Protein AF-0000000068493743 (afdb_homodimer)

Structure (mmCIF, N/CA/C/O backbone):
data_AF-0000000068493743-model_v1
#
loop_
_entity.id
_entity.type
_entity.pdbx_description
1 polymer 'inorganic diphosphatase'
#
loop_
_atom_site.group_PDB
_atom_site.id
_atom_site.type_symbol
_atom_site.label_atom_id
_atom_site.label_alt_id
_atom_site.label_comp_id
_atom_site.label_asym_id
_atom_site.label_entity_id
_atom_site.label_seq_id
_atom_site.pdbx_PDB_ins_code
_atom_site.Cartn_x
_atom_site.Cartn_y
_atom_site.Cartn_z
_atom_site.occupancy
_atom_site.B_iso_or_equiv
_atom_site.auth_seq_id
_atom_site.auth_comp_id
_atom_site.auth_asym_id
_atom_site.auth_atom_id
_atom_site.pdbx_PDB_model_num
ATOM 1 N N . MET A 1 1 ? -24.062 27.203 -1.029 1 29.11 1 MET A N 1
ATOM 2 C CA . MET A 1 1 ? -22.734 27.141 -0.415 1 29.11 1 MET A CA 1
ATOM 3 C C . MET A 1 1 ? -21.641 27.062 -1.478 1 29.11 1 MET A C 1
ATOM 5 O O . MET A 1 1 ? -21.672 26.172 -2.338 1 29.11 1 MET A O 1
ATOM 9 N N . PHE A 1 2 ? -21.141 28.094 -1.934 1 36.19 2 PHE A N 1
ATOM 10 C CA . PHE A 1 2 ? -20.109 28.188 -2.971 1 36.19 2 PHE A CA 1
ATOM 11 C C . PHE A 1 2 ? -19.016 27.156 -2.744 1 36.19 2 PHE A C 1
ATOM 13 O O . PHE A 1 2 ? -18.312 27.188 -1.73 1 36.19 2 PHE A O 1
ATOM 20 N N . LYS A 1 3 ? -19.219 26.031 -3.217 1 47 3 LYS A N 1
ATOM 21 C CA . LYS A 1 3 ? -18.156 25.016 -3.115 1 47 3 LYS A CA 1
ATOM 22 C C . LYS A 1 3 ? -16.859 25.531 -3.727 1 47 3 LYS A C 1
ATOM 24 O O . LYS A 1 3 ? -16.781 25.781 -4.93 1 47 3 LYS A O 1
ATOM 29 N N . ARG A 1 4 ? -16.125 26.578 -2.926 1 56.41 4 ARG A N 1
ATOM 30 C CA . ARG A 1 4 ? -14.844 27.031 -3.449 1 56.41 4 ARG A CA 1
ATOM 31 C C . ARG A 1 4 ? -14.023 25.859 -3.986 1 56.41 4 ARG A C 1
ATOM 33 O O . ARG A 1 4 ? -13.828 24.859 -3.291 1 56.41 4 ARG A O 1
ATOM 40 N N . LEU A 1 5 ? -13.977 25.859 -5.379 1 76.62 5 LEU A N 1
ATOM 41 C CA . LEU A 1 5 ? -13.227 24.812 -6.055 1 76.62 5 LEU A CA 1
ATOM 42 C C . LEU A 1 5 ? -11.734 25.141 -6.082 1 76.62 5 LEU A C 1
ATOM 44 O O . LEU A 1 5 ? -11.352 26.234 -6.484 1 76.62 5 LEU A O 1
ATOM 48 N N . PHE A 1 6 ? -10.953 24.547 -5.211 1 90.88 6 PHE A N 1
ATOM 49 C CA . PHE A 1 6 ? -9.508 24.672 -5.254 1 90.88 6 PHE A CA 1
ATOM 50 C C . PHE A 1 6 ? -8.898 23.672 -6.23 1 90.88 6 PHE A C 1
ATOM 52 O O . PHE A 1 6 ? -9.445 22.594 -6.43 1 90.88 6 PHE A O 1
ATOM 59 N N . SER A 1 7 ? -7.898 24.172 -6.93 1 93 7 SER A N 1
ATOM 60 C CA . SER A 1 7 ? -7.074 23.297 -7.754 1 93 7 SER A CA 1
ATOM 61 C C . SER A 1 7 ? -5.594 23.469 -7.449 1 93 7 SER A C 1
ATOM 63 O O . SER A 1 7 ? -5.23 24.141 -6.48 1 93 7 SER A O 1
ATOM 65 N N . SER A 1 8 ? -4.797 22.719 -8.062 1 93.06 8 SER A N 1
ATOM 66 C CA . SER A 1 8 ? -3.363 22.812 -7.816 1 93.06 8 SER A CA 1
ATOM 67 C C . SER A 1 8 ? -2.578 22.828 -9.125 1 93.06 8 SER A C 1
ATOM 69 O O . SER A 1 8 ? -3.107 22.484 -10.18 1 93.06 8 SER A O 1
ATOM 71 N N . VAL A 1 9 ? -1.368 23.359 -9.023 1 91.06 9 VAL A N 1
ATOM 72 C CA . VAL A 1 9 ? -0.445 23.328 -10.148 1 91.06 9 VAL A CA 1
ATOM 73 C C . VAL A 1 9 ? 0.911 22.797 -9.695 1 91.06 9 VAL A C 1
ATOM 75 O O . VAL A 1 9 ? 1.479 23.281 -8.719 1 91.06 9 VAL A O 1
ATOM 78 N N . GLN A 1 10 ? 1.349 21.766 -10.375 1 92.25 10 GLN A N 1
ATOM 79 C CA . GLN A 1 10 ? 2.629 21.141 -10.062 1 92.25 10 GLN A CA 1
ATOM 80 C C . GLN A 1 10 ? 3.742 21.688 -10.945 1 92.25 10 GLN A C 1
ATOM 82 O O . GLN A 1 10 ? 3.555 21.859 -12.156 1 92.25 10 GLN A O 1
ATOM 87 N N . THR A 1 11 ? 4.84 22.047 -10.32 1 92.12 11 THR A N 1
ATOM 88 C CA . THR A 1 11 ? 6.07 22.344 -11.039 1 92.12 11 THR A CA 1
ATOM 89 C C . THR A 1 11 ? 7.188 21.391 -10.641 1 92.12 11 THR A C 1
ATOM 91 O O . THR A 1 11 ? 7.285 21 -9.469 1 92.12 11 THR A O 1
ATOM 94 N N . GLY A 1 12 ? 7.992 21.062 -11.578 1 92.38 12 GLY A N 1
ATOM 95 C CA . GLY A 1 12 ? 9.031 20.094 -11.312 1 92.38 12 GLY A CA 1
ATOM 96 C C . GLY A 1 12 ? 8.508 18.672 -11.219 1 92.38 12 GLY A C 1
ATOM 97 O O . GLY A 1 12 ? 7.297 18.453 -11.133 1 92.38 12 GLY A O 1
ATOM 98 N N . SER A 1 13 ? 9.461 17.688 -11.242 1 93.31 13 SER A N 1
ATOM 99 C CA . SER A 1 13 ? 9.086 16.281 -11.195 1 93.31 13 SER A CA 1
ATOM 100 C C . SER A 1 13 ? 8.852 15.828 -9.758 1 93.31 13 SER A C 1
ATOM 102 O O . SER A 1 13 ? 9.633 16.141 -8.867 1 93.31 13 SER A O 1
ATOM 104 N N . LYS A 1 14 ? 7.691 15.117 -9.586 1 94.5 14 LYS A N 1
ATOM 105 C CA . LYS A 1 14 ? 7.527 14.438 -8.305 1 94.5 14 LYS A CA 1
ATOM 106 C C . LYS A 1 14 ? 8.734 13.562 -7.992 1 94.5 14 LYS A C 1
ATOM 108 O O . LYS A 1 14 ? 9.344 12.984 -8.898 1 94.5 14 LYS A O 1
ATOM 113 N N . TYR A 1 15 ? 9.141 13.531 -6.75 1 97.06 15 TYR A N 1
ATOM 114 C CA . TYR A 1 15 ? 10.234 12.727 -6.227 1 97.06 15 TYR A CA 1
ATOM 115 C C . TYR A 1 15 ? 11.578 13.281 -6.68 1 97.06 15 TYR A C 1
ATOM 117 O O . TYR A 1 15 ? 12.516 12.516 -6.926 1 97.06 15 TYR A O 1
ATOM 125 N N . SER A 1 16 ? 11.578 14.523 -6.949 1 95 16 SER A N 1
ATOM 126 C CA . SER A 1 16 ? 12.797 15.297 -7.16 1 95 16 SER A CA 1
ATOM 127 C C . SER A 1 16 ? 12.812 16.547 -6.293 1 95 16 SER A C 1
ATOM 129 O O . SER A 1 16 ? 11.773 16.969 -5.77 1 95 16 SER A O 1
ATOM 131 N N . SER A 1 17 ? 13.969 17.156 -6.176 1 93.94 17 SER A N 1
ATOM 132 C CA . SER A 1 17 ? 14.117 18.359 -5.359 1 93.94 17 SER A CA 1
ATOM 133 C C . SER A 1 17 ? 13.414 19.562 -6 1 93.94 17 SER A C 1
ATOM 135 O O . SER A 1 17 ? 13.195 20.578 -5.348 1 93.94 17 SER A O 1
ATOM 137 N N . ALA A 1 18 ? 13.031 19.438 -7.234 1 92.5 18 ALA A N 1
ATOM 138 C CA . ALA A 1 18 ? 12.414 20.547 -7.965 1 92.5 18 ALA A CA 1
ATOM 139 C C . ALA A 1 18 ? 10.898 20.562 -7.77 1 92.5 18 ALA A C 1
ATOM 141 O O . ALA A 1 18 ? 10.227 21.531 -8.117 1 92.5 18 ALA A O 1
ATOM 142 N N . TYR A 1 19 ? 10.398 19.5 -7.172 1 95 19 TYR A N 1
ATOM 143 C CA . TYR A 1 19 ? 8.953 19.344 -7.078 1 95 19 TYR A CA 1
ATOM 144 C C . TYR A 1 19 ? 8.344 20.422 -6.191 1 95 19 TYR A C 1
ATOM 146 O O . TYR A 1 19 ? 8.75 20.594 -5.039 1 95 19 TYR A O 1
ATOM 154 N N . LYS A 1 20 ? 7.305 21.125 -6.711 1 95.19 20 LYS A N 1
ATOM 155 C CA . LYS A 1 20 ? 6.449 22.047 -5.969 1 95.19 20 LYS A CA 1
ATOM 156 C C . LYS A 1 20 ? 5 21.938 -6.43 1 95.19 20 LYS A C 1
ATOM 158 O O . LYS A 1 20 ? 4.723 21.922 -7.633 1 95.19 20 LYS A O 1
ATOM 163 N N . ASN A 1 21 ? 4.156 21.75 -5.555 1 96.06 21 ASN A N 1
ATOM 164 C CA . ASN A 1 21 ? 2.717 21.797 -5.801 1 96.06 21 ASN A CA 1
ATOM 165 C C . ASN A 1 21 ? 2.084 23.047 -5.195 1 96.06 21 ASN A C 1
ATOM 167 O O . ASN A 1 21 ? 2.061 23.203 -3.975 1 96.06 21 ASN A O 1
ATOM 171 N N . TYR A 1 22 ? 1.571 23.938 -6.047 1 95 22 TYR A N 1
ATOM 172 C CA . TYR A 1 22 ? 1.016 25.203 -5.605 1 95 22 TYR A CA 1
ATOM 173 C C . TYR A 1 22 ? -0.508 25.172 -5.605 1 95 22 TYR A C 1
ATOM 175 O O . TYR A 1 22 ? -1.118 24.547 -6.484 1 95 22 TYR A O 1
ATOM 183 N N . LEU A 1 23 ? -1.063 25.891 -4.633 1 96.06 23 LEU A N 1
ATOM 184 C CA . LEU A 1 23 ? -2.508 26.094 -4.609 1 96.06 23 LEU A CA 1
ATOM 185 C C . LEU A 1 23 ? -2.939 27.078 -5.684 1 96.06 23 LEU A C 1
ATOM 187 O O . LEU A 1 23 ? -2.33 28.141 -5.84 1 96.06 23 LEU A O 1
ATOM 191 N N . LYS A 1 24 ? -3.898 26.656 -6.434 1 93 24 LYS A N 1
ATOM 192 C CA . LYS A 1 24 ? -4.555 27.578 -7.359 1 93 24 LYS A CA 1
ATOM 193 C C . LYS A 1 24 ? -5.965 27.922 -6.887 1 93 24 LYS A C 1
ATOM 195 O O . LYS A 1 24 ? -6.797 27.031 -6.707 1 93 24 LYS A O 1
ATOM 200 N N . LEU A 1 25 ? -6.188 29.234 -6.754 1 92.69 25 LEU A N 1
ATOM 201 C CA . LEU A 1 25 ? -7.48 29.719 -6.285 1 92.69 25 LEU A CA 1
ATOM 202 C C . LEU A 1 25 ? -8.477 29.797 -7.434 1 92.69 25 LEU A C 1
ATOM 204 O O . LEU A 1 25 ? -8.102 29.656 -8.602 1 92.69 25 LEU A O 1
ATOM 208 N N . ASP A 1 26 ? -9.719 30 -7.094 1 88.81 26 ASP A N 1
ATOM 209 C CA . ASP A 1 26 ? -10.789 30.047 -8.086 1 88.81 26 ASP A CA 1
ATOM 210 C C . ASP A 1 26 ? -10.562 31.172 -9.094 1 88.81 26 ASP A C 1
ATOM 212 O O . ASP A 1 26 ? -10.953 31.047 -10.258 1 88.81 26 ASP A O 1
ATOM 216 N N . ASN A 1 27 ? -9.961 32.25 -8.664 1 85.88 27 ASN A N 1
ATOM 217 C CA . ASN A 1 27 ? -9.727 33.375 -9.539 1 85.88 27 ASN A CA 1
ATOM 218 C C . ASN A 1 27 ? -8.461 33.219 -10.367 1 85.88 27 ASN A C 1
ATOM 220 O O . ASN A 1 27 ? -8.055 34.125 -11.094 1 85.88 27 ASN A O 1
ATOM 224 N N . GLY A 1 28 ? -7.797 32.031 -10.133 1 85.38 28 GLY A N 1
ATOM 225 C CA . GLY A 1 28 ? -6.637 31.703 -10.945 1 85.38 28 GLY A CA 1
ATOM 226 C C . GLY A 1 28 ? -5.32 32.094 -10.289 1 85.38 28 GLY A C 1
ATOM 227 O O . GLY A 1 28 ? -4.254 31.672 -10.75 1 85.38 28 GLY A O 1
ATOM 228 N N . LYS A 1 29 ? -5.426 32.844 -9.234 1 89.56 29 LYS A N 1
ATOM 229 C CA . LYS A 1 29 ? -4.211 33.281 -8.539 1 89.56 29 LYS A CA 1
ATOM 230 C C . LYS A 1 29 ? -3.611 32.125 -7.734 1 89.56 29 LYS A C 1
ATOM 232 O O . LYS A 1 29 ? -4.32 31.188 -7.352 1 89.56 29 LYS A O 1
ATOM 237 N N . ILE A 1 30 ? -2.291 32.25 -7.562 1 93.88 30 ILE A N 1
ATOM 238 C CA . ILE A 1 30 ? -1.604 31.312 -6.684 1 93.88 30 ILE A CA 1
ATOM 239 C C . ILE A 1 30 ? -1.813 31.719 -5.227 1 93.88 30 ILE A C 1
ATOM 241 O O . ILE A 1 30 ? -1.639 32.906 -4.871 1 93.88 30 ILE A O 1
ATOM 245 N N . GLY A 1 31 ? -2.297 30.781 -4.48 1 95.44 31 GLY A N 1
ATOM 246 C CA . GLY A 1 31 ? -2.484 31.016 -3.057 1 95.44 31 GLY A CA 1
ATOM 247 C C . GLY A 1 31 ? -1.621 30.125 -2.189 1 95.44 31 GLY A C 1
ATOM 248 O O . GLY A 1 31 ? -0.848 29.312 -2.703 1 95.44 31 GLY A O 1
ATOM 249 N N . SER A 1 32 ? -1.689 30.359 -0.877 1 97.19 32 SER A N 1
ATOM 250 C CA . SER A 1 32 ? -0.995 29.562 0.13 1 97.19 32 SER A CA 1
ATOM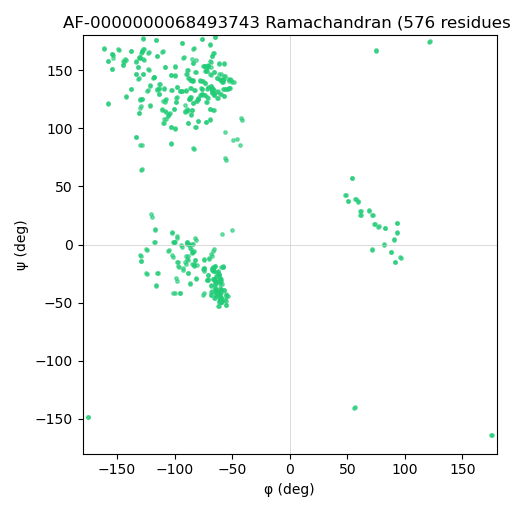 251 C C . SER A 1 32 ? -1.889 28.453 0.667 1 97.19 32 SER A C 1
ATOM 253 O O . SER A 1 32 ? -3.012 28.703 1.105 1 97.19 32 SER A O 1
ATOM 255 N N . TYR A 1 33 ? -1.321 27.219 0.718 1 98.31 33 TYR A N 1
ATOM 256 C CA . TYR A 1 33 ? -2.053 26.125 1.347 1 98.31 33 TYR A CA 1
ATOM 257 C C . TYR A 1 33 ? -2.266 26.391 2.832 1 98.31 33 TYR A C 1
ATOM 259 O O . TYR A 1 33 ? -3.227 25.891 3.428 1 98.31 33 TYR A O 1
ATOM 267 N N . MET A 1 34 ? -1.401 27.141 3.449 1 98.38 34 MET A N 1
ATOM 268 C CA . MET A 1 34 ? -1.428 27.391 4.887 1 98.38 34 MET A CA 1
ATOM 269 C C . MET A 1 34 ? -2.42 28.484 5.23 1 98.38 34 MET A C 1
ATOM 271 O O . MET A 1 34 ? -3.041 28.469 6.293 1 98.38 34 MET A O 1
ATOM 275 N N . HIS A 1 35 ? -2.633 29.484 4.234 1 98.31 35 HIS A N 1
ATOM 276 C CA . HIS A 1 35 ? -3.27 30.719 4.676 1 98.31 35 HIS A CA 1
ATOM 277 C C . HIS A 1 35 ? -4.527 31 3.863 1 98.31 35 HIS A C 1
ATOM 279 O O . HIS A 1 35 ? -5.441 31.688 4.348 1 98.31 35 HIS A O 1
ATOM 285 N N . ASP A 1 36 ? -4.617 30.5 2.648 1 97.62 36 ASP A N 1
ATOM 286 C CA . ASP A 1 36 ? -5.633 31.016 1.736 1 97.62 36 ASP A CA 1
ATOM 287 C C . ASP A 1 36 ? -6.824 30.078 1.643 1 97.62 36 ASP A C 1
ATOM 289 O O . ASP A 1 36 ? -7.832 30.391 1.012 1 97.62 36 ASP A O 1
ATOM 293 N N . ILE A 1 37 ? -6.715 28.875 2.191 1 97.5 37 ILE A N 1
ATOM 294 C CA . ILE A 1 37 ? -7.855 27.969 2.311 1 97.5 37 ILE A CA 1
ATOM 295 C C . ILE A 1 37 ? -8.586 28.234 3.623 1 97.5 37 ILE A C 1
ATOM 297 O O . ILE A 1 37 ? -8.016 28.078 4.703 1 97.5 37 ILE A O 1
ATOM 301 N N . PRO A 1 38 ? -9.828 28.688 3.498 1 96.88 38 PRO A N 1
ATOM 302 C CA . PRO A 1 38 ? -10.547 28.922 4.75 1 96.88 38 PRO A CA 1
ATOM 303 C C . PRO A 1 38 ? -10.734 27.641 5.566 1 96.88 38 PRO A C 1
ATOM 305 O O . PRO A 1 38 ? -11.078 26.594 5.012 1 96.88 38 PRO A O 1
ATOM 308 N N . ILE A 1 39 ? -10.414 27.734 6.832 1 97.25 39 ILE A N 1
ATOM 309 C CA . ILE A 1 39 ? -10.57 26.578 7.715 1 97.25 39 ILE A CA 1
ATOM 310 C C . ILE A 1 39 ? -12.031 26.141 7.742 1 97.25 39 ILE A C 1
ATOM 312 O O . ILE A 1 39 ? -12.328 24.953 7.777 1 97.25 39 ILE A O 1
ATOM 316 N N . GLU A 1 40 ? -13.008 27.062 7.73 1 93.75 40 GLU A N 1
ATOM 317 C CA . GLU A 1 40 ? -14.453 26.844 7.758 1 93.75 40 GLU A CA 1
ATOM 318 C C . GLU A 1 40 ? -14.844 25.859 8.852 1 93.75 40 GLU A C 1
ATOM 320 O O . GLU A 1 40 ? -15.57 24.891 8.594 1 93.75 40 GLU A O 1
ATOM 325 N N . TYR A 1 41 ? -14.188 26.078 9.984 1 88.38 41 TYR A N 1
ATOM 326 C CA . TYR A 1 41 ? -14.516 25.156 11.07 1 88.38 41 TYR A CA 1
ATOM 327 C C . TYR A 1 41 ? -15.859 25.516 11.695 1 88.38 41 TYR A C 1
ATOM 329 O O . TYR A 1 41 ? -16.172 26.688 11.875 1 88.38 41 TYR A O 1
ATOM 337 N N . ASP A 1 42 ? -16.609 24.531 11.758 1 87.62 42 ASP A N 1
ATOM 338 C CA . ASP A 1 42 ? -17.891 24.594 12.438 1 87.62 42 ASP A CA 1
ATOM 339 C C . ASP A 1 42 ? -17.844 23.891 13.789 1 87.62 42 ASP A C 1
ATOM 341 O O . ASP A 1 42 ? -17.781 22.656 13.859 1 87.62 42 ASP A O 1
ATOM 345 N N . GLN A 1 43 ? -17.953 24.672 14.766 1 80.94 43 GLN A N 1
ATOM 346 C CA . GLN A 1 43 ? -17.797 24.156 16.109 1 80.94 43 GLN A CA 1
ATOM 347 C C . GLN A 1 43 ? -18.906 23.156 16.438 1 80.94 43 GLN A C 1
ATOM 349 O O . GLN A 1 43 ? -18.688 22.203 17.203 1 80.94 43 GLN A O 1
ATOM 354 N N . THR A 1 44 ? -20.047 23.344 15.914 1 83.25 44 THR A N 1
ATOM 355 C CA . THR A 1 44 ? -21.188 22.5 16.219 1 83.25 44 THR A CA 1
ATOM 356 C C . THR A 1 44 ? -21.062 21.141 15.539 1 83.25 44 THR A C 1
ATOM 358 O O . THR A 1 44 ? -21.188 20.094 16.188 1 83.25 44 THR A O 1
ATOM 361 N N . SER A 1 45 ? -20.641 21.094 14.328 1 86.12 45 SER A N 1
ATOM 362 C CA . SER A 1 45 ? -20.594 19.859 13.555 1 86.12 45 SER A CA 1
ATOM 363 C C . SER A 1 45 ? -19.203 19.25 13.586 1 86.12 45 SER A C 1
ATOM 365 O O . SER A 1 45 ? -19.016 18.062 13.281 1 86.12 45 SER A O 1
ATOM 367 N N . GLY A 1 46 ? -18.234 20.094 13.938 1 93.62 46 GLY A N 1
ATOM 368 C CA . GLY A 1 46 ? -16.859 19.625 13.938 1 93.62 46 GLY A CA 1
ATOM 369 C C . GLY A 1 46 ? -16.281 19.453 12.539 1 93.62 46 GLY A C 1
ATOM 370 O O . GLY A 1 46 ? -15.359 18.672 12.328 1 93.62 46 GLY A O 1
ATOM 371 N N . LEU A 1 47 ? -16.969 20.094 11.555 1 97.38 47 LEU A N 1
ATOM 372 C CA . LEU A 1 47 ? -16.516 20.031 10.164 1 97.38 47 LEU A CA 1
ATOM 373 C C . LEU A 1 47 ? -15.523 21.125 9.852 1 97.38 47 LEU A C 1
ATOM 375 O O . LEU A 1 47 ? -15.641 22.25 10.359 1 97.38 47 LEU A O 1
ATOM 379 N N . LEU A 1 48 ? -14.539 20.859 9.047 1 98.25 48 LEU A N 1
ATOM 380 C CA . LEU A 1 48 ? -13.602 21.875 8.578 1 98.25 48 LEU A CA 1
ATOM 381 C C . LEU A 1 48 ? -12.875 21.391 7.324 1 98.25 48 LEU A C 1
ATOM 383 O O . LEU A 1 48 ? -13.008 20.234 6.926 1 98.25 48 LEU A O 1
ATOM 387 N N . ASN A 1 49 ? -12.164 22.281 6.66 1 97.88 49 ASN A N 1
ATOM 388 C CA . ASN A 1 49 ? -11.367 21.938 5.48 1 97.88 49 ASN A CA 1
ATOM 389 C C . ASN A 1 49 ? -9.977 21.453 5.867 1 97.88 49 ASN A C 1
ATOM 391 O O . ASN A 1 49 ? -9.367 21.969 6.812 1 97.88 49 ASN A O 1
ATOM 395 N N . VAL A 1 50 ? -9.523 20.484 5.145 1 98.38 50 VAL A N 1
ATOM 396 C CA . VAL A 1 50 ? -8.133 20.062 5.285 1 98.38 50 VAL A CA 1
ATOM 397 C C . VAL A 1 50 ? -7.48 19.969 3.908 1 98.38 50 VAL A C 1
ATOM 399 O O . VAL A 1 50 ? -8.172 19.969 2.887 1 98.38 50 VAL A O 1
ATOM 402 N N . VAL A 1 51 ? -6.148 19.984 3.928 1 98.56 51 VAL A N 1
ATOM 403 C CA . VAL A 1 51 ? -5.352 19.781 2.723 1 98.56 51 VAL A CA 1
ATOM 404 C C . VAL A 1 51 ? -4.574 18.469 2.83 1 98.56 51 VAL A C 1
ATOM 406 O O . VAL A 1 51 ? -3.955 18.188 3.857 1 98.56 51 VAL A O 1
ATOM 409 N N . VAL A 1 52 ? -4.594 17.672 1.75 1 98.69 52 VAL A N 1
ATOM 410 C CA . VAL A 1 52 ? -3.857 16.406 1.724 1 98.69 52 VAL A CA 1
ATOM 411 C C . VAL A 1 52 ? -2.422 16.656 1.264 1 98.69 52 VAL A C 1
ATOM 413 O O . VAL A 1 52 ? -2.197 17.266 0.219 1 98.69 52 VAL A O 1
ATOM 416 N N . GLU A 1 53 ? -1.489 16.203 2.107 1 98.81 53 GLU A N 1
ATOM 417 C CA . GLU A 1 53 ? -0.077 16.297 1.754 1 98.81 53 GLU A CA 1
ATOM 418 C C . GLU A 1 53 ? 0.458 14.969 1.229 1 98.81 53 GLU A C 1
ATOM 420 O O . GLU A 1 53 ? 1.243 14.945 0.279 1 98.81 53 GLU A O 1
ATOM 425 N N . ILE A 1 54 ? 0.057 13.953 1.857 1 98.88 54 ILE A N 1
ATOM 426 C CA . ILE A 1 54 ? 0.58 12.617 1.575 1 98.88 54 ILE A CA 1
ATOM 427 C C . ILE A 1 54 ? -0.577 11.633 1.408 1 98.88 54 ILE A C 1
ATOM 429 O O . ILE A 1 54 ? -1.303 11.352 2.365 1 98.88 54 ILE A O 1
ATOM 433 N N . PRO A 1 55 ? -0.759 11.117 0.2 1 98.38 55 PRO A N 1
ATOM 434 C CA . PRO A 1 55 ? -1.808 10.109 0.015 1 98.38 55 PRO A CA 1
ATOM 435 C C . PRO A 1 55 ? -1.523 8.812 0.771 1 98.38 55 PRO A C 1
ATOM 437 O O . PRO A 1 55 ? -0.362 8.422 0.917 1 98.38 55 PRO A O 1
ATOM 440 N N . ARG A 1 56 ? -2.568 8.156 1.196 1 98.19 56 ARG A N 1
ATOM 441 C CA . ARG A 1 56 ? -2.438 6.836 1.811 1 98.19 56 ARG A CA 1
ATOM 442 C C . ARG A 1 56 ? -1.612 5.902 0.93 1 98.19 56 ARG A C 1
ATOM 444 O O . ARG A 1 56 ? -1.731 5.93 -0.296 1 98.19 56 ARG A O 1
ATOM 451 N N . TRP A 1 57 ? -0.792 5.086 1.558 1 98.06 57 TRP A N 1
ATOM 452 C CA . TRP A 1 57 ? -0.015 4.008 0.955 1 98.06 57 TRP A CA 1
ATOM 453 C C . TRP A 1 57 ? 1.077 4.566 0.047 1 98.06 57 TRP A C 1
ATOM 455 O O . TRP A 1 57 ? 1.419 3.957 -0.969 1 98.06 57 TRP A O 1
ATOM 465 N N . THR A 1 58 ? 1.59 5.754 0.356 1 98 58 THR A N 1
ATOM 466 C CA . THR A 1 58 ? 2.771 6.312 -0.29 1 98 58 THR A CA 1
ATOM 467 C C . THR A 1 58 ? 3.848 6.641 0.741 1 98 58 THR A C 1
ATOM 469 O O . THR A 1 58 ? 3.574 6.676 1.942 1 98 58 THR A O 1
ATOM 472 N N . ASN A 1 59 ? 5.055 6.855 0.267 1 98.38 59 ASN A N 1
ATOM 473 C CA . ASN A 1 59 ? 6.176 6.945 1.194 1 98.38 59 ASN A CA 1
ATOM 474 C C . ASN A 1 59 ? 6.785 8.344 1.207 1 98.38 59 ASN A C 1
ATOM 476 O O . ASN A 1 59 ? 7.473 8.719 2.16 1 98.38 59 ASN A O 1
ATOM 480 N N . ALA A 1 60 ? 6.625 9.086 0.128 1 98.5 60 ALA A N 1
ATOM 481 C CA . ALA A 1 60 ? 7.301 10.375 0.031 1 98.5 60 ALA A CA 1
ATOM 482 C C . ALA A 1 60 ? 6.762 11.359 1.069 1 98.5 60 ALA A C 1
ATOM 484 O O . ALA A 1 60 ? 5.551 11.555 1.182 1 98.5 60 ALA A O 1
ATOM 485 N N . LYS A 1 61 ? 7.629 11.992 1.811 1 98.31 61 LYS A N 1
ATOM 486 C CA . LYS A 1 61 ? 7.238 12.945 2.848 1 98.31 61 LYS A CA 1
ATOM 487 C C . LYS A 1 61 ? 6.988 14.328 2.26 1 98.31 61 LYS A C 1
ATOM 489 O O . LYS A 1 61 ? 7.867 15.195 2.303 1 98.31 61 LYS A O 1
ATOM 494 N N . PHE A 1 62 ? 5.828 14.461 1.775 1 98.62 62 PHE A N 1
ATOM 495 C CA . PHE A 1 62 ? 5.379 15.758 1.272 1 98.62 62 PHE A CA 1
ATOM 496 C C . PHE A 1 62 ? 4.828 16.609 2.404 1 98.62 62 PHE A C 1
ATOM 498 O O . PHE A 1 62 ? 4.156 16.109 3.307 1 98.62 62 PHE A O 1
ATOM 505 N N . GLU A 1 63 ? 5.129 17.875 2.32 1 98.19 63 GLU A N 1
ATOM 506 C CA . GLU A 1 63 ? 4.664 18.797 3.359 1 98.19 63 GLU A CA 1
ATOM 507 C C . GLU A 1 63 ? 4.535 20.219 2.824 1 98.19 63 GLU A C 1
ATOM 509 O O . GLU A 1 63 ? 5.242 20.594 1.89 1 98.19 63 GLU A O 1
ATOM 514 N N . ILE A 1 64 ? 3.646 20.922 3.418 1 98.56 64 ILE A N 1
ATOM 515 C CA . ILE A 1 64 ? 3.561 22.344 3.152 1 98.56 64 ILE A CA 1
ATOM 516 C C . ILE A 1 64 ? 4.852 23.031 3.596 1 98.56 64 ILE A C 1
ATOM 518 O O . ILE A 1 64 ? 5.262 22.906 4.754 1 98.56 64 ILE A O 1
ATOM 522 N N . SER A 1 65 ? 5.453 23.766 2.693 1 97.62 65 SER A N 1
ATOM 523 C CA . SER A 1 65 ? 6.691 24.469 3.027 1 97.62 65 SER A CA 1
ATOM 524 C C . SER A 1 65 ? 6.414 25.766 3.777 1 97.62 65 SER A C 1
ATOM 526 O O . SER A 1 65 ? 5.742 26.656 3.258 1 97.62 65 SER A O 1
ATOM 528 N N . ARG A 1 66 ? 6.965 25.938 4.926 1 96.88 66 ARG A N 1
ATOM 529 C CA . ARG A 1 66 ? 6.824 27.156 5.715 1 96.88 66 ARG A CA 1
ATOM 530 C C . ARG A 1 66 ? 7.82 28.219 5.262 1 96.88 66 ARG A C 1
ATOM 532 O O . ARG A 1 66 ? 7.637 29.406 5.543 1 96.88 66 ARG A O 1
ATOM 539 N N . SER A 1 67 ? 8.828 27.75 4.551 1 95.62 67 SER A N 1
ATOM 540 C CA . SER A 1 67 ? 9.953 28.641 4.273 1 95.62 67 SER A CA 1
ATOM 541 C C . SER A 1 67 ? 9.828 29.266 2.889 1 95.62 67 SER A C 1
ATOM 543 O O . SER A 1 67 ? 10.516 30.25 2.58 1 95.62 67 SER A O 1
ATOM 545 N N . LEU A 1 68 ? 8.945 28.688 2.092 1 94.31 68 LEU A N 1
ATOM 546 C CA . LEU A 1 68 ? 8.781 29.219 0.742 1 94.31 68 LEU A CA 1
ATOM 547 C C . LEU A 1 68 ? 7.559 30.125 0.658 1 94.31 68 LEU A C 1
ATOM 549 O O . LEU A 1 68 ? 6.527 29.844 1.272 1 94.31 68 LEU A O 1
ATOM 553 N N . GLU A 1 69 ? 7.676 31.141 -0.165 1 93.38 69 GLU A N 1
ATOM 554 C CA . GLU A 1 69 ? 6.523 31.984 -0.447 1 93.38 69 GLU A CA 1
ATOM 555 C C . GLU A 1 69 ? 5.379 31.188 -1.062 1 93.38 69 GLU A C 1
ATOM 557 O O . GLU A 1 69 ? 5.613 30.297 -1.885 1 93.38 69 GLU A O 1
ATOM 562 N N . ALA A 1 70 ? 4.148 31.516 -0.659 1 94.5 70 ALA A N 1
ATOM 563 C CA . ALA A 1 70 ? 2.906 30.875 -1.104 1 94.5 70 ALA A CA 1
ATOM 564 C C . ALA A 1 70 ? 2.768 29.469 -0.527 1 94.5 70 ALA A C 1
ATOM 566 O O . ALA A 1 70 ? 1.771 28.797 -0.773 1 94.5 70 ALA A O 1
ATOM 567 N N . ASN A 1 71 ? 3.793 29.031 0.179 1 97.06 71 ASN A N 1
ATOM 568 C CA . ASN A 1 71 ? 3.762 27.797 0.956 1 97.06 71 ASN A CA 1
ATOM 569 C C . ASN A 1 71 ? 3.342 26.609 0.1 1 97.06 71 ASN A C 1
ATOM 571 O O . ASN A 1 71 ? 2.395 25.891 0.44 1 97.06 71 ASN A O 1
ATOM 575 N N . PRO A 1 72 ? 4.039 26.297 -0.997 1 97 72 PRO A N 1
ATOM 576 C CA . PRO A 1 72 ? 3.709 25.094 -1.775 1 97 72 PRO A CA 1
ATOM 577 C C . PRO A 1 72 ? 4.008 23.797 -1.022 1 97 72 PRO A C 1
ATOM 579 O O . PRO A 1 72 ? 4.703 23.828 -0.004 1 97 72 PRO A O 1
ATOM 582 N N . ILE A 1 73 ? 3.424 22.719 -1.466 1 98.31 73 ILE A N 1
ATOM 583 C CA . ILE A 1 73 ? 3.814 21.391 -0.981 1 98.31 73 ILE A CA 1
ATOM 584 C C . ILE A 1 73 ? 5.09 20.938 -1.687 1 98.31 73 ILE A C 1
ATOM 586 O O . ILE A 1 73 ? 5.188 21.016 -2.914 1 98.31 73 ILE A O 1
ATOM 590 N N . THR A 1 74 ? 6.055 20.609 -0.915 1 98.06 74 THR A N 1
ATOM 591 C CA . THR A 1 74 ? 7.324 20.078 -1.4 1 98.06 74 THR A CA 1
ATOM 592 C C . THR A 1 74 ? 7.66 18.75 -0.708 1 98.06 74 THR A C 1
ATOM 594 O O . THR A 1 74 ? 6.973 18.344 0.231 1 98.06 74 THR A O 1
ATOM 597 N N . GLN A 1 75 ? 8.617 18.109 -1.234 1 98.19 75 GLN A N 1
ATOM 598 C CA . GLN A 1 75 ? 9.094 16.938 -0.519 1 98.19 75 GLN A CA 1
ATOM 599 C C . GLN A 1 75 ? 10.203 17.297 0.464 1 98.19 75 GLN A C 1
ATOM 601 O O . GLN A 1 75 ? 11.148 18.016 0.107 1 98.19 75 GLN A O 1
ATOM 606 N N . ASP A 1 76 ? 10.07 16.812 1.662 1 97.06 76 ASP A N 1
ATOM 607 C CA . ASP A 1 76 ? 11.062 17.047 2.707 1 97.06 76 ASP A CA 1
ATOM 608 C C . ASP A 1 76 ? 12.43 16.5 2.303 1 97.06 76 ASP A C 1
ATOM 610 O O . ASP A 1 76 ? 12.523 15.531 1.558 1 97.06 76 ASP A O 1
ATOM 614 N N . GLN A 1 77 ? 13.445 17.219 2.771 1 95.5 77 GLN A N 1
ATOM 615 C CA . GLN A 1 77 ? 14.828 16.812 2.527 1 95.5 77 GLN A CA 1
ATOM 616 C C . GLN A 1 77 ? 15.641 16.844 3.816 1 95.5 77 GLN A C 1
ATOM 618 O O . GLN A 1 77 ? 15.383 17.656 4.707 1 95.5 77 GLN A O 1
ATOM 623 N N . LYS A 1 78 ? 16.5 15.914 3.941 1 91.06 78 LYS A N 1
ATOM 624 C CA . LYS A 1 78 ? 17.516 15.883 4.996 1 91.06 78 LYS A CA 1
ATOM 625 C C . LYS A 1 78 ? 18.906 15.641 4.422 1 91.06 78 LYS A C 1
ATOM 627 O O . LYS A 1 78 ? 19.141 14.633 3.746 1 91.06 78 LYS A O 1
ATOM 632 N N . ASN A 1 79 ? 19.797 16.609 4.633 1 91.69 79 ASN A N 1
ATOM 633 C CA . ASN A 1 79 ? 21.156 16.547 4.105 1 91.69 79 ASN A CA 1
ATOM 634 C C . ASN A 1 79 ? 21.156 16.375 2.592 1 91.69 79 ASN A C 1
ATOM 636 O O . ASN A 1 79 ? 21.875 15.508 2.066 1 91.69 79 ASN A O 1
ATOM 640 N N . GLY A 1 80 ? 20.266 17.047 1.97 1 91.75 80 GLY A N 1
ATOM 641 C CA . GLY A 1 80 ? 20.219 17.062 0.517 1 91.75 80 GLY A CA 1
ATOM 642 C C . GLY A 1 80 ? 19.516 15.852 -0.064 1 91.75 80 GLY A C 1
ATOM 643 O O . GLY A 1 80 ? 19.375 15.727 -1.283 1 91.75 80 GLY A O 1
ATOM 644 N N . GLN A 1 81 ? 19.062 15.023 0.741 1 94.81 81 GLN A N 1
ATOM 645 C CA . GLN A 1 81 ? 18.391 13.812 0.27 1 94.81 81 GLN A CA 1
ATOM 646 C C . GLN A 1 81 ? 16.891 13.875 0.538 1 94.81 81 GLN A C 1
ATOM 648 O O . GLN A 1 81 ? 16.469 14.273 1.622 1 94.81 81 GLN A O 1
ATOM 653 N N . LEU A 1 82 ? 16.141 13.5 -0.512 1 97.25 82 LEU A N 1
ATOM 654 C CA . LEU A 1 82 ? 14.688 13.445 -0.368 1 97.25 82 LEU A CA 1
ATOM 655 C C . LEU A 1 82 ? 14.281 12.406 0.673 1 97.25 82 LEU A C 1
ATOM 657 O O . LEU A 1 82 ? 14.875 11.32 0.741 1 97.25 82 LEU A O 1
ATOM 661 N N . ARG A 1 83 ? 13.258 12.734 1.41 1 97.44 83 ARG A N 1
ATOM 662 C CA . ARG A 1 83 ? 12.875 11.859 2.516 1 97.44 83 ARG A CA 1
ATOM 663 C C . ARG A 1 83 ? 11.656 11.016 2.154 1 97.44 83 ARG A C 1
ATOM 665 O O . ARG A 1 83 ? 10.695 11.523 1.581 1 97.44 83 ARG A O 1
ATOM 672 N N . PHE A 1 84 ? 11.797 9.734 2.459 1 97.88 84 PHE A N 1
ATOM 673 C CA . PHE A 1 84 ? 10.719 8.758 2.393 1 97.88 84 PHE A CA 1
ATOM 674 C C . PHE A 1 84 ? 10.492 8.109 3.754 1 97.88 84 PHE A C 1
ATOM 676 O O . PHE A 1 84 ? 11.445 7.84 4.488 1 97.88 84 PHE A O 1
ATOM 683 N N . VAL A 1 85 ? 9.219 7.977 4.066 1 97.56 85 VAL A N 1
ATOM 684 C CA . VAL A 1 85 ? 8.922 7.203 5.27 1 97.56 85 VAL A CA 1
ATOM 685 C C . VAL A 1 85 ? 9.172 5.719 5 1 97.56 85 VAL A C 1
ATOM 687 O O . VAL A 1 85 ? 9.023 5.254 3.871 1 97.56 85 VAL A O 1
ATOM 690 N N . HIS A 1 86 ? 9.555 5.016 6.039 1 96.88 86 HIS A N 1
ATOM 691 C CA . HIS A 1 86 ? 9.828 3.588 5.926 1 96.88 86 HIS A CA 1
ATOM 692 C C . HIS A 1 86 ? 8.547 2.768 6.047 1 96.88 86 HIS A C 1
ATOM 694 O O . HIS A 1 86 ? 7.543 3.25 6.578 1 96.88 86 HIS A O 1
ATOM 700 N N . ASN A 1 87 ? 8.586 1.535 5.469 1 97.25 87 ASN A N 1
ATOM 701 C CA . ASN A 1 87 ? 7.473 0.602 5.574 1 97.25 87 ASN A CA 1
ATOM 702 C C . ASN A 1 87 ? 7.586 -0.264 6.828 1 97.25 87 ASN A C 1
ATOM 704 O O . ASN A 1 87 ? 8.383 -1.202 6.871 1 97.25 87 ASN A O 1
ATOM 708 N N . LEU A 1 88 ? 6.793 0.048 7.809 1 96.81 88 LEU A N 1
ATOM 709 C CA . LEU A 1 88 ? 6.703 -0.806 8.992 1 96.81 88 LEU A CA 1
ATOM 710 C C . LEU A 1 88 ? 5.695 -1.929 8.773 1 96.81 88 LEU A C 1
ATOM 712 O O . LEU A 1 88 ? 4.488 -1.683 8.719 1 96.81 88 LEU A O 1
ATOM 716 N N . TYR A 1 89 ? 6.18 -3.135 8.695 1 96.06 89 TYR A N 1
ATOM 717 C CA . TYR A 1 89 ? 5.305 -4.258 8.383 1 96.06 89 TYR A CA 1
ATOM 718 C C . TYR A 1 89 ? 4.203 -4.398 9.422 1 96.06 89 TYR A C 1
ATOM 720 O O . TYR A 1 89 ? 4.469 -4.352 10.625 1 96.06 89 TYR A O 1
ATOM 728 N N . PRO A 1 90 ? 2.916 -4.496 8.977 1 95.69 90 PRO A N 1
ATOM 729 C CA . PRO A 1 90 ? 2.492 -4.805 7.605 1 95.69 90 PRO A CA 1
ATOM 730 C C . PRO A 1 90 ? 2.047 -3.566 6.832 1 95.69 90 PRO A C 1
ATOM 732 O O . PRO A 1 90 ? 1.51 -3.684 5.727 1 95.69 90 PRO A O 1
ATOM 735 N N . ASN A 1 91 ? 2.295 -2.375 7.383 1 96.5 91 ASN A N 1
ATOM 736 C CA . ASN A 1 91 ? 1.84 -1.142 6.746 1 96.5 91 ASN A CA 1
ATOM 737 C C . ASN A 1 91 ? 2.68 -0.802 5.52 1 96.5 91 ASN A C 1
ATOM 739 O O . ASN A 1 91 ? 3.867 -1.125 5.465 1 96.5 91 ASN A O 1
ATOM 743 N N . HIS A 1 92 ? 2.061 -0.161 4.551 1 97.19 92 HIS A N 1
ATOM 744 C CA . HIS A 1 92 ? 2.711 0.403 3.373 1 97.19 92 HIS A CA 1
ATOM 745 C C . HIS A 1 92 ? 2.752 1.926 3.443 1 97.19 92 HIS A C 1
ATOM 747 O O . HIS A 1 92 ? 1.733 2.59 3.238 1 97.19 92 HIS A O 1
ATOM 753 N N . GLY A 1 93 ? 3.98 2.459 3.67 1 97.38 93 GLY A N 1
ATOM 754 C CA . GLY A 1 93 ? 4.07 3.906 3.775 1 97.38 93 GLY A CA 1
ATOM 755 C C . GLY A 1 93 ? 3.16 4.484 4.844 1 97.38 93 GLY A C 1
ATOM 756 O O . GLY A 1 93 ? 3.119 3.982 5.969 1 97.38 93 GLY A O 1
ATOM 757 N N . PHE A 1 94 ? 2.57 5.598 4.531 1 98.25 94 PHE A N 1
ATOM 758 C CA . PHE A 1 94 ? 1.535 6.148 5.398 1 98.25 94 PHE A CA 1
ATOM 759 C C . PHE A 1 94 ? 0.256 5.324 5.305 1 98.25 94 PHE A C 1
ATOM 761 O O . PHE A 1 94 ? -0.327 5.195 4.227 1 98.25 94 PHE A O 1
ATOM 768 N N . PRO A 1 95 ? -0.234 4.801 6.441 1 97.38 95 PRO A N 1
ATOM 769 C CA . PRO A 1 95 ? -1.425 3.951 6.375 1 97.38 95 PRO A CA 1
ATOM 770 C C . PRO A 1 95 ? -2.723 4.754 6.324 1 97.38 95 PRO A C 1
ATOM 772 O O . PRO A 1 95 ? -3.811 4.184 6.426 1 97.38 95 PRO A O 1
ATOM 775 N N . PHE A 1 96 ? -2.703 6.023 6.238 1 98.06 96 PHE A N 1
ATOM 776 C CA . PHE A 1 96 ? -3.787 6.996 6.176 1 98.06 96 PHE A CA 1
ATOM 777 C C . PHE A 1 96 ? -3.436 8.141 5.234 1 98.06 96 PHE A C 1
ATOM 779 O O . PHE A 1 96 ? -2.277 8.289 4.84 1 98.06 96 PHE A O 1
ATOM 786 N N . ASN A 1 97 ? -4.496 8.836 4.777 1 98.69 97 ASN A N 1
ATOM 787 C CA . ASN A 1 97 ? -4.172 10.125 4.184 1 98.69 97 ASN A CA 1
ATOM 788 C C . ASN A 1 97 ? -3.652 11.109 5.234 1 98.69 97 ASN A C 1
ATOM 790 O O . ASN A 1 97 ? -4.184 11.172 6.344 1 98.69 97 ASN A O 1
ATOM 794 N N . TYR A 1 98 ? -2.607 11.719 4.863 1 98.81 98 TYR A N 1
ATOM 795 C CA . TYR A 1 98 ? -1.956 12.633 5.789 1 98.81 98 TYR A CA 1
ATOM 796 C C . TYR A 1 98 ? -1.957 14.055 5.238 1 98.81 98 TYR A C 1
ATOM 798 O O . TYR A 1 98 ? -1.896 14.258 4.023 1 98.81 98 TYR A O 1
ATOM 806 N N . GLY A 1 99 ? -2.109 15.055 6.156 1 98.81 99 GLY A N 1
ATOM 807 C CA . GLY A 1 99 ? -2.15 16.422 5.688 1 98.81 99 GLY A CA 1
ATOM 808 C C . GLY A 1 99 ? -2.201 17.438 6.812 1 98.81 99 GLY A C 1
ATOM 809 O O . GLY A 1 99 ? -1.572 17.25 7.855 1 98.81 99 GLY A O 1
ATOM 810 N N . ALA A 1 100 ? -2.891 18.562 6.492 1 98.88 100 ALA A N 1
ATOM 811 C CA . ALA A 1 100 ? -2.846 19.672 7.445 1 98.88 100 ALA A CA 1
ATOM 812 C C . ALA A 1 100 ? -4.172 20.422 7.473 1 98.88 100 ALA A C 1
ATOM 814 O O . ALA A 1 100 ? -4.938 20.375 6.508 1 98.88 100 ALA A O 1
ATOM 815 N N . ILE A 1 101 ? -4.422 21.031 8.578 1 98.88 101 ILE A N 1
ATOM 816 C CA . ILE A 1 101 ? -5.535 21.969 8.688 1 98.88 101 ILE A CA 1
ATOM 817 C C . ILE A 1 101 ? -5.055 23.391 8.352 1 98.88 101 ILE A C 1
ATOM 819 O O . ILE A 1 101 ? -4.25 23.969 9.078 1 98.88 101 ILE A O 1
ATOM 823 N N . PRO A 1 102 ? -5.59 23.922 7.23 1 98.62 102 PRO A N 1
ATOM 824 C CA . PRO A 1 102 ? -5.203 25.297 6.934 1 98.62 102 PRO A CA 1
ATOM 825 C C . PRO A 1 102 ? -5.637 26.281 8.023 1 98.62 102 PRO A C 1
ATOM 827 O O . PRO A 1 102 ? -6.527 25.969 8.82 1 98.62 102 PRO A O 1
ATOM 830 N N . GLN A 1 103 ? -4.93 27.406 8.094 1 98.62 103 GLN A N 1
ATOM 831 C CA . GLN A 1 103 ? -5.234 28.484 9.031 1 98.62 103 GLN A CA 1
ATOM 832 C C . GLN A 1 103 ? -5.168 27.984 10.469 1 98.62 103 GLN A C 1
ATOM 834 O O . GLN A 1 103 ? -6.035 28.312 11.289 1 98.62 103 GLN A O 1
ATOM 839 N N . THR A 1 104 ? -4.262 27.141 10.727 1 98.88 104 THR A N 1
ATOM 840 C CA . THR A 1 104 ? -3.811 26.734 12.055 1 98.88 104 THR A CA 1
ATOM 841 C C . THR A 1 104 ? -2.289 26.797 12.148 1 98.88 104 THR A C 1
ATOM 843 O O . THR A 1 104 ? -1.599 26.875 11.133 1 98.88 104 THR A O 1
ATOM 846 N N . TRP A 1 105 ? -1.803 26.844 13.367 1 98.81 105 TRP A N 1
ATOM 847 C CA . TRP A 1 105 ? -0.361 26.891 13.586 1 98.81 105 TRP A CA 1
ATOM 848 C C . TRP A 1 105 ? -0.001 26.406 14.984 1 98.81 105 TRP A C 1
ATOM 850 O O . TRP A 1 105 ? -0.554 26.891 15.977 1 98.81 105 TRP A O 1
ATOM 860 N N . GLU A 1 106 ? 0.837 25.344 15.031 1 98.5 106 GLU A N 1
ATOM 861 C CA . GLU A 1 106 ? 1.4 24.953 16.312 1 98.5 106 GLU A CA 1
ATOM 862 C C . GLU A 1 106 ? 2.572 25.844 16.703 1 98.5 106 GLU A C 1
ATOM 864 O O . GLU A 1 106 ? 3.684 25.688 16.203 1 98.5 106 GLU A O 1
ATOM 869 N N . ASP A 1 107 ? 2.35 26.703 17.641 1 98.25 107 ASP A N 1
ATOM 870 C CA . ASP A 1 107 ? 3.232 27.797 18.016 1 98.25 107 ASP A CA 1
ATOM 871 C C . ASP A 1 107 ? 4.512 27.281 18.672 1 98.25 107 ASP A C 1
ATOM 873 O O . ASP A 1 107 ? 4.461 26.641 19.719 1 98.25 107 ASP A O 1
ATOM 877 N N . TYR A 1 108 ? 5.633 27.531 18.031 1 97.31 108 TYR A N 1
ATOM 878 C CA . TYR A 1 108 ? 6.91 27.078 18.578 1 97.31 108 TYR A CA 1
ATOM 879 C C . TYR A 1 108 ? 7.445 28.047 19.609 1 97.31 108 TYR A C 1
ATOM 881 O O . TYR A 1 108 ? 8.453 27.766 20.266 1 97.31 108 TYR A O 1
ATOM 889 N N . THR A 1 109 ? 6.793 29.219 19.828 1 97.12 109 THR A N 1
ATOM 890 C CA . THR A 1 109 ? 7.336 30.266 20.688 1 97.12 109 THR A CA 1
ATOM 891 C C . THR A 1 109 ? 6.82 30.125 22.109 1 97.12 109 THR A C 1
ATOM 893 O O . THR A 1 109 ? 7.391 30.703 23.047 1 97.12 109 THR A O 1
ATOM 896 N N . GLN A 1 110 ? 5.766 29.469 22.328 1 95.62 110 GLN A N 1
ATOM 897 C CA . GLN A 1 110 ? 5.195 29.297 23.656 1 95.62 110 GLN A CA 1
ATOM 898 C C . GLN A 1 110 ? 4.57 27.906 23.797 1 95.62 110 GLN A C 1
ATOM 900 O O . GLN A 1 110 ? 4.125 27.312 22.812 1 95.62 110 GLN A O 1
ATOM 905 N N . PRO A 1 111 ? 4.43 27.453 25.016 1 96.94 111 PRO A N 1
ATOM 906 C CA . PRO A 1 111 ? 3.838 26.125 25.234 1 96.94 111 PRO A CA 1
ATOM 907 C C . PRO A 1 111 ? 2.342 26.094 24.938 1 96.94 111 PRO A C 1
ATOM 909 O O . PRO A 1 111 ? 1.671 27.125 25 1 96.94 111 PRO A O 1
ATOM 912 N N . SER A 1 112 ? 1.891 24.906 24.594 1 96.62 112 SER A N 1
ATOM 913 C CA . SER A 1 112 ? 0.458 24.688 24.422 1 96.62 112 SER A CA 1
ATOM 914 C C . SER A 1 112 ? -0.27 24.766 25.766 1 96.62 112 SER A C 1
ATOM 916 O O . SER A 1 112 ? 0.256 24.312 26.781 1 96.62 112 SER A O 1
ATOM 918 N N . LYS A 1 113 ? -1.47 25.25 25.766 1 95.62 113 LYS A N 1
ATOM 919 C CA . LYS A 1 113 ? -2.289 25.297 26.984 1 95.62 113 LYS A CA 1
ATOM 920 C C . LYS A 1 113 ? -2.664 23.891 27.438 1 95.62 113 LYS A C 1
ATOM 922 O O . LYS A 1 113 ? -2.986 23.672 28.609 1 95.62 113 LYS A O 1
ATOM 927 N N . PHE A 1 114 ? -2.596 22.922 26.531 1 96.5 114 PHE A N 1
ATOM 928 C CA . PHE A 1 114 ? -3.08 21.578 26.812 1 96.5 114 PHE A CA 1
ATOM 929 C C . PHE A 1 114 ? -1.929 20.656 27.203 1 96.5 114 PHE A C 1
ATOM 931 O O . PHE A 1 114 ? -2.143 19.625 27.844 1 96.5 114 PHE A O 1
ATOM 938 N N . VAL A 1 115 ? -0.776 20.938 26.703 1 96.88 115 VAL A N 1
ATOM 939 C CA . VAL A 1 115 ? 0.447 20.234 27.062 1 96.88 115 VAL A CA 1
ATOM 940 C C . VAL A 1 115 ? 1.54 21.234 27.422 1 96.88 115 VAL A C 1
ATOM 942 O O . VAL A 1 115 ? 2.432 21.5 26.609 1 96.88 115 VAL A O 1
ATOM 945 N N . SER A 1 116 ? 1.628 21.703 28.609 1 95.38 116 SER A N 1
ATOM 946 C CA . SER A 1 116 ? 2.354 22.906 29.016 1 95.38 116 SER A CA 1
ATOM 947 C C . SER A 1 116 ? 3.859 22.672 29.031 1 95.38 116 SER A C 1
ATOM 949 O O . SER A 1 116 ? 4.645 23.625 29.078 1 95.38 116 SER A O 1
ATOM 951 N N . ALA A 1 117 ? 4.223 21.453 28.953 1 96.25 117 ALA A N 1
ATOM 952 C CA . ALA A 1 117 ? 5.641 21.109 29 1 96.25 117 ALA A CA 1
ATOM 953 C C . ALA A 1 117 ? 6.297 21.281 27.625 1 96.25 117 ALA A C 1
ATOM 955 O O . ALA A 1 117 ? 7.523 21.281 27.516 1 96.25 117 ALA A O 1
ATOM 956 N N . TYR A 1 118 ? 5.5 21.438 26.594 1 97.38 118 TYR A N 1
ATOM 957 C CA . TYR A 1 118 ? 6.066 21.406 25.25 1 97.38 118 TYR A CA 1
ATOM 958 C C . TYR A 1 118 ? 5.543 22.562 24.406 1 97.38 118 TYR A C 1
ATOM 960 O O . TYR A 1 118 ? 4.379 22.938 24.516 1 97.38 118 TYR A O 1
ATOM 968 N N . LYS A 1 119 ? 6.426 23.047 23.5 1 97.88 119 LYS A N 1
ATOM 969 C CA . LYS A 1 119 ? 6.043 24 22.453 1 97.88 119 LYS A CA 1
ATOM 970 C C . LYS A 1 119 ? 5.645 23.281 21.172 1 97.88 119 LYS A C 1
ATOM 972 O O . LYS A 1 119 ? 5.965 22.094 20.984 1 97.88 119 LYS A O 1
ATOM 977 N N . GLY A 1 120 ? 4.949 23.984 20.359 1 97.88 120 GLY A N 1
ATOM 978 C CA . GLY A 1 120 ? 4.52 23.422 19.094 1 97.88 120 GLY A CA 1
ATOM 979 C C . GLY A 1 120 ? 5.66 23.188 18.125 1 97.88 120 GLY A C 1
ATOM 980 O O . GLY A 1 120 ? 6.77 23.688 18.344 1 97.88 120 GLY A O 1
ATOM 981 N N . ASP A 1 121 ? 5.367 22.516 17 1 97.31 121 ASP A N 1
ATOM 982 C CA . ASP A 1 121 ? 6.414 22.094 16.078 1 97.31 121 ASP A CA 1
ATOM 983 C C . ASP A 1 121 ? 6.551 23.078 14.914 1 97.31 121 ASP A C 1
ATOM 985 O O . ASP A 1 121 ? 7.191 22.781 13.906 1 97.31 121 ASP A O 1
ATOM 989 N N . ASN A 1 122 ? 5.852 24.203 14.969 1 98 122 ASN A N 1
ATOM 990 C CA . ASN A 1 122 ? 6 25.297 14.016 1 98 122 ASN A CA 1
ATOM 991 C C . ASN A 1 122 ? 5.316 24.984 12.688 1 98 122 ASN A C 1
ATOM 993 O O . ASN A 1 122 ? 5.609 25.625 11.672 1 98 122 ASN A O 1
ATOM 997 N N . ASP A 1 123 ? 4.438 23.984 12.594 1 98.12 123 ASP A N 1
ATOM 998 C CA . ASP A 1 123 ? 3.68 23.625 11.398 1 98.12 123 ASP A CA 1
ATOM 999 C C . ASP A 1 123 ? 2.182 23.844 11.617 1 98.12 123 ASP A C 1
ATOM 1001 O O . ASP A 1 123 ? 1.732 24.016 12.75 1 98.12 123 ASP A O 1
ATOM 1005 N N . PRO A 1 124 ? 1.391 23.906 10.438 1 98.69 124 PRO A N 1
ATOM 1006 C CA . PRO A 1 124 ? -0.048 23.719 10.641 1 98.69 124 PRO A CA 1
ATOM 1007 C C . PRO A 1 124 ? -0.379 22.391 11.32 1 98.69 124 PRO A C 1
ATOM 1009 O O . PRO A 1 124 ? 0.435 21.469 11.305 1 98.69 124 PRO A O 1
ATOM 1012 N N . LEU A 1 125 ? -1.508 22.359 11.969 1 98.81 125 LEU A N 1
ATOM 1013 C CA . LEU A 1 125 ? -1.933 21.109 12.586 1 98.81 125 LEU A CA 1
ATOM 1014 C C . LEU A 1 125 ? -1.971 19.984 11.555 1 98.81 125 LEU A C 1
ATOM 1016 O O . LEU A 1 125 ? -2.516 20.156 10.461 1 98.81 125 LEU A O 1
ATOM 1020 N N . ASP A 1 126 ? -1.405 18.859 11.945 1 98.81 126 ASP A N 1
ATOM 1021 C CA . ASP A 1 126 ? -1.446 17.672 11.078 1 98.81 126 ASP A CA 1
ATOM 1022 C C . ASP A 1 126 ? -2.781 16.953 11.211 1 98.81 126 ASP A C 1
ATOM 1024 O O . ASP A 1 126 ? -3.379 16.922 12.289 1 98.81 126 ASP A O 1
ATOM 1028 N N . ILE A 1 127 ? -3.129 16.375 10.086 1 98.88 127 ILE A N 1
ATOM 1029 C CA . ILE A 1 127 ? -4.312 15.516 10.164 1 98.88 127 ILE A CA 1
ATOM 1030 C C . ILE A 1 127 ? -3.963 14.102 9.695 1 98.88 127 ILE A C 1
ATOM 1032 O O . ILE A 1 127 ? -3.047 13.914 8.898 1 98.88 127 ILE A O 1
ATOM 1036 N N . ILE A 1 128 ? -4.66 13.211 10.242 1 98.62 128 ILE A N 1
ATOM 1037 C CA . ILE A 1 128 ? -4.852 11.852 9.742 1 98.62 128 ILE A CA 1
ATOM 1038 C C . ILE A 1 128 ? -6.289 11.672 9.258 1 98.62 128 ILE A C 1
ATOM 1040 O O . ILE A 1 128 ? -7.234 11.883 10.023 1 98.62 128 ILE A O 1
ATOM 1044 N N . GLU A 1 129 ? -6.469 11.43 8.055 1 98.69 129 GLU A N 1
ATOM 1045 C CA . GLU A 1 129 ? -7.785 11.141 7.496 1 98.69 129 GLU A CA 1
ATOM 1046 C C . GLU A 1 129 ? -7.984 9.641 7.289 1 98.69 129 GLU A C 1
ATOM 1048 O O . GLU A 1 129 ? -7.266 9.016 6.508 1 98.69 129 GLU A O 1
ATOM 1053 N N . VAL A 1 130 ? -8.953 9 7.984 1 98 130 VAL A N 1
ATOM 1054 C CA . VAL A 1 130 ? -9 7.555 8.172 1 98 130 VAL A CA 1
ATOM 1055 C C . VAL A 1 130 ? -10 6.941 7.191 1 98 130 VAL A C 1
ATOM 1057 O O . VAL A 1 130 ? -10.242 5.734 7.215 1 98 130 VAL A O 1
ATOM 1060 N N . GLY A 1 131 ? -10.609 7.719 6.328 1 96.5 131 GLY A N 1
ATOM 1061 C CA . GLY A 1 131 ? -11.562 7.199 5.359 1 96.5 131 GLY A CA 1
ATOM 1062 C C . GLY A 1 131 ? -10.922 6.262 4.348 1 96.5 131 GLY A C 1
ATOM 1063 O O . GLY A 1 131 ? -9.711 6.035 4.379 1 96.5 131 GLY A O 1
ATOM 1064 N N . SER A 1 132 ? -11.742 5.742 3.461 1 92.88 132 SER A N 1
ATOM 1065 C CA . SER A 1 132 ? -11.328 4.652 2.58 1 92.88 132 SER A CA 1
ATOM 1066 C C . SER A 1 132 ? -10.703 5.184 1.296 1 92.88 132 SER A C 1
ATOM 1068 O O . SER A 1 132 ? -9.914 4.492 0.648 1 92.88 132 SER A O 1
ATOM 1070 N N . LYS A 1 133 ? -11.047 6.387 0.929 1 94.38 133 LYS A N 1
ATOM 1071 C CA . LYS A 1 133 ? -10.547 6.922 -0.336 1 94.38 133 LYS A CA 1
ATOM 1072 C C . LYS A 1 133 ? -9.07 7.281 -0.238 1 94.38 133 LYS A C 1
ATOM 1074 O O . LYS A 1 133 ? -8.609 7.754 0.804 1 94.38 133 LYS A O 1
ATOM 1079 N N . VAL A 1 134 ? -8.336 6.953 -1.305 1 97.06 134 VAL A N 1
ATOM 1080 C CA . VAL A 1 134 ? -6.992 7.504 -1.452 1 97.06 134 VAL A CA 1
ATOM 1081 C C . VAL A 1 134 ? -7.066 8.883 -2.102 1 97.06 134 VAL A C 1
ATOM 1083 O O . VAL A 1 134 ? -7.504 9.016 -3.248 1 97.06 134 VAL A O 1
ATOM 1086 N N . LEU A 1 135 ? -6.672 9.852 -1.4 1 97.06 135 LEU A N 1
ATOM 1087 C CA . LEU A 1 135 ? -6.781 11.227 -1.859 1 97.06 135 LEU A CA 1
ATOM 1088 C C . LEU A 1 135 ? -5.492 11.68 -2.541 1 97.06 135 LEU A C 1
ATOM 1090 O O . LEU A 1 135 ? -4.523 10.922 -2.609 1 97.06 135 LEU A O 1
ATOM 1094 N N . GLU A 1 136 ? -5.508 12.883 -3.137 1 96.56 136 GLU A N 1
ATOM 1095 C CA . GLU A 1 136 ? -4.379 13.359 -3.936 1 96.56 136 GLU A CA 1
ATOM 1096 C C . GLU A 1 136 ? -3.629 14.477 -3.217 1 96.56 136 GLU A C 1
ATOM 1098 O O . GLU A 1 136 ? -4.219 15.219 -2.43 1 96.56 136 GLU A O 1
ATOM 1103 N N . VAL A 1 137 ? -2.377 14.586 -3.529 1 97.88 137 VAL A N 1
ATOM 1104 C CA . VAL A 1 137 ? -1.578 15.68 -2.994 1 97.88 137 VAL A CA 1
ATOM 1105 C C . VAL A 1 137 ? -2.219 17.016 -3.367 1 97.88 137 VAL A C 1
ATOM 1107 O O . VAL A 1 137 ? -2.551 17.25 -4.531 1 97.88 137 VAL A O 1
ATOM 1110 N N . GLY A 1 138 ? -2.426 17.844 -2.402 1 97.88 138 GLY A N 1
ATOM 1111 C CA . GLY A 1 138 ? -2.971 19.172 -2.627 1 97.88 138 GLY A CA 1
ATOM 1112 C C . GLY A 1 138 ? -4.488 19.203 -2.609 1 97.88 138 GLY A C 1
ATOM 1113 O O . GLY A 1 138 ? -5.09 20.281 -2.65 1 97.88 138 GLY A O 1
ATOM 1114 N N . GLN A 1 139 ? -5.082 18.047 -2.527 1 97.25 139 GLN A N 1
ATOM 1115 C CA . GLN A 1 139 ? -6.539 18 -2.527 1 97.25 139 GLN A CA 1
ATOM 1116 C C . GLN A 1 139 ? -7.113 18.609 -1.253 1 97.25 139 GLN A C 1
ATOM 1118 O O . GLN A 1 139 ? -6.609 18.359 -0.156 1 97.25 139 GLN A O 1
ATOM 1123 N N . VAL A 1 140 ? -8.102 19.5 -1.452 1 97.5 140 VAL A N 1
ATOM 1124 C CA . VAL A 1 140 ? -8.828 20.094 -0.329 1 97.5 140 VAL A CA 1
ATOM 1125 C C . VAL A 1 140 ? -10.148 19.359 -0.121 1 97.5 140 VAL A C 1
ATOM 1127 O O . VAL A 1 140 ? -10.953 19.234 -1.05 1 97.5 140 VAL A O 1
ATOM 1130 N N . VAL A 1 141 ? -10.305 18.844 1.095 1 97.06 141 VAL A N 1
ATOM 1131 C CA . VAL A 1 141 ? -11.531 18.094 1.355 1 97.06 141 VAL A CA 1
ATOM 1132 C C . VAL A 1 141 ? -12.156 18.562 2.666 1 97.06 141 VAL A C 1
ATOM 1134 O O . VAL A 1 141 ? -11.469 19.125 3.523 1 97.06 141 VAL A O 1
ATOM 1137 N N . ARG A 1 142 ? -13.484 18.391 2.717 1 97.31 142 ARG A N 1
ATOM 1138 C CA . ARG A 1 142 ? -14.227 18.641 3.947 1 97.31 142 ARG A CA 1
ATOM 1139 C C . ARG A 1 142 ? -14.234 17.406 4.84 1 97.31 142 ARG A C 1
ATOM 1141 O O . ARG A 1 142 ? -14.555 16.312 4.383 1 97.31 142 ARG A O 1
ATOM 1148 N N . VAL A 1 143 ? -13.82 17.594 6.098 1 98.44 143 VAL A N 1
ATOM 1149 C CA . VAL A 1 143 ? -13.703 16.422 6.977 1 98.44 143 VAL A CA 1
ATOM 1150 C C . VAL A 1 143 ? -14.484 16.672 8.266 1 98.44 143 VAL A C 1
ATOM 1152 O O . VAL A 1 143 ? -14.852 17.812 8.562 1 98.44 143 VAL A O 1
ATOM 1155 N N . LYS A 1 144 ? -14.812 15.641 8.922 1 97.88 144 LYS A N 1
ATOM 1156 C CA . LYS A 1 144 ? -15.305 15.641 10.297 1 97.88 144 LYS A CA 1
ATOM 1157 C C . LYS A 1 144 ? -14.188 15.32 11.281 1 97.88 144 LYS A C 1
ATOM 1159 O O . LYS A 1 144 ? -13.492 14.32 11.133 1 97.88 144 LYS A O 1
ATOM 1164 N N . VAL A 1 145 ? -13.992 16.156 12.273 1 98.62 145 VAL A N 1
ATOM 1165 C CA . VAL A 1 145 ? -13 15.93 13.32 1 98.62 145 VAL A CA 1
ATOM 1166 C C . VAL A 1 145 ? -13.516 14.867 14.297 1 98.62 145 VAL A C 1
ATOM 1168 O O . VAL A 1 145 ? -14.648 14.961 14.781 1 98.62 145 VAL A O 1
ATOM 1171 N N . LEU A 1 146 ? -12.641 13.891 14.633 1 98.44 146 LEU A N 1
ATOM 1172 C CA . LEU A 1 146 ? -13.07 12.789 15.484 1 98.44 146 LEU A CA 1
ATOM 1173 C C . LEU A 1 146 ? -12.312 12.797 16.797 1 98.44 146 LEU A C 1
ATOM 1175 O O . LEU A 1 146 ? -12.859 12.406 17.844 1 98.44 146 LEU A O 1
ATOM 1179 N N . GLY A 1 147 ? -11.109 13.156 16.766 1 98.44 147 GLY A N 1
ATOM 1180 C CA . GLY A 1 147 ? -10.234 13.156 17.922 1 98.44 147 GLY A CA 1
ATOM 1181 C C . GLY A 1 147 ? -8.805 13.539 17.594 1 98.44 147 GLY A C 1
ATOM 1182 O O . GLY A 1 147 ? -8.547 14.164 16.562 1 98.44 147 GLY A O 1
ATOM 1183 N N . SER A 1 148 ? -7.875 13.227 18.547 1 98.75 148 SER A N 1
ATOM 1184 C CA . SER A 1 148 ? -6.484 13.602 18.312 1 98.75 148 SER A CA 1
ATOM 1185 C C . SER A 1 148 ? -5.531 12.75 19.141 1 98.75 148 SER A C 1
ATOM 1187 O O . SER A 1 148 ? -5.953 12.078 20.078 1 98.75 148 SER A O 1
ATOM 1189 N N . LEU A 1 149 ? -4.371 12.703 18.703 1 98.81 149 LEU A N 1
ATOM 1190 C CA . LEU A 1 149 ? -3.223 12.102 19.375 1 98.81 149 LEU A CA 1
ATOM 1191 C C . LEU A 1 149 ? -2.096 13.117 19.531 1 98.81 149 LEU A C 1
ATOM 1193 O O . LEU A 1 149 ? -1.777 13.844 18.578 1 98.81 149 LEU A O 1
ATOM 1197 N N . ALA A 1 150 ? -1.502 13.242 20.734 1 98.75 150 ALA A N 1
ATOM 1198 C CA . ALA A 1 150 ? -0.438 14.211 20.984 1 98.75 150 ALA A CA 1
ATOM 1199 C C . ALA A 1 150 ? 0.934 13.539 20.922 1 98.75 150 ALA A C 1
ATOM 1201 O O . ALA A 1 150 ? 1.38 12.945 21.906 1 98.75 150 ALA A O 1
ATOM 1202 N N . LEU A 1 151 ? 1.576 13.688 19.828 1 98.56 151 LEU A N 1
ATOM 1203 C CA . LEU A 1 151 ? 2.926 13.164 19.641 1 98.56 151 LEU A CA 1
ATOM 1204 C C . LEU A 1 151 ? 3.965 14.164 20.156 1 98.56 151 LEU A C 1
ATOM 1206 O O . LEU A 1 151 ? 3.834 15.367 19.938 1 98.56 151 LEU A O 1
ATOM 1210 N N . ILE A 1 152 ? 4.922 13.68 20.875 1 97.69 152 ILE A N 1
ATOM 1211 C CA . ILE A 1 152 ? 6.105 14.461 21.234 1 97.69 152 ILE A CA 1
ATOM 1212 C C . ILE A 1 152 ? 7.285 14.023 20.359 1 97.69 152 ILE A C 1
ATOM 1214 O O . ILE A 1 152 ? 7.852 12.945 20.578 1 97.69 152 ILE A O 1
ATOM 1218 N N . ASP A 1 153 ? 7.559 14.797 19.375 1 92.12 153 ASP A N 1
ATOM 1219 C CA . ASP A 1 153 ? 8.617 14.492 18.422 1 92.12 153 ASP A CA 1
ATOM 1220 C C . ASP A 1 153 ? 9.836 15.383 18.656 1 92.12 153 ASP A C 1
ATOM 1222 O O . ASP A 1 153 ? 9.805 16.578 18.375 1 92.12 153 ASP A O 1
ATOM 1226 N N . GLU A 1 154 ? 10.961 14.766 19.141 1 89.56 154 GLU A N 1
ATOM 1227 C CA . GLU A 1 154 ? 12.211 15.469 19.406 1 89.56 154 GLU A CA 1
ATOM 1228 C C . GLU A 1 154 ? 11.977 16.703 20.266 1 89.56 154 GLU A C 1
ATOM 1230 O O . GLU A 1 154 ? 12.469 17.781 19.953 1 89.56 154 GLU A O 1
ATOM 1235 N N . GLY A 1 155 ? 11.062 16.609 21.234 1 92.94 155 GLY A N 1
ATOM 1236 C CA . GLY A 1 155 ? 10.82 17.641 22.234 1 92.94 155 GLY A CA 1
ATOM 1237 C C . GLY A 1 155 ? 9.766 18.641 21.812 1 92.94 155 GLY A C 1
ATOM 1238 O O . GLY A 1 155 ? 9.523 19.625 22.5 1 92.94 155 GLY A O 1
ATOM 1239 N N . GLU A 1 156 ? 9.18 18.406 20.703 1 96.81 156 GLU A N 1
ATOM 1240 C CA . GLU A 1 156 ? 8.133 19.297 20.219 1 96.81 156 GLU A CA 1
ATOM 1241 C C . GLU A 1 156 ? 6.777 18.609 20.203 1 96.81 156 GLU A C 1
ATOM 1243 O O . GLU A 1 156 ? 6.684 17.422 19.875 1 96.81 156 GLU A O 1
ATOM 1248 N N . LEU A 1 157 ? 5.781 19.406 20.656 1 98.31 157 LEU A N 1
ATOM 1249 C CA . LEU A 1 157 ? 4.406 18.922 20.547 1 98.31 157 LEU A CA 1
ATOM 1250 C C . LEU A 1 157 ? 3.945 18.906 19.094 1 98.31 157 LEU A C 1
ATOM 1252 O O . LEU A 1 157 ? 4.121 19.906 18.375 1 98.31 157 LEU A O 1
ATOM 1256 N N . ASP A 1 158 ? 3.49 17.781 18.703 1 98.25 158 ASP A N 1
ATOM 1257 C CA . ASP A 1 158 ? 3.02 17.547 17.328 1 98.25 158 ASP A CA 1
ATOM 1258 C C . ASP A 1 158 ? 1.674 16.828 17.328 1 98.25 158 ASP A C 1
ATOM 1260 O O . ASP A 1 158 ? 1.623 15.594 17.328 1 98.25 158 ASP A O 1
ATOM 1264 N N . TRP A 1 159 ? 0.607 17.625 17.297 1 98.75 159 TRP A N 1
ATOM 1265 C CA . TRP A 1 159 ? -0.733 17.047 17.328 1 98.75 159 TRP A CA 1
ATOM 1266 C C . TRP A 1 159 ? -1.056 16.359 16.016 1 98.75 159 TRP A C 1
ATOM 1268 O O . TRP A 1 159 ? -0.753 16.875 14.938 1 98.75 159 TRP A O 1
ATOM 1278 N N . LYS A 1 160 ? -1.627 15.172 16.141 1 98.94 160 LYS A N 1
ATOM 1279 C CA . LYS A 1 160 ? -2.217 14.438 15.016 1 98.94 160 LYS A CA 1
ATOM 1280 C C . LYS A 1 160 ? -3.738 14.398 15.133 1 98.94 160 LYS A C 1
ATOM 1282 O O . LYS A 1 160 ? -4.281 13.648 15.945 1 98.94 160 LYS A O 1
ATOM 1287 N N . ILE A 1 161 ? -4.398 15.227 14.305 1 98.88 161 ILE A N 1
ATOM 1288 C CA . ILE A 1 161 ? -5.855 15.312 14.359 1 98.88 161 ILE A CA 1
ATOM 1289 C C . ILE A 1 161 ? -6.469 14.195 13.516 1 98.88 161 ILE A C 1
ATOM 1291 O O . ILE A 1 161 ? -6.184 14.086 12.32 1 98.88 161 ILE A O 1
ATOM 1295 N N . ILE A 1 162 ? -7.266 13.391 14.141 1 98.88 162 ILE A N 1
ATOM 1296 C CA . ILE A 1 162 ? -7.922 12.273 13.469 1 98.88 162 ILE A CA 1
ATOM 1297 C C . ILE A 1 162 ? -9.234 12.742 12.844 1 98.88 162 ILE A C 1
ATOM 1299 O O . ILE A 1 162 ? -10.094 13.289 13.531 1 98.88 162 ILE A O 1
ATOM 1303 N N . THR A 1 163 ? -9.359 12.492 11.539 1 98.75 163 THR A N 1
ATOM 1304 C CA . THR A 1 163 ? -10.508 13 10.797 1 98.75 163 THR A CA 1
ATOM 1305 C C . THR A 1 163 ? -11.047 11.938 9.844 1 98.75 163 THR A C 1
ATOM 1307 O O . THR A 1 163 ? -10.406 10.898 9.641 1 98.75 163 THR A O 1
ATOM 1310 N N . ILE A 1 164 ? -12.211 12.188 9.352 1 98.62 164 ILE A N 1
ATOM 1311 C CA . ILE A 1 164 ? -12.758 11.367 8.281 1 98.62 164 ILE A CA 1
ATOM 1312 C C . ILE A 1 164 ? -13.43 12.258 7.238 1 98.62 164 ILE A C 1
ATOM 1314 O O . ILE A 1 164 ? -14.125 13.219 7.59 1 98.62 164 ILE A O 1
ATOM 1318 N N . ASN A 1 165 ? -13.133 11.977 5.98 1 97.94 165 ASN A N 1
ATOM 1319 C CA . ASN A 1 165 ? -13.797 12.664 4.875 1 97.94 165 ASN A CA 1
ATOM 1320 C C . ASN A 1 165 ? -15.32 12.578 5 1 97.94 165 ASN A C 1
ATOM 1322 O O . ASN A 1 165 ? -15.867 11.5 5.242 1 97.94 165 ASN A O 1
ATOM 1326 N N . THR A 1 166 ? -15.992 13.703 4.797 1 97.19 166 THR A N 1
ATOM 1327 C CA . THR A 1 166 ? -17.438 13.727 4.945 1 97.19 166 THR A CA 1
ATOM 1328 C C . THR A 1 166 ? -18.109 12.852 3.889 1 97.19 166 THR A C 1
ATOM 1330 O O . THR A 1 166 ? -19.25 12.422 4.059 1 97.19 166 THR A O 1
ATOM 1333 N N . GLU A 1 167 ? -17.406 12.539 2.844 1 95.5 167 GLU A N 1
ATOM 1334 C CA . GLU A 1 167 ? -17.953 11.766 1.74 1 95.5 167 GLU A CA 1
ATOM 1335 C C . GLU A 1 167 ? -17.672 10.273 1.909 1 95.5 167 GLU A C 1
ATOM 1337 O O . GLU A 1 167 ? -18.078 9.461 1.08 1 95.5 167 GLU A O 1
ATOM 1342 N N . ASP A 1 168 ? -16.984 9.922 2.936 1 96.19 168 ASP A N 1
ATOM 1343 C CA . ASP A 1 168 ? -16.641 8.516 3.145 1 96.19 168 ASP A CA 1
ATOM 1344 C C . ASP A 1 168 ? -17.875 7.699 3.527 1 96.19 168 ASP A C 1
ATOM 1346 O O . ASP A 1 168 ? -18.781 8.211 4.184 1 96.19 168 ASP A O 1
ATOM 1350 N N . TYR A 1 169 ? -17.766 6.422 3.182 1 92.5 169 TYR A N 1
ATOM 1351 C CA . TYR A 1 169 ? -18.844 5.477 3.447 1 92.5 169 TYR A CA 1
ATOM 1352 C C . TYR A 1 169 ? -19.125 5.391 4.941 1 92.5 169 TYR A C 1
ATOM 1354 O O . TYR A 1 169 ? -20.281 5.211 5.344 1 92.5 169 TYR A O 1
ATOM 1362 N N . HIS A 1 170 ? -18.172 5.594 5.812 1 95.81 170 HIS A N 1
ATOM 1363 C CA . HIS A 1 170 ? -18.328 5.418 7.25 1 95.81 170 HIS A CA 1
ATOM 1364 C C . HIS A 1 170 ? -18.531 6.762 7.945 1 95.81 170 HIS A C 1
ATOM 1366 O O . HIS A 1 170 ? -18.672 6.812 9.172 1 95.81 170 HIS A O 1
ATOM 1372 N N . ALA A 1 171 ? -18.578 7.824 7.203 1 96.81 171 ALA A N 1
ATOM 1373 C CA . ALA A 1 171 ? -18.594 9.156 7.801 1 96.81 171 ALA A CA 1
ATOM 1374 C C . ALA A 1 171 ? -19.766 9.305 8.773 1 96.81 171 ALA A C 1
ATOM 1376 O O . ALA A 1 171 ? -19.609 9.891 9.852 1 96.81 171 ALA A O 1
ATOM 1377 N N . SER A 1 172 ? -20.922 8.766 8.445 1 96.88 172 SER A N 1
ATOM 1378 C CA . SER A 1 172 ? -22.109 8.93 9.281 1 96.88 172 SER A CA 1
ATOM 1379 C C . SER A 1 172 ? -22.016 8.062 10.539 1 96.88 172 SER A C 1
ATOM 1381 O O . SER A 1 172 ? -22.688 8.352 11.539 1 96.88 172 SER A O 1
ATOM 1383 N N . ASP A 1 173 ? -21.203 7.051 10.531 1 97.06 173 ASP A N 1
ATOM 1384 C CA . ASP A 1 173 ? -21.125 6.07 11.609 1 97.06 173 ASP A CA 1
ATOM 1385 C C . ASP A 1 173 ? -20.109 6.484 12.664 1 97.06 173 ASP A C 1
ATOM 1387 O O . ASP A 1 173 ? -20.078 5.934 13.766 1 97.06 173 ASP A O 1
ATOM 1391 N N . VAL A 1 174 ? -19.25 7.422 12.305 1 97.25 174 VAL A N 1
ATOM 1392 C CA . VAL A 1 174 ? -18.172 7.809 13.211 1 97.25 174 VAL A CA 1
ATOM 1393 C C . VAL A 1 174 ? -18.281 9.297 13.531 1 97.25 174 VAL A C 1
ATOM 1395 O O . VAL A 1 174 ? -18.141 10.141 12.641 1 97.25 174 VAL A O 1
ATOM 1398 N N . ASN A 1 175 ? -18.469 9.633 14.859 1 96.5 175 ASN A N 1
ATOM 1399 C CA . ASN A 1 175 ? -18.672 11.023 15.242 1 96.5 175 ASN A CA 1
ATOM 1400 C C . ASN A 1 175 ? -17.75 11.422 16.391 1 96.5 175 ASN A C 1
ATOM 1402 O O . ASN A 1 175 ? -17.688 12.602 16.766 1 96.5 175 ASN A O 1
ATOM 1406 N N . ASP A 1 176 ? -17.094 10.5 16.953 1 97.12 176 ASP A N 1
ATOM 1407 C CA . ASP A 1 176 ? -16.125 10.68 18.016 1 97.12 176 ASP A CA 1
ATOM 1408 C C . ASP A 1 176 ? -15.031 9.617 17.938 1 97.12 176 ASP A C 1
ATOM 1410 O O . ASP A 1 176 ? -15.172 8.625 17.219 1 97.12 176 ASP A O 1
ATOM 1414 N N . ILE A 1 177 ? -14.008 9.844 18.688 1 97.81 177 ILE A N 1
ATOM 1415 C CA . ILE A 1 177 ? -12.852 8.953 18.641 1 97.81 177 ILE A CA 1
ATOM 1416 C C . ILE A 1 177 ? -13.273 7.543 19.047 1 97.81 177 ILE A C 1
ATOM 1418 O O . ILE A 1 177 ? -12.781 6.555 18.5 1 97.81 177 ILE A O 1
ATOM 1422 N N . TYR A 1 178 ? -14.156 7.371 19.891 1 96.12 178 TYR A N 1
ATOM 1423 C CA . TYR A 1 178 ? -14.555 6.074 20.438 1 96.12 178 TYR A CA 1
ATOM 1424 C C . TYR A 1 178 ? -15.305 5.258 19.391 1 96.12 178 TYR A C 1
ATOM 1426 O O . TYR A 1 178 ? -15.273 4.023 19.422 1 96.12 178 TYR A O 1
ATOM 1434 N N . ASP A 1 179 ? -16.016 5.945 18.453 1 97.81 179 ASP A N 1
ATOM 1435 C CA . ASP A 1 179 ? -16.734 5.25 17.391 1 97.81 179 ASP A CA 1
ATOM 1436 C C . ASP A 1 179 ? -15.766 4.469 16.5 1 97.81 179 ASP A C 1
ATOM 1438 O O . ASP A 1 179 ? -16.141 3.447 15.922 1 97.81 179 ASP A O 1
ATOM 1442 N N . ILE A 1 180 ? -14.57 4.91 16.469 1 97.12 180 ILE A N 1
ATOM 1443 C CA . ILE A 1 180 ? -13.57 4.289 15.594 1 97.12 180 ILE A CA 1
ATOM 1444 C C . ILE A 1 180 ? -13.25 2.883 16.109 1 97.12 180 ILE A C 1
ATOM 1446 O O . ILE A 1 180 ? -13.062 1.958 15.312 1 97.12 180 ILE A O 1
ATOM 1450 N N . TYR A 1 181 ? -13.258 2.725 17.406 1 94.69 181 TYR A N 1
ATOM 1451 C CA . TYR A 1 181 ? -12.969 1.414 17.969 1 94.69 181 TYR A CA 1
ATOM 1452 C C . TYR A 1 181 ? -13.984 0.379 17.5 1 94.69 181 TYR A C 1
ATOM 1454 O O . TYR A 1 181 ? -13.641 -0.791 17.312 1 94.69 181 TYR A O 1
ATOM 1462 N N . HIS A 1 182 ? -15.141 0.846 17.234 1 93.88 182 HIS A N 1
ATOM 1463 C CA . HIS A 1 182 ? -16.219 -0.074 16.875 1 93.88 182 HIS A CA 1
ATOM 1464 C C . HIS A 1 182 ? -16.344 -0.211 15.359 1 93.88 182 HIS A C 1
ATOM 1466 O O . HIS A 1 182 ? -16.5 -1.319 14.844 1 93.88 182 HIS A O 1
ATOM 1472 N N . VAL A 1 183 ? -16.234 0.907 14.672 1 96.25 183 VAL A N 1
ATOM 1473 C CA . VAL A 1 183 ? -16.531 0.949 13.242 1 96.25 183 VAL A CA 1
ATOM 1474 C C . VAL A 1 183 ? -15.297 0.566 12.438 1 96.25 183 VAL A C 1
ATOM 1476 O O . VAL A 1 183 ? -15.398 -0.084 11.398 1 96.25 183 VAL A O 1
ATOM 1479 N N . LEU A 1 184 ? -14.125 0.881 12.883 1 96.5 184 LEU A N 1
ATOM 1480 C CA . LEU A 1 184 ? -12.836 0.615 12.258 1 96.5 184 LEU A CA 1
ATOM 1481 C C . LEU A 1 184 ? -11.875 -0.045 13.242 1 96.5 184 LEU A C 1
ATOM 1483 O O . LEU A 1 184 ? -10.828 0.52 13.57 1 96.5 184 LEU A O 1
ATOM 1487 N N . PRO A 1 185 ? -12.219 -1.219 13.656 1 96.25 185 PRO A N 1
ATOM 1488 C CA . PRO A 1 185 ? -11.438 -1.867 14.711 1 96.25 185 PRO A CA 1
ATOM 1489 C C . PRO A 1 185 ? -9.961 -2.021 14.336 1 96.25 185 PRO A C 1
ATOM 1491 O O . PRO A 1 185 ? -9.648 -2.428 13.211 1 96.25 185 PRO A O 1
ATOM 1494 N N . GLY A 1 186 ? -9.062 -1.65 15.312 1 95.62 186 GLY A N 1
ATOM 1495 C CA . GLY A 1 186 ? -7.625 -1.798 15.141 1 95.62 186 GLY A CA 1
ATOM 1496 C C . GLY A 1 186 ? -6.965 -0.564 14.555 1 95.62 186 GLY A C 1
ATOM 1497 O O . GLY A 1 186 ? -5.742 -0.421 14.609 1 95.62 186 GLY A O 1
ATOM 1498 N N . MET A 1 187 ? -7.734 0.355 13.992 1 96.69 187 MET A N 1
ATOM 1499 C CA . MET A 1 187 ? -7.184 1.507 13.281 1 96.69 187 MET A CA 1
ATOM 1500 C C . MET A 1 187 ? -6.43 2.426 14.234 1 96.69 187 MET A C 1
ATOM 1502 O O . MET A 1 187 ? -5.309 2.848 13.938 1 96.69 187 MET A O 1
ATOM 1506 N N . LEU A 1 188 ? -7 2.729 15.383 1 97.56 188 LEU A N 1
ATOM 1507 C CA . LEU A 1 188 ? -6.363 3.65 16.328 1 97.56 188 LEU A CA 1
ATOM 1508 C C . LEU A 1 188 ? -5.102 3.035 16.922 1 97.56 188 LEU A C 1
ATOM 1510 O O . LEU A 1 188 ? -4.078 3.709 17.031 1 97.56 188 LEU A O 1
ATOM 1514 N N . GLU A 1 189 ? -5.172 1.761 17.297 1 95.62 189 GLU A N 1
ATOM 1515 C CA . GLU A 1 189 ? -4 1.067 17.828 1 95.62 189 GLU A CA 1
ATOM 1516 C C . GLU A 1 189 ? -2.867 1.04 16.797 1 95.62 189 GLU A C 1
ATOM 1518 O O . GLU A 1 189 ? -1.711 1.299 17.141 1 95.62 189 GLU A O 1
ATOM 1523 N N . ASN A 1 190 ? -3.221 0.687 15.586 1 96.19 190 ASN A N 1
ATOM 1524 C CA . ASN A 1 190 ? -2.234 0.671 14.516 1 96.19 190 ASN A CA 1
ATOM 1525 C C . ASN A 1 190 ? -1.625 2.053 14.297 1 96.19 190 ASN A C 1
ATOM 1527 O O . ASN A 1 190 ? -0.416 2.178 14.094 1 96.19 190 ASN A O 1
ATOM 1531 N N . THR A 1 191 ? -2.438 3.094 14.328 1 97.38 191 THR A N 1
ATOM 1532 C CA . THR A 1 191 ? -1.989 4.469 14.141 1 97.38 191 THR A CA 1
ATOM 1533 C C . THR A 1 191 ? -1.001 4.867 15.234 1 97.38 191 THR A C 1
ATOM 1535 O O . THR A 1 191 ? 0.068 5.41 14.945 1 97.38 191 THR A O 1
ATOM 1538 N N . ARG A 1 192 ? -1.335 4.613 16.438 1 97.31 192 ARG A N 1
ATOM 1539 C CA . ARG A 1 192 ? -0.46 4.938 17.562 1 97.31 192 ARG A CA 1
ATOM 1540 C C . ARG A 1 192 ? 0.871 4.203 17.438 1 97.31 192 ARG A C 1
ATOM 1542 O O . ARG A 1 192 ? 1.934 4.805 17.625 1 97.31 192 ARG A O 1
ATOM 1549 N N . GLU A 1 193 ? 0.808 2.945 17.125 1 96.06 193 GLU A N 1
ATOM 1550 C CA . GLU A 1 193 ? 2.027 2.154 16.984 1 96.06 193 GLU A CA 1
ATOM 1551 C C . GLU A 1 193 ? 2.883 2.656 15.828 1 96.06 193 GLU A C 1
ATOM 1553 O O . GLU A 1 193 ? 4.109 2.684 15.922 1 96.06 193 GLU A O 1
ATOM 1558 N N . TRP A 1 194 ? 2.242 2.98 14.766 1 97.38 194 TRP A N 1
ATOM 1559 C CA . TRP A 1 194 ? 2.967 3.494 13.609 1 97.38 194 TRP A CA 1
ATOM 1560 C C . TRP A 1 194 ? 3.729 4.77 13.961 1 97.38 194 TRP A C 1
ATOM 1562 O O . TRP A 1 194 ? 4.934 4.867 13.719 1 97.38 194 TRP A O 1
ATOM 1572 N N . PHE A 1 195 ? 3.051 5.742 14.602 1 97.69 195 PHE A N 1
ATOM 1573 C CA . PHE A 1 195 ? 3.699 6.996 14.969 1 97.69 195 PHE A CA 1
ATOM 1574 C C . PHE A 1 195 ? 4.789 6.758 16.016 1 97.69 195 PHE A C 1
ATOM 1576 O O . PHE A 1 195 ? 5.789 7.48 16.047 1 97.69 195 PHE A O 1
ATOM 1583 N N . LYS A 1 196 ? 4.605 5.785 16.797 1 96.38 196 LYS A N 1
ATOM 1584 C CA . LYS A 1 196 ? 5.586 5.453 17.828 1 96.38 196 LYS A CA 1
ATOM 1585 C C . LYS A 1 196 ? 6.906 5.016 17.203 1 96.38 196 LYS A C 1
ATOM 1587 O O . LYS A 1 196 ? 7.98 5.359 17.703 1 96.38 196 LYS A O 1
ATOM 1592 N N . ASN A 1 197 ? 6.844 4.316 16.031 1 96 197 ASN A N 1
ATOM 1593 C CA . ASN A 1 197 ? 8.031 3.578 15.609 1 96 197 ASN A CA 1
ATOM 1594 C C . ASN A 1 197 ? 8.477 3.992 14.203 1 96 197 ASN A C 1
ATOM 1596 O O . ASN A 1 197 ? 9.516 3.539 13.719 1 96 197 ASN A O 1
ATOM 1600 N N . TYR A 1 198 ? 7.762 4.84 13.492 1 95.31 198 TYR A N 1
ATOM 1601 C CA . TYR A 1 198 ? 7.953 5.031 12.062 1 95.31 198 TYR A CA 1
ATOM 1602 C C . TYR A 1 198 ? 9.305 5.676 11.773 1 95.31 198 TYR A C 1
ATOM 1604 O O . TYR A 1 198 ? 9.773 5.664 10.633 1 95.31 198 TYR A O 1
ATOM 1612 N N . LYS A 1 199 ? 10.039 6.156 12.773 1 94.5 199 LYS A N 1
ATOM 1613 C CA . LYS A 1 199 ? 11.367 6.742 12.586 1 94.5 199 LYS A CA 1
ATOM 1614 C C . LYS A 1 199 ? 12.461 5.793 13.055 1 94.5 199 LYS A C 1
ATOM 1616 O O . LYS A 1 199 ? 13.648 6.07 12.883 1 94.5 199 LYS A O 1
ATOM 1621 N N . LYS A 1 200 ? 12.117 4.711 13.617 1 94.44 200 LYS A N 1
ATOM 1622 C CA . LYS A 1 200 ? 13.078 3.771 14.188 1 94.44 200 LYS A CA 1
ATOM 1623 C C . LYS A 1 200 ? 14.039 3.26 13.117 1 94.44 200 LYS A C 1
ATOM 1625 O O . LYS A 1 200 ? 15.227 3.059 13.391 1 94.44 200 LYS A O 1
ATOM 1630 N N . PRO A 1 201 ? 13.578 2.998 11.93 1 94.44 201 PRO A N 1
ATOM 1631 C CA . PRO A 1 201 ? 14.508 2.523 10.898 1 94.44 201 PRO A CA 1
ATOM 1632 C C . PRO A 1 201 ? 15.648 3.5 10.633 1 94.44 201 PRO A C 1
ATOM 1634 O O . PRO A 1 201 ? 16.688 3.107 10.109 1 94.44 201 PRO A O 1
ATOM 1637 N N . GLU A 1 202 ? 15.469 4.723 11.008 1 91.94 202 GLU A N 1
ATOM 1638 C CA . GLU A 1 202 ? 16.516 5.73 10.844 1 91.94 202 GLU A CA 1
ATOM 1639 C C . GLU A 1 202 ? 17.453 5.75 12.047 1 91.94 202 GLU A C 1
ATOM 1641 O O . GLU A 1 202 ? 18.328 6.609 12.141 1 91.94 202 GLU A O 1
ATOM 1646 N N . GLY A 1 203 ? 17.234 4.941 12.984 1 91.5 203 GLY A N 1
ATOM 1647 C CA . GLY A 1 203 ? 18.094 4.875 14.164 1 91.5 203 GLY A CA 1
ATOM 1648 C C . GLY A 1 203 ? 17.594 5.75 15.305 1 91.5 203 GLY A C 1
ATOM 1649 O O . GLY A 1 203 ? 18.312 5.957 16.281 1 91.5 203 GLY A O 1
ATOM 1650 N N . LYS A 1 204 ? 16.406 6.238 15.133 1 91.38 204 LYS A N 1
ATOM 1651 C CA . LYS A 1 204 ? 15.836 7.074 16.188 1 91.38 204 LYS A CA 1
ATOM 1652 C C . LYS A 1 204 ? 15.102 6.23 17.219 1 91.38 204 LYS A C 1
ATOM 1654 O O . LYS A 1 204 ? 14.641 5.125 16.922 1 91.38 204 LYS A O 1
ATOM 1659 N N . PRO A 1 205 ? 15.078 6.691 18.469 1 92.62 205 PRO A N 1
ATOM 1660 C CA . PRO A 1 205 ? 14.258 5.988 19.469 1 92.62 205 PRO A CA 1
ATOM 1661 C C . PRO A 1 205 ? 12.766 6.086 19.156 1 92.62 205 PRO A C 1
ATOM 1663 O O . PRO A 1 205 ? 12.352 6.883 18.312 1 92.62 205 PRO A O 1
ATOM 1666 N N . SER A 1 206 ? 12.016 5.219 19.828 1 94.06 206 SER A N 1
ATOM 1667 C CA . SER A 1 206 ? 10.562 5.316 19.719 1 94.06 206 SER A CA 1
ATOM 1668 C C . SER A 1 206 ? 10.07 6.691 20.156 1 94.06 206 SER A C 1
ATOM 1670 O O . SER A 1 206 ? 10.57 7.246 21.141 1 94.06 206 SER A O 1
ATOM 1672 N N . ASN A 1 207 ? 9.07 7.16 19.438 1 95.19 207 ASN A N 1
ATOM 1673 C CA . ASN A 1 207 ? 8.438 8.406 19.859 1 95.19 207 ASN A CA 1
ATOM 1674 C C . ASN A 1 207 ? 7.613 8.227 21.125 1 95.19 207 ASN A C 1
ATOM 1676 O O . ASN A 1 207 ? 7.18 7.117 21.438 1 95.19 207 ASN A O 1
ATOM 1680 N N . VAL A 1 208 ? 7.48 9.336 21.859 1 96.5 208 VAL A N 1
ATOM 1681 C CA . VAL A 1 208 ? 6.629 9.336 23.031 1 96.5 208 VAL A CA 1
ATOM 1682 C C . VAL A 1 208 ? 5.391 10.195 22.781 1 96.5 208 VAL A C 1
ATOM 1684 O O . VAL A 1 208 ? 5.332 10.93 21.797 1 96.5 208 VAL A O 1
ATOM 1687 N N . PHE A 1 209 ? 4.414 10.047 23.672 1 98.25 209 PHE A N 1
ATOM 1688 C CA . PHE A 1 209 ? 3.15 10.766 23.547 1 98.25 209 PHE A CA 1
ATOM 1689 C C . PHE A 1 209 ? 2.814 11.508 24.828 1 98.25 209 PHE A C 1
ATOM 1691 O O . PHE A 1 209 ? 3.189 11.07 25.922 1 98.25 209 PHE A O 1
ATOM 1698 N N . ALA A 1 210 ? 2.184 12.633 24.672 1 97.88 210 ALA A N 1
ATOM 1699 C CA . ALA A 1 210 ? 1.495 13.195 25.828 1 97.88 210 ALA A CA 1
ATOM 1700 C C . ALA A 1 210 ? 0.295 12.336 26.219 1 97.88 210 ALA A C 1
ATOM 1702 O O . ALA A 1 210 ? -0.132 11.469 25.453 1 97.88 210 ALA A O 1
ATOM 1703 N N . PHE A 1 211 ? -0.14 12.438 27.5 1 97.62 211 PHE A N 1
ATOM 1704 C CA . PHE A 1 211 ? -1.324 11.773 28.031 1 97.62 211 PHE A CA 1
ATOM 1705 C C . PHE A 1 211 ? -1.19 10.258 27.938 1 97.62 211 PHE A C 1
ATOM 1707 O O . PHE A 1 211 ? -2.16 9.562 27.625 1 97.62 211 PHE A O 1
ATOM 1714 N N . ASN A 1 212 ? -0.03 9.789 27.984 1 95.94 212 ASN A N 1
ATOM 1715 C CA . ASN A 1 212 ? 0.274 8.359 27.953 1 95.94 212 ASN A CA 1
ATOM 1716 C C . ASN A 1 212 ? -0.211 7.711 26.656 1 95.94 212 ASN A C 1
ATOM 1718 O O . ASN A 1 212 ? -0.671 6.566 26.656 1 95.94 212 ASN A O 1
ATOM 1722 N N . GLY A 1 213 ? -0.308 8.477 25.656 1 97 213 GLY A N 1
ATOM 1723 C CA . GLY A 1 213 ? -0.692 7.945 24.359 1 97 213 GLY A CA 1
ATOM 1724 C C . GLY A 1 213 ? -2.193 7.781 24.203 1 97 213 GLY A C 1
ATOM 1725 O O . GLY A 1 213 ? -2.658 7.156 23.25 1 97 213 GLY A O 1
ATOM 1726 N N . GLU A 1 214 ? -2.883 8.391 25.094 1 97.62 214 GLU A N 1
ATOM 1727 C CA . GLU A 1 214 ? -4.336 8.328 24.984 1 97.62 214 GLU A CA 1
ATOM 1728 C C . GLU A 1 214 ? -4.852 9.297 23.922 1 97.62 214 GLU A C 1
ATOM 1730 O O . GLU A 1 214 ? -4.371 10.422 23.828 1 97.62 214 GLU A O 1
ATOM 1735 N N . PHE A 1 215 ? -5.848 8.828 23.203 1 98.5 215 PHE A N 1
ATOM 1736 C CA . PHE A 1 215 ? -6.516 9.711 22.25 1 98.5 215 PHE A CA 1
ATOM 1737 C C . PHE A 1 215 ? -7.453 10.672 22.969 1 98.5 215 PHE A C 1
ATOM 1739 O O . PHE A 1 215 ? -8.117 10.297 23.938 1 98.5 215 PHE A O 1
ATOM 1746 N N . LYS A 1 216 ? -7.457 11.906 22.484 1 98.31 216 LYS A N 1
ATOM 1747 C CA . LYS A 1 216 ? -8.422 12.891 22.969 1 98.31 216 LYS A CA 1
ATOM 1748 C C . LYS A 1 216 ? -9.711 12.844 22.156 1 98.31 216 LYS A C 1
ATOM 1750 O O . LYS A 1 216 ? -9.68 12.562 20.953 1 98.31 216 LYS A O 1
ATOM 1755 N N . ASN A 1 217 ? -10.789 13.109 22.828 1 97.62 217 ASN A N 1
ATOM 1756 C CA . ASN A 1 217 ? -12.086 13.047 22.172 1 97.62 217 ASN A CA 1
ATOM 1757 C C . ASN A 1 217 ? -12.32 14.273 21.281 1 97.62 217 ASN A C 1
ATOM 1759 O O . ASN A 1 217 ? -11.477 15.164 21.219 1 97.62 217 ASN A O 1
ATOM 1763 N N . HIS A 1 218 ? -13.453 14.227 20.625 1 97.25 218 HIS A N 1
ATOM 1764 C CA . HIS A 1 218 ? -13.844 15.281 19.688 1 97.25 218 HIS A CA 1
ATOM 1765 C C . HIS A 1 218 ? -13.836 16.641 20.359 1 97.25 218 HIS A C 1
ATOM 1767 O O . HIS A 1 218 ? -13.219 17.594 19.859 1 97.25 218 HIS A O 1
ATOM 1773 N N . GLU A 1 219 ? -14.492 16.734 21.453 1 96.56 219 GLU A N 1
ATOM 1774 C CA . GLU A 1 219 ? -14.656 18.016 22.141 1 96.56 219 GLU A CA 1
ATOM 1775 C C . GLU A 1 219 ? -13.305 18.609 22.516 1 96.56 219 GLU A C 1
ATOM 1777 O O . GLU A 1 219 ? -13.055 19.797 22.25 1 96.56 219 GLU A O 1
ATOM 1782 N N . ASP A 1 220 ? -12.484 17.859 23.109 1 97.31 220 ASP A N 1
ATOM 1783 C CA . ASP A 1 220 ? -11.156 18.328 23.516 1 97.31 220 ASP A CA 1
ATOM 1784 C C . ASP A 1 220 ? -10.312 18.672 22.297 1 97.31 220 ASP A C 1
ATOM 1786 O O . ASP A 1 220 ? -9.531 19.641 22.328 1 97.31 220 ASP A O 1
ATOM 1790 N N . THR A 1 221 ? -10.445 17.906 21.281 1 97.94 221 THR A N 1
ATOM 1791 C CA . THR A 1 221 ? -9.703 18.156 20.047 1 97.94 221 THR A CA 1
ATOM 1792 C C . THR A 1 221 ? -10.109 19.484 19.422 1 97.94 221 THR A C 1
ATOM 1794 O O . THR A 1 221 ? -9.266 20.219 18.922 1 97.94 221 THR A O 1
ATOM 1797 N N . MET A 1 222 ? -11.383 19.781 19.469 1 97.75 222 MET A N 1
ATOM 1798 C CA . MET A 1 222 ? -11.859 21.047 18.906 1 97.75 222 MET A CA 1
ATOM 1799 C C . MET A 1 222 ? -11.242 22.234 19.641 1 97.75 222 MET A C 1
ATOM 1801 O O . MET A 1 222 ? -10.984 23.281 19.047 1 97.75 222 MET A O 1
ATOM 1805 N N . LYS A 1 223 ? -10.961 22.094 20.906 1 97.5 223 LYS A N 1
ATOM 1806 C CA . LYS A 1 223 ? -10.297 23.141 21.656 1 97.5 223 LYS A CA 1
ATOM 1807 C C . LYS A 1 223 ? -8.859 23.328 21.188 1 97.5 223 LYS A C 1
ATOM 1809 O O . LYS A 1 223 ? -8.359 24.453 21.141 1 97.5 223 LYS A O 1
ATOM 1814 N N . VAL A 1 224 ? -8.203 22.219 20.922 1 97.94 224 VAL A N 1
ATOM 1815 C CA . VAL A 1 224 ? -6.844 22.266 20.391 1 97.94 224 VAL A CA 1
ATOM 1816 C C . VAL A 1 224 ? -6.836 23.016 19.062 1 97.94 224 VAL A C 1
ATOM 1818 O O . VAL A 1 224 ? -5.984 23.875 18.828 1 97.94 224 VAL A O 1
ATOM 1821 N N . ILE A 1 225 ? -7.785 22.672 18.203 1 98.5 225 ILE A N 1
ATOM 1822 C CA . ILE A 1 225 ? -7.883 23.328 16.891 1 98.5 225 ILE A CA 1
ATOM 1823 C C . ILE A 1 225 ? -8.133 24.812 17.078 1 98.5 225 ILE A C 1
ATOM 1825 O O . ILE A 1 225 ? -7.539 25.641 16.391 1 98.5 225 ILE A O 1
ATOM 1829 N N . GLU A 1 226 ? -8.992 25.172 17.984 1 97.56 226 GLU A N 1
ATOM 1830 C CA . GLU A 1 226 ? -9.266 26.562 18.281 1 97.56 226 GLU A CA 1
ATOM 1831 C C . GLU A 1 226 ? -8 27.297 18.734 1 97.56 226 GLU A C 1
ATOM 1833 O O . GLU A 1 226 ? -7.723 28.406 18.281 1 97.56 226 GLU A O 1
ATOM 1838 N N . GLU A 1 227 ? -7.277 26.703 19.641 1 98.12 227 GLU A N 1
ATOM 1839 C CA . GLU A 1 227 ? -6.023 27.297 20.094 1 98.12 227 GLU A CA 1
ATOM 1840 C C . GLU A 1 227 ? -5.086 27.547 18.922 1 98.12 227 GLU A C 1
ATOM 1842 O O . GLU A 1 227 ? -4.52 28.641 18.797 1 98.12 227 GLU A O 1
ATOM 1847 N N . CYS A 1 228 ? -4.91 26.562 18.062 1 98.5 228 CYS A N 1
ATOM 1848 C CA . CYS A 1 228 ? -3.949 26.672 16.969 1 98.5 228 CYS A CA 1
ATOM 1849 C C . CYS A 1 228 ? -4.438 27.641 15.906 1 98.5 228 CYS A C 1
ATOM 1851 O O . CYS A 1 228 ? -3.629 28.25 15.195 1 98.5 228 CYS A O 1
ATOM 1853 N N . HIS A 1 229 ? -5.781 27.719 15.766 1 98.38 229 HIS A N 1
ATOM 1854 C CA . HIS A 1 229 ? -6.32 28.766 14.898 1 98.38 229 HIS A CA 1
ATOM 1855 C C . HIS A 1 229 ? -6 30.156 15.445 1 98.38 229 HIS A C 1
ATOM 1857 O O . HIS A 1 229 ? -5.645 31.047 14.688 1 98.38 229 HIS A O 1
ATOM 1863 N N . LYS A 1 230 ? -6.164 30.344 16.719 1 98.12 230 LYS A N 1
ATOM 1864 C CA . LYS A 1 230 ? -5.816 31.609 17.359 1 98.12 230 LYS A CA 1
ATOM 1865 C C . LYS A 1 230 ? -4.336 31.938 17.172 1 98.12 230 LYS A C 1
ATOM 1867 O O . LYS A 1 230 ? -3.975 33.062 16.891 1 98.12 230 LYS A O 1
ATOM 1872 N N . ASN A 1 231 ? -3.512 30.906 17.438 1 98.56 231 ASN A N 1
ATOM 1873 C CA . ASN A 1 231 ? -2.086 31.078 17.203 1 98.56 231 ASN A CA 1
ATOM 1874 C C . ASN A 1 231 ? -1.815 31.547 15.773 1 98.56 231 ASN A C 1
ATOM 1876 O O . ASN A 1 231 ? -0.994 32.438 15.547 1 98.56 231 ASN A O 1
ATOM 1880 N N . TRP A 1 232 ? -2.479 30.938 14.859 1 98.5 232 TRP A N 1
ATOM 1881 C CA . TRP A 1 232 ? -2.33 31.297 13.453 1 98.5 232 TRP A CA 1
ATOM 1882 C C . TRP A 1 232 ? -2.746 32.75 13.211 1 98.5 232 TRP A C 1
ATOM 1884 O O . TRP A 1 232 ? -2.092 33.469 12.453 1 98.5 232 TRP A O 1
ATOM 1894 N N . LYS A 1 233 ? -3.834 33.188 13.781 1 98.12 233 LYS A N 1
ATOM 1895 C CA . LYS A 1 233 ? -4.273 34.594 13.641 1 98.12 233 LYS A CA 1
ATOM 1896 C C . LYS A 1 233 ? -3.18 35.562 14.078 1 98.12 233 LYS A C 1
ATOM 1898 O O . LYS A 1 233 ? -2.922 36.562 13.398 1 98.12 233 LYS A O 1
ATOM 1903 N N . ALA A 1 234 ? -2.584 35.219 15.172 1 98.06 234 ALA A N 1
ATOM 1904 C CA . ALA A 1 234 ? -1.478 36.062 15.633 1 98.06 234 ALA A CA 1
ATOM 1905 C C . ALA A 1 234 ? -0.332 36.062 14.625 1 98.06 234 ALA A C 1
ATOM 1907 O O . ALA A 1 234 ? 0.26 37.094 14.352 1 98.06 234 ALA A O 1
ATOM 1908 N N . LEU A 1 235 ? -0.05 34.906 14.086 1 98.19 235 LEU A N 1
ATOM 1909 C CA . LEU A 1 235 ? 1.012 34.75 13.094 1 98.19 235 LEU A CA 1
ATOM 1910 C C . LEU A 1 235 ? 0.715 35.594 11.844 1 98.19 235 LEU A C 1
ATOM 1912 O O . LEU A 1 235 ? 1.556 36.375 11.398 1 98.19 235 LEU A O 1
ATOM 1916 N N . ILE A 1 236 ? -0.526 35.375 11.297 1 97.88 236 ILE A N 1
ATOM 1917 C CA . ILE A 1 236 ? -0.888 36 10.023 1 97.88 236 ILE A CA 1
ATOM 1918 C C . ILE A 1 236 ? -0.989 37.5 10.18 1 97.88 236 ILE A C 1
ATOM 1920 O O . ILE A 1 236 ? -0.852 38.25 9.203 1 97.88 236 ILE A O 1
ATOM 1924 N N . GLU A 1 237 ? -1.181 37.969 11.398 1 97.38 237 GLU A N 1
ATOM 1925 C CA . GLU A 1 237 ? -1.263 39.406 11.703 1 97.38 237 GLU A CA 1
ATOM 1926 C C . GLU A 1 237 ? 0.126 40 11.891 1 97.38 237 GLU A C 1
ATOM 1928 O O . GLU A 1 237 ? 0.262 41.219 12.078 1 97.38 237 GLU A O 1
ATOM 1933 N N . GLY A 1 238 ? 1.138 39.188 11.898 1 96 238 GLY A N 1
ATOM 1934 C CA . GLY A 1 238 ? 2.502 39.688 11.953 1 96 238 GLY A CA 1
ATOM 1935 C C . GLY A 1 238 ? 3.045 39.781 13.367 1 96 238 GLY A C 1
ATOM 1936 O O . GLY A 1 238 ? 4.051 40.438 13.602 1 96 238 GLY A O 1
ATOM 1937 N N . LYS A 1 239 ? 2.438 39.094 14.281 1 96.19 239 LYS A N 1
ATOM 1938 C CA . LYS A 1 239 ? 2.85 39.219 15.68 1 96.19 239 LYS A CA 1
ATOM 1939 C C . LYS A 1 239 ? 4.016 38.281 15.984 1 96.19 239 LYS A C 1
ATOM 1941 O O . LYS A 1 239 ? 4.637 38.375 17.047 1 96.19 239 LYS A O 1
ATOM 1946 N N . VAL A 1 240 ? 4.266 37.344 15.188 1 95.38 240 VAL A N 1
ATOM 1947 C CA . VAL A 1 240 ? 5.391 36.438 15.32 1 95.38 240 VAL A CA 1
ATOM 1948 C C . VAL A 1 240 ? 6.434 36.719 14.25 1 95.38 240 VAL A C 1
ATOM 1950 O O . VAL A 1 240 ? 6.137 36.688 13.055 1 95.38 240 VAL A O 1
ATOM 1953 N N . THR A 1 241 ? 7.617 37 14.688 1 89.94 241 THR A N 1
ATOM 1954 C CA . THR A 1 241 ? 8.672 37.406 13.766 1 89.94 241 THR A CA 1
ATOM 1955 C C . THR A 1 241 ? 9.922 36.562 13.969 1 89.94 241 THR A C 1
ATOM 1957 O O . THR A 1 241 ? 10 35.781 14.914 1 89.94 241 THR A O 1
ATOM 1960 N N . GLY A 1 242 ? 10.836 36.656 13 1 91 242 GLY A N 1
ATOM 1961 C CA . GLY A 1 242 ? 12.086 35.906 13.102 1 91 242 GLY A CA 1
ATOM 1962 C C . GLY A 1 242 ? 12.305 34.938 11.953 1 91 242 GLY A C 1
ATOM 1963 O O . GLY A 1 242 ? 11.406 34.719 11.141 1 91 242 GLY A O 1
ATOM 1964 N N . ALA A 1 243 ? 13.477 34.344 11.961 1 91.12 243 ALA A N 1
ATOM 1965 C CA . ALA A 1 243 ? 13.914 33.5 10.852 1 91.12 243 ALA A CA 1
ATOM 1966 C C . ALA A 1 243 ? 13.148 32.188 10.812 1 91.12 243 ALA A C 1
ATOM 1968 O O . ALA A 1 243 ? 12.953 31.594 9.75 1 91.12 243 ALA A O 1
ATOM 1969 N N . LYS A 1 244 ? 12.664 31.75 11.945 1 94.75 244 LYS A N 1
ATOM 1970 C CA . LYS A 1 244 ? 11.992 30.453 12.039 1 94.75 244 LYS A CA 1
ATOM 1971 C C . LYS A 1 244 ? 10.5 30.594 11.742 1 94.75 244 LYS A C 1
ATOM 1973 O O . LYS A 1 244 ? 9.805 29.594 11.555 1 94.75 244 LYS A O 1
ATOM 1978 N N . ALA A 1 245 ? 9.969 31.812 11.719 1 96.75 245 ALA A N 1
ATOM 1979 C CA . ALA A 1 245 ? 8.539 32.031 11.523 1 96.75 245 ALA A CA 1
ATOM 1980 C C . ALA A 1 245 ? 8.109 31.641 10.117 1 96.75 245 ALA A C 1
ATOM 1982 O O . ALA A 1 245 ? 8.805 31.938 9.141 1 96.75 245 ALA A O 1
ATOM 1983 N N . PRO A 1 246 ? 7 30.922 10.008 1 97.81 246 PRO A N 1
ATOM 1984 C CA . PRO A 1 246 ? 6.492 30.594 8.672 1 97.81 246 PRO A CA 1
ATOM 1985 C C . PRO A 1 246 ? 6.238 31.828 7.816 1 97.81 246 PRO A C 1
ATOM 1987 O O . PRO A 1 246 ? 5.832 32.875 8.336 1 97.81 246 PRO A O 1
ATOM 1990 N N . LYS A 1 247 ? 6.504 31.656 6.492 1 96.62 247 LYS A N 1
ATOM 1991 C CA . LYS A 1 247 ? 6.102 32.719 5.562 1 96.62 247 LYS A CA 1
ATOM 1992 C C . LYS A 1 247 ? 4.59 32.938 5.59 1 96.62 247 LYS A C 1
ATOM 1994 O O . LYS A 1 247 ? 3.824 31.969 5.672 1 96.62 247 LYS A O 1
ATOM 1999 N N . VAL A 1 248 ? 4.152 34.188 5.48 1 97.44 248 VAL A N 1
ATOM 2000 C CA . VAL A 1 248 ? 2.734 34.5 5.668 1 97.44 248 VAL A CA 1
ATOM 2001 C C . VAL A 1 248 ? 2.148 35.062 4.375 1 97.44 248 VAL A C 1
ATOM 2003 O O . VAL A 1 248 ? 1.054 35.625 4.379 1 97.44 248 VAL A O 1
ATOM 2006 N N . THR A 1 249 ? 2.912 34.906 3.285 1 95.06 249 THR A N 1
ATOM 2007 C CA . THR A 1 249 ? 2.385 35.344 2.002 1 95.06 249 THR A CA 1
ATOM 2008 C C . THR A 1 249 ? 1.017 34.75 1.731 1 95.06 249 THR A C 1
ATOM 2010 O O . THR A 1 249 ? 0.809 33.531 1.978 1 95.06 249 THR A O 1
ATOM 2013 N N . ASN A 1 250 ? 0.069 35.531 1.271 1 96.75 250 ASN A N 1
ATOM 2014 C CA . ASN A 1 250 ? -1.273 35.062 0.952 1 96.75 250 ASN A CA 1
ATOM 2015 C C . ASN A 1 250 ? -1.943 35.938 -0.099 1 96.75 250 ASN A C 1
ATOM 2017 O O . ASN A 1 250 ? -1.501 37.062 -0.346 1 96.75 250 ASN A O 1
ATOM 2021 N N . ALA A 1 251 ? -2.973 35.406 -0.648 1 95.69 251 ALA A N 1
ATOM 2022 C CA . ALA A 1 251 ? -3.584 36.094 -1.777 1 95.69 251 ALA A CA 1
ATOM 2023 C C . ALA A 1 251 ? -5.016 36.5 -1.456 1 95.69 251 ALA A C 1
ATOM 2025 O O . ALA A 1 251 ? -5.691 37.125 -2.281 1 95.69 251 ALA A O 1
ATOM 2026 N N . THR A 1 252 ? -5.473 36.219 -0.227 1 95.44 252 THR A N 1
ATOM 2027 C CA . THR A 1 252 ? -6.895 36.438 -0.001 1 95.44 252 THR A CA 1
ATOM 2028 C C . THR A 1 252 ? -7.117 37.281 1.256 1 95.44 252 THR A C 1
ATOM 2030 O O . THR A 1 252 ? -8.219 37.812 1.479 1 95.44 252 THR A O 1
ATOM 2033 N N . LEU A 1 253 ? -6.133 37.469 2.107 1 96.69 253 LEU A N 1
ATOM 2034 C CA . LEU A 1 253 ? -6.312 38.156 3.387 1 96.69 253 LEU A CA 1
ATOM 2035 C C . LEU A 1 253 ? -5.766 39.562 3.328 1 96.69 253 LEU A C 1
ATOM 2037 O O . LEU A 1 253 ? -4.68 39.844 3.842 1 96.69 253 LEU A O 1
ATOM 2041 N N . GLU A 1 254 ? -6.535 40.5 2.908 1 95.5 254 GLU A N 1
ATOM 2042 C CA . GLU A 1 254 ? -6.133 41.844 2.512 1 95.5 254 GLU A CA 1
ATOM 2043 C C . GLU A 1 254 ? -5.613 42.625 3.705 1 95.5 254 GLU A C 1
ATOM 2045 O O . GLU A 1 254 ? -4.75 43.5 3.553 1 95.5 254 GLU A O 1
ATOM 2050 N N . GLU A 1 255 ? -6.047 42.375 4.867 1 95.38 255 GLU A N 1
ATOM 2051 C CA . GLU A 1 255 ? -5.703 43.188 6.027 1 95.38 255 GLU A CA 1
ATOM 2052 C C . GLU A 1 255 ? -4.434 42.688 6.703 1 95.38 255 GLU A C 1
ATOM 2054 O O . GLU A 1 255 ? -4.016 43.219 7.734 1 95.38 255 GLU A O 1
ATOM 2059 N N . THR A 1 256 ? -3.855 41.688 6.156 1 96.88 256 THR A N 1
ATOM 2060 C CA . THR A 1 256 ? -2.666 41.094 6.766 1 96.88 256 THR A CA 1
ATOM 2061 C C . THR A 1 256 ? -1.401 41.594 6.078 1 96.88 256 THR A C 1
ATOM 2063 O O . THR A 1 256 ? -1.431 41.969 4.898 1 96.88 256 THR A O 1
ATOM 2066 N N . PRO A 1 257 ? -0.243 41.656 6.727 1 95.38 257 PRO A N 1
ATOM 2067 C CA . PRO A 1 257 ? 1.011 42.125 6.141 1 95.38 257 PRO A CA 1
ATOM 2068 C C . PRO A 1 257 ? 1.51 41.25 5.004 1 95.38 257 PRO A C 1
ATOM 2070 O O . PRO A 1 257 ? 2.299 41.688 4.168 1 95.38 257 PRO A O 1
ATOM 2073 N N . GLY A 1 258 ? 1.107 39.969 4.945 1 95.25 258 GLY A N 1
ATOM 2074 C CA . GLY A 1 258 ? 1.587 39.062 3.941 1 95.25 258 GLY A CA 1
ATOM 2075 C C . GLY A 1 258 ? 0.75 39.062 2.676 1 95.25 258 GLY A C 1
ATOM 2076 O O . GLY A 1 258 ? 1.028 38.312 1.74 1 95.25 258 GLY A O 1
ATOM 2077 N N . PHE A 1 259 ? -0.326 39.938 2.641 1 96.31 259 PHE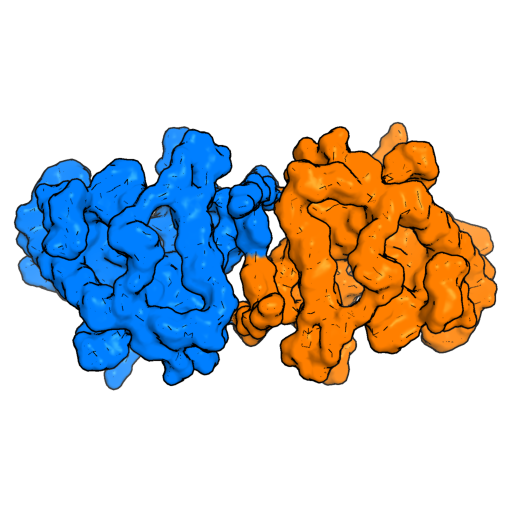 A N 1
ATOM 2078 C CA . PHE A 1 259 ? -1.188 39.969 1.465 1 96.31 259 PHE A CA 1
ATOM 2079 C C . PHE A 1 259 ? -0.421 40.469 0.247 1 96.31 259 PHE A C 1
ATOM 2081 O O . PHE A 1 259 ? 0.059 41.625 0.234 1 96.31 259 PHE A O 1
ATOM 2088 N N . THR A 1 260 ? -0.247 39.625 -0.767 1 90.94 260 THR A N 1
ATOM 2089 C CA . THR A 1 260 ? 0.51 39.969 -1.961 1 90.94 260 THR A CA 1
ATOM 2090 C C . THR A 1 260 ? 0.026 39.156 -3.166 1 90.94 260 THR A C 1
ATOM 2092 O O . THR A 1 260 ? -0.734 38.219 -3.018 1 90.94 260 THR A O 1
ATOM 2095 N N . SER A 1 261 ? 0.364 39.688 -4.316 1 81.81 261 SER A N 1
ATOM 2096 C CA . SER A 1 261 ? 0.15 38.938 -5.539 1 81.81 261 SER A CA 1
ATOM 2097 C C . SER A 1 261 ? 1.366 38.062 -5.875 1 81.81 261 SER A C 1
ATOM 2099 O O . SER A 1 261 ? 2.482 38.594 -5.973 1 81.81 261 SER A O 1
ATOM 2101 N N . PHE A 1 262 ? 1.095 36.812 -5.82 1 80.25 262 PHE A N 1
ATOM 2102 C CA . PHE A 1 262 ? 2.189 35.938 -6.176 1 80.25 262 PHE A CA 1
ATOM 2103 C C . PHE A 1 262 ? 2.539 36.062 -7.652 1 80.25 262 PHE A C 1
ATOM 2105 O O . PHE A 1 262 ? 1.649 36.156 -8.5 1 80.25 262 PHE A O 1
ATOM 2112 N N . ASP A 1 263 ? 3.842 36.25 -7.914 1 73.81 263 ASP A N 1
ATOM 2113 C CA . ASP A 1 263 ? 4.344 36.375 -9.281 1 73.81 263 ASP A CA 1
ATOM 2114 C C . ASP A 1 263 ? 4.309 35 -9.984 1 73.81 263 ASP A C 1
ATOM 2116 O O . ASP A 1 263 ? 5.184 34.156 -9.766 1 73.81 263 ASP A O 1
ATOM 2120 N N . GLU A 1 264 ? 3.385 34.812 -10.867 1 72.38 264 GLU A N 1
ATOM 2121 C CA . GLU A 1 264 ? 3.162 33.531 -11.547 1 72.38 264 GLU A CA 1
ATOM 2122 C C . GLU A 1 264 ? 4.34 33.188 -12.453 1 72.38 264 GLU A C 1
ATOM 2124 O O . GLU A 1 264 ? 4.508 32.031 -12.836 1 72.38 264 GLU A O 1
ATOM 2129 N N . GLN A 1 265 ? 5.105 34.188 -12.875 1 63.69 265 GLN A N 1
ATOM 2130 C CA . GLN A 1 265 ? 6.277 33.906 -13.703 1 63.69 265 GLN A CA 1
ATOM 2131 C C . GLN A 1 265 ? 7.25 33 -12.984 1 63.69 265 GLN A C 1
ATOM 2133 O O . GLN A 1 265 ? 8.055 32.312 -13.625 1 63.69 265 GLN A O 1
ATOM 2138 N N . LYS A 1 266 ? 7.066 33 -11.766 1 62.94 266 LYS A N 1
ATOM 2139 C CA . LYS A 1 266 ? 7.922 32.125 -10.953 1 62.94 266 LYS A CA 1
ATOM 2140 C C . LYS A 1 266 ? 7.516 30.672 -11.086 1 62.94 266 LYS A C 1
ATOM 2142 O O . LYS A 1 266 ? 8.273 29.766 -10.711 1 62.94 266 LYS A O 1
ATOM 2147 N N . LEU A 1 267 ? 6.277 30.5 -11.516 1 66.5 267 LEU A N 1
ATOM 2148 C CA . LEU A 1 267 ? 5.777 29.156 -11.742 1 66.5 267 LEU A CA 1
ATOM 2149 C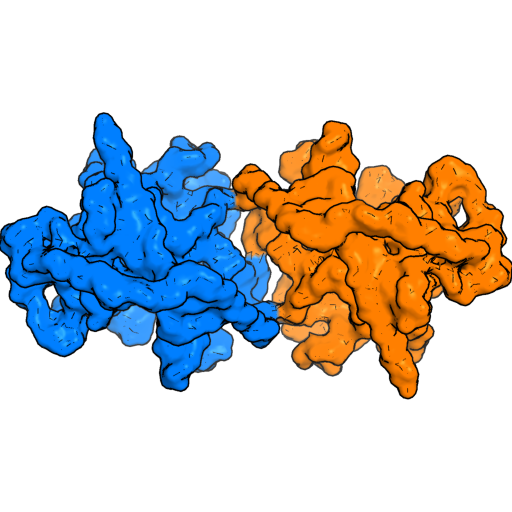 C . LEU A 1 267 ? 6.371 28.562 -13.016 1 66.5 267 LEU A C 1
ATOM 2151 O O . LEU A 1 267 ? 6.188 27.375 -13.297 1 66.5 267 LEU A O 1
ATOM 2155 N N . LEU A 1 268 ? 6.859 29.375 -14.008 1 56.44 268 LEU A N 1
ATOM 2156 C CA . LEU A 1 268 ? 7.188 29.031 -15.383 1 56.44 268 LEU A CA 1
ATOM 2157 C C . LEU A 1 268 ? 8.078 27.797 -15.445 1 56.44 268 LEU A C 1
ATOM 2159 O O . LEU A 1 268 ? 8.602 27.469 -16.516 1 56.44 268 LEU A O 1
ATOM 2163 N N . VAL A 1 269 ? 8.234 27.078 -14.375 1 54.38 269 VAL A N 1
ATOM 2164 C CA . VAL A 1 269 ? 9.031 25.875 -14.633 1 54.38 269 VAL A CA 1
ATOM 2165 C C . VAL A 1 269 ? 8.133 24.766 -15.164 1 54.38 269 VAL A C 1
ATOM 2167 O O . VAL A 1 269 ? 6.941 24.719 -14.844 1 54.38 269 VAL A O 1
ATOM 2170 N N . LYS A 1 270 ? 8.805 23.734 -15.875 1 60.28 270 LYS A N 1
ATOM 2171 C CA . LYS A 1 270 ? 8.312 22.609 -16.672 1 60.28 270 LYS A CA 1
ATOM 2172 C C . LYS A 1 270 ? 7.238 21.828 -15.914 1 60.28 270 LYS A C 1
ATOM 2174 O O . LYS A 1 270 ? 7.516 21.219 -14.883 1 60.28 270 LYS A O 1
ATOM 2179 N N . THR A 1 271 ? 5.949 22.219 -16.078 1 63.5 271 THR A N 1
ATOM 2180 C CA . THR A 1 271 ? 4.781 21.594 -15.477 1 63.5 271 THR A CA 1
ATOM 2181 C C . THR A 1 271 ? 4.574 20.188 -16.016 1 63.5 271 THR A C 1
ATOM 2183 O O . THR A 1 271 ? 3.848 19.391 -15.422 1 63.5 271 THR A O 1
ATOM 2186 N N . ASP A 1 272 ? 5.383 19.75 -16.969 1 65.56 272 ASP A N 1
ATOM 2187 C CA . ASP A 1 272 ? 5.02 18.469 -17.578 1 65.56 272 ASP A CA 1
ATOM 2188 C C . ASP A 1 272 ? 6.125 17.438 -17.391 1 65.56 272 ASP A C 1
ATOM 2190 O O . ASP A 1 272 ? 6.223 16.469 -18.156 1 65.56 272 ASP A O 1
ATOM 2194 N N . ALA A 1 273 ? 6.789 17.781 -16.312 1 78.62 273 ALA A N 1
ATOM 2195 C CA . ALA A 1 273 ? 7.883 16.828 -16.141 1 78.62 273 ALA A CA 1
ATOM 2196 C C . ALA A 1 273 ? 7.371 15.5 -15.578 1 78.62 273 ALA A C 1
ATOM 2198 O O . ALA A 1 273 ? 6.504 15.484 -14.695 1 78.62 273 ALA A O 1
ATOM 2199 N N . LYS A 1 274 ? 7.82 14.344 -16.156 1 85.56 274 LYS A N 1
ATOM 2200 C CA . LYS A 1 274 ? 7.477 13.008 -15.672 1 85.56 274 LYS A CA 1
ATOM 2201 C C . LYS A 1 274 ? 8.062 12.766 -14.281 1 85.56 274 LYS A C 1
ATOM 2203 O O . LYS A 1 274 ? 9.188 13.172 -14 1 85.56 274 LYS A O 1
ATOM 2208 N N . ASP A 1 275 ? 7.199 12.25 -13.422 1 92.19 275 ASP A N 1
ATOM 2209 C CA . ASP A 1 275 ? 7.668 11.906 -12.078 1 92.19 275 ASP A CA 1
ATOM 2210 C C . ASP A 1 275 ? 8.961 11.094 -12.141 1 92.19 275 ASP A C 1
ATOM 2212 O O . ASP A 1 275 ? 9.133 10.258 -13.039 1 92.19 275 ASP A O 1
ATOM 2216 N N . GLU A 1 276 ? 9.859 11.391 -11.258 1 94.31 276 GLU A N 1
ATOM 2217 C CA . GLU A 1 276 ? 11.055 10.562 -11.141 1 94.31 276 GLU A CA 1
ATOM 2218 C C . GLU A 1 276 ? 10.727 9.219 -10.484 1 94.31 276 GLU A C 1
ATOM 2220 O O . GLU A 1 276 ? 9.719 9.094 -9.789 1 94.31 276 GLU A O 1
ATOM 2225 N N . GLU A 1 277 ? 11.547 8.25 -10.812 1 93.25 277 GLU A N 1
ATOM 2226 C CA . GLU A 1 277 ? 11.359 6.934 -10.203 1 93.25 277 GLU A CA 1
ATOM 2227 C C . GLU A 1 277 ? 11.688 6.965 -8.711 1 93.25 277 GLU A C 1
ATOM 2229 O O . GLU A 1 277 ? 12.656 7.602 -8.297 1 93.25 277 GLU A O 1
ATOM 2234 N N . ILE A 1 278 ? 10.844 6.332 -7.977 1 95.25 278 ILE A N 1
ATOM 2235 C CA . ILE A 1 278 ? 11.141 6.141 -6.559 1 95.25 278 ILE A CA 1
ATOM 2236 C C . ILE A 1 278 ? 12.195 5.043 -6.398 1 95.25 278 ILE A C 1
ATOM 2238 O O . ILE A 1 278 ? 12.055 3.953 -6.961 1 95.25 278 ILE A O 1
ATOM 2242 N N . PRO A 1 279 ? 13.25 5.289 -5.656 1 92.69 279 PRO A N 1
ATOM 2243 C CA . PRO A 1 279 ? 14.273 4.254 -5.453 1 92.69 279 PRO A CA 1
ATOM 2244 C C . PRO A 1 279 ? 13.695 2.977 -4.84 1 92.69 279 PRO A C 1
ATOM 2246 O O . PRO A 1 279 ? 12.82 3.041 -3.973 1 92.69 279 PRO A O 1
ATOM 2249 N N . GLN A 1 280 ? 14.211 1.804 -5.316 1 91.44 280 GLN A N 1
ATOM 2250 C CA . GLN A 1 280 ? 13.711 0.509 -4.867 1 91.44 280 GLN A CA 1
ATOM 2251 C C . GLN A 1 280 ? 13.914 0.33 -3.365 1 91.44 280 GLN A C 1
ATOM 2253 O O . GLN A 1 280 ? 13.141 -0.37 -2.709 1 91.44 280 GLN A O 1
ATOM 2258 N N . GLU A 1 281 ? 14.93 1.021 -2.822 1 93.25 281 GLU A N 1
ATOM 2259 C CA . GLU A 1 281 ? 15.227 0.897 -1.399 1 93.25 281 GLU A CA 1
ATOM 2260 C C . GLU A 1 281 ? 14.062 1.384 -0.543 1 93.25 281 GLU A C 1
ATOM 2262 O O . GLU A 1 281 ? 13.938 0.999 0.621 1 93.25 281 GLU A O 1
ATOM 2267 N N . VAL A 1 282 ? 13.242 2.242 -1.167 1 96.19 282 VAL A N 1
ATOM 2268 C CA . VAL A 1 282 ? 12.094 2.789 -0.456 1 96.19 282 VAL A CA 1
ATOM 2269 C C . VAL A 1 282 ? 11.094 1.674 -0.149 1 96.19 282 VAL A C 1
ATOM 2271 O O . VAL A 1 282 ? 10.328 1.765 0.813 1 96.19 282 VAL A O 1
ATOM 2274 N N . ASN A 1 283 ? 11.172 0.551 -0.851 1 95.69 283 ASN A N 1
ATOM 2275 C CA . ASN A 1 283 ? 10.211 -0.535 -0.703 1 95.69 283 ASN A CA 1
ATOM 2276 C C . ASN A 1 283 ? 10.602 -1.479 0.431 1 95.69 283 ASN A C 1
ATOM 2278 O O . ASN A 1 283 ? 9.828 -2.371 0.793 1 95.69 283 ASN A O 1
ATOM 2282 N N . ARG A 1 284 ? 11.758 -1.284 1.081 1 95 284 ARG A N 1
ATOM 2283 C CA . ARG A 1 284 ? 12.234 -2.162 2.145 1 95 284 ARG A CA 1
ATOM 2284 C C . ARG A 1 284 ? 11.219 -2.236 3.285 1 95 284 ARG A C 1
ATOM 2286 O O . ARG A 1 284 ? 10.633 -1.225 3.666 1 95 284 ARG A O 1
ATOM 2293 N N . LEU A 1 285 ? 11.062 -3.477 3.822 1 95.62 285 LEU A N 1
ATOM 2294 C CA . LEU A 1 285 ? 10.18 -3.717 4.957 1 95.62 285 LEU A CA 1
ATOM 2295 C C . LEU A 1 285 ? 10.961 -3.746 6.262 1 95.62 285 LEU A C 1
ATOM 2297 O O . LEU A 1 285 ? 12.055 -4.309 6.324 1 95.62 285 LEU A O 1
ATOM 2301 N N . TYR A 1 286 ? 10.43 -3.1 7.242 1 95.81 286 TYR A N 1
ATOM 2302 C CA . TYR A 1 286 ? 11.008 -3.127 8.578 1 95.81 286 TYR A CA 1
ATOM 2303 C C . TYR A 1 286 ? 10.07 -3.799 9.57 1 95.81 286 TYR A C 1
ATOM 2305 O O . TYR A 1 286 ? 8.859 -3.562 9.547 1 95.81 286 TYR A O 1
ATOM 2313 N N . PHE A 1 287 ? 10.617 -4.676 10.336 1 93.69 287 PHE A N 1
ATOM 2314 C CA . PHE A 1 287 ? 9.844 -5.488 11.273 1 93.69 287 PHE A CA 1
ATOM 2315 C C . PHE A 1 287 ? 10.195 -5.141 12.711 1 93.69 287 PHE A C 1
ATOM 2317 O O . PHE A 1 287 ? 11.367 -4.957 13.039 1 93.69 287 PHE A O 1
ATOM 2324 N N . PHE A 1 288 ? 9.117 -4.895 13.5 1 83.69 288 PHE A N 1
ATOM 2325 C CA . PHE A 1 288 ? 9.375 -4.617 14.914 1 83.69 288 PHE A CA 1
ATOM 2326 C C . PHE A 1 288 ? 8.516 -5.512 15.797 1 83.69 288 PHE A C 1
ATOM 2328 O O . PHE A 1 288 ? 7.398 -5.871 15.43 1 83.69 288 PHE A O 1
ATOM 2335 N N . ASN A 1 289 ? 9.094 -6.258 16.719 1 67.12 289 ASN A N 1
ATOM 2336 C CA . ASN A 1 289 ? 8.391 -7.09 17.688 1 67.12 289 ASN A CA 1
ATOM 2337 C C . ASN A 1 289 ? 7.652 -6.246 18.719 1 67.12 289 ASN A C 1
ATOM 2339 O O . ASN A 1 289 ? 8.195 -5.266 19.234 1 67.12 289 ASN A O 1
ATOM 2343 N N . ASN A 1 290 ? 6.266 -6.223 18.609 1 51.47 290 ASN A N 1
ATOM 2344 C CA . ASN A 1 290 ? 5.625 -5.594 19.766 1 51.47 290 ASN A CA 1
ATOM 2345 C C . ASN A 1 290 ? 5.934 -6.348 21.047 1 51.47 290 ASN A C 1
ATOM 2347 O O . ASN A 1 290 ? 6.152 -7.559 21.031 1 51.47 290 ASN A O 1
ATOM 2351 N N . MET B 1 1 ? 26.484 -19.094 -16.922 1 29.41 1 MET B N 1
ATOM 2352 C CA . MET B 1 1 ? 25.078 -19.438 -16.891 1 29.41 1 MET B CA 1
ATOM 2353 C C . MET B 1 1 ? 24.25 -18.422 -17.672 1 29.41 1 MET B C 1
ATOM 2355 O O . MET B 1 1 ? 24.344 -17.219 -17.406 1 29.41 1 MET B O 1
ATOM 2359 N N . PHE B 1 2 ? 23.984 -18.656 -18.844 1 36.75 2 PHE B N 1
ATOM 2360 C CA . PHE B 1 2 ? 23.234 -17.766 -19.719 1 36.75 2 PHE B CA 1
ATOM 2361 C C . PHE B 1 2 ? 22 -17.234 -19 1 36.75 2 PHE B C 1
ATOM 2363 O O . PHE B 1 2 ? 21.141 -18 -18.562 1 36.75 2 PHE B O 1
ATOM 2370 N N . LYS B 1 3 ? 22.172 -16.172 -18.391 1 48.78 3 LYS B N 1
ATOM 2371 C CA . LYS B 1 3 ? 21.016 -15.531 -17.766 1 48.78 3 LYS B CA 1
ATOM 2372 C C . LYS B 1 3 ? 19.922 -15.273 -18.797 1 48.78 3 LYS B C 1
ATOM 2374 O O . LYS B 1 3 ? 20.109 -14.508 -19.75 1 48.78 3 LYS B O 1
ATOM 2379 N N . ARG B 1 4 ? 19.141 -16.5 -19.234 1 56.62 4 ARG B N 1
ATOM 2380 C CA . ARG B 1 4 ? 18.047 -16.266 -20.156 1 56.62 4 ARG B CA 1
ATOM 2381 C C . ARG B 1 4 ? 17.25 -15.023 -19.75 1 56.62 4 ARG B C 1
ATOM 2383 O O . ARG B 1 4 ? 16.828 -14.898 -18.594 1 56.62 4 ARG B O 1
ATOM 2390 N N . LEU B 1 5 ? 17.469 -13.969 -20.641 1 76.5 5 LEU B N 1
ATOM 2391 C CA . LEU B 1 5 ? 16.766 -12.711 -20.391 1 76.5 5 LEU B CA 1
ATOM 2392 C C . LEU B 1 5 ? 15.344 -12.766 -20.938 1 76.5 5 LEU B C 1
ATOM 2394 O O . LEU B 1 5 ? 15.133 -13.125 -22.109 1 76.5 5 LEU B O 1
ATOM 2398 N N . PHE B 1 6 ? 14.352 -12.984 -20.094 1 90.75 6 PHE B N 1
ATOM 2399 C CA . PHE B 1 6 ? 12.953 -12.898 -20.5 1 90.75 6 PHE B CA 1
ATOM 2400 C C . PHE B 1 6 ? 12.461 -11.461 -20.438 1 90.75 6 PHE B C 1
ATOM 2402 O O . PHE B 1 6 ? 12.922 -10.672 -19.609 1 90.75 6 PHE B O 1
ATOM 2409 N N . SER B 1 7 ? 11.656 -11.133 -21.438 1 93.06 7 SER B N 1
ATOM 2410 C CA . SER B 1 7 ? 10.93 -9.867 -21.422 1 93.06 7 SER B CA 1
ATOM 2411 C C . SER B 1 7 ? 9.438 -10.078 -21.656 1 93.06 7 SER B C 1
ATOM 2413 O O . SER B 1 7 ? 8.961 -11.211 -21.656 1 93.06 7 SER B O 1
ATOM 2415 N N . SER B 1 8 ? 8.711 -9.047 -21.609 1 93.31 8 SER B N 1
ATOM 2416 C CA . SER B 1 8 ? 7.266 -9.148 -21.797 1 93.31 8 SER B CA 1
ATOM 2417 C C . SER B 1 8 ? 6.758 -8.094 -22.766 1 93.31 8 SER B C 1
ATOM 2419 O O . SER B 1 8 ? 7.449 -7.105 -23.047 1 93.31 8 SER B O 1
ATOM 2421 N N . VAL B 1 9 ? 5.605 -8.391 -23.359 1 91.44 9 VAL B N 1
ATOM 2422 C CA . VAL B 1 9 ? 4.922 -7.41 -24.188 1 91.44 9 VAL B CA 1
ATOM 2423 C C . VAL B 1 9 ? 3.461 -7.297 -23.766 1 91.44 9 VAL B C 1
ATOM 2425 O O . VAL B 1 9 ? 2.756 -8.305 -23.672 1 91.44 9 VAL B O 1
ATOM 2428 N N . GLN B 1 10 ? 3.068 -6.09 -23.469 1 92.44 10 GLN B N 1
ATOM 2429 C CA . GLN B 1 10 ? 1.7 -5.812 -23.031 1 92.44 10 GLN B CA 1
ATOM 2430 C C . GLN B 1 10 ? 0.84 -5.367 -24.219 1 92.44 10 GLN B C 1
ATOM 2432 O O . GLN B 1 10 ? 1.273 -4.551 -25.031 1 92.44 10 GLN B O 1
ATOM 2437 N N . THR B 1 11 ? -0.326 -5.977 -24.328 1 92.31 11 THR B N 1
ATOM 2438 C CA . THR B 1 11 ? -1.354 -5.5 -25.234 1 92.31 11 THR B CA 1
ATOM 2439 C C . THR B 1 11 ? -2.615 -5.102 -24.484 1 92.31 11 THR B C 1
ATOM 2441 O O . THR B 1 11 ? -2.98 -5.742 -23.484 1 92.31 11 THR B O 1
ATOM 2444 N N . GLY B 1 12 ? -3.236 -4.078 -24.953 1 92.44 12 GLY B N 1
ATOM 2445 C CA . GLY B 1 12 ? -4.398 -3.57 -24.25 1 92.44 12 GLY B CA 1
ATOM 2446 C C . GLY B 1 12 ? -4.043 -2.807 -22.984 1 92.44 12 GLY B C 1
ATOM 2447 O O . GLY B 1 12 ? -2.902 -2.863 -22.531 1 92.44 12 GLY B O 1
ATOM 2448 N N . SER B 1 13 ? -5.059 -2.074 -22.438 1 93.31 13 SER B N 1
ATOM 2449 C CA . SER B 1 13 ? -4.836 -1.267 -21.25 1 93.31 13 SER B CA 1
ATOM 2450 C C . SER B 1 13 ? -4.93 -2.113 -19.984 1 93.31 13 SER B C 1
ATOM 2452 O O . SER B 1 13 ? -5.844 -2.93 -19.844 1 93.31 13 SER B O 1
ATOM 2454 N N . LYS B 1 14 ? -3.904 -1.903 -19.094 1 94.56 14 LYS B N 1
ATOM 2455 C CA . LYS B 1 14 ? -4.07 -2.484 -17.766 1 94.56 14 LYS B CA 1
ATOM 2456 C C . LYS B 1 14 ? -5.395 -2.055 -17.141 1 94.56 14 LYS B C 1
ATOM 2458 O O . LYS B 1 14 ? -5.867 -0.939 -17.375 1 94.56 14 LYS B O 1
ATOM 2463 N N . TYR B 1 15 ? -6.02 -2.955 -16.438 1 97.12 15 TYR B N 1
ATOM 2464 C CA . TYR B 1 15 ? -7.27 -2.744 -15.719 1 97.12 15 TYR B CA 1
ATOM 2465 C C . TYR B 1 15 ? -8.445 -2.611 -16.672 1 97.12 15 TYR B C 1
ATOM 2467 O O . TYR B 1 15 ? -9.375 -1.843 -16.422 1 97.12 15 TYR B O 1
ATOM 2475 N N . SER B 1 16 ? -8.273 -3.193 -17.797 1 95.12 16 SER B N 1
ATOM 2476 C CA . SER B 1 16 ? -9.352 -3.398 -18.766 1 95.12 16 SER B CA 1
ATOM 2477 C C . SER B 1 16 ? -9.422 -4.855 -19.219 1 95.12 16 SER B C 1
ATOM 2479 O O . SER B 1 16 ? -8.469 -5.617 -19.016 1 95.12 16 SER B O 1
ATOM 2481 N N . SER B 1 17 ? -10.516 -5.223 -19.844 1 94 17 SER B N 1
ATOM 2482 C CA . SER B 1 17 ? -10.703 -6.594 -20.312 1 94 17 SER B CA 1
ATOM 2483 C C . SER B 1 17 ? -9.789 -6.918 -21.484 1 94 17 SER B C 1
ATOM 2485 O O . SER B 1 17 ? -9.617 -8.086 -21.844 1 94 17 SER B O 1
ATOM 2487 N N . ALA B 1 18 ? -9.156 -5.93 -22.062 1 92.62 18 ALA B N 1
ATOM 2488 C CA . ALA B 1 18 ? -8.312 -6.129 -23.234 1 92.62 18 ALA B CA 1
ATOM 2489 C C . ALA B 1 18 ? -6.871 -6.434 -22.828 1 92.62 18 ALA B C 1
ATOM 2491 O O . ALA B 1 18 ? -6.059 -6.844 -23.656 1 92.62 18 ALA B O 1
ATOM 2492 N N . TYR B 1 19 ? -6.609 -6.273 -21.562 1 95.06 19 TYR B N 1
ATOM 2493 C CA . TYR B 1 19 ? -5.23 -6.383 -21.094 1 95.06 19 TYR B CA 1
ATOM 2494 C C . TYR B 1 19 ? -4.711 -7.809 -21.266 1 95.06 19 TYR B C 1
ATOM 2496 O O . TYR B 1 19 ? -5.312 -8.758 -20.766 1 95.06 19 TYR B O 1
ATOM 2504 N N . LYS B 1 20 ? -3.525 -7.945 -21.906 1 95.25 20 LYS B N 1
ATOM 2505 C CA . LYS B 1 20 ? -2.748 -9.18 -22 1 95.25 20 LYS B CA 1
ATOM 2506 C C . LYS B 1 20 ? -1.252 -8.891 -21.906 1 95.25 20 LYS B C 1
ATOM 2508 O O . LYS B 1 20 ? -0.75 -7.984 -22.578 1 95.25 20 LYS B O 1
ATOM 2513 N N . ASN B 1 21 ? -0.617 -9.523 -21.078 1 96.25 21 ASN B N 1
ATOM 2514 C CA . ASN B 1 21 ? 0.839 -9.5 -20.984 1 96.25 21 ASN B CA 1
ATOM 2515 C C . ASN B 1 21 ? 1.453 -10.812 -21.453 1 96.25 21 ASN B C 1
ATOM 2517 O O . ASN B 1 21 ? 1.261 -11.859 -20.828 1 96.25 21 ASN B O 1
ATOM 2521 N N . TYR B 1 22 ? 2.203 -10.758 -22.547 1 95.12 22 TYR B N 1
ATOM 2522 C CA . TYR B 1 22 ? 2.779 -11.953 -23.156 1 95.12 22 TYR B CA 1
ATOM 2523 C C . TYR B 1 22 ? 4.262 -12.07 -22.828 1 95.12 22 TYR B C 1
ATOM 2525 O O . TYR B 1 22 ? 4.973 -11.062 -22.766 1 95.12 22 TYR B O 1
ATOM 2533 N N . LEU B 1 23 ? 4.684 -13.336 -22.688 1 96.19 23 LEU B N 1
ATOM 2534 C CA . LEU B 1 23 ? 6.109 -13.617 -22.547 1 96.19 23 LEU B CA 1
ATOM 2535 C C . LEU B 1 23 ? 6.828 -13.461 -23.875 1 96.19 23 LEU B C 1
ATOM 2537 O O . LEU B 1 23 ? 6.363 -13.953 -24.906 1 96.19 23 LEU B O 1
ATOM 2541 N N . LYS B 1 24 ? 7.875 -12.703 -23.828 1 93.19 24 LYS B N 1
ATOM 2542 C CA . LYS B 1 24 ? 8.781 -12.633 -24.969 1 93.19 24 LYS B CA 1
ATOM 2543 C C . LYS B 1 24 ? 10.094 -13.352 -24.672 1 93.19 24 LYS B C 1
ATOM 2545 O O . LYS B 1 24 ? 10.789 -13.008 -23.719 1 93.19 24 LYS B O 1
ATOM 2550 N N . LEU B 1 25 ? 10.406 -14.297 -25.562 1 92.94 25 LEU B N 1
ATOM 2551 C CA . LEU B 1 25 ? 11.617 -15.086 -25.406 1 92.94 25 LEU B CA 1
ATOM 2552 C C . LEU B 1 25 ? 12.828 -14.359 -25.984 1 92.94 25 LEU B C 1
ATOM 2554 O O . LEU B 1 25 ? 12.672 -13.336 -26.656 1 92.94 25 LEU B O 1
ATOM 2558 N N . ASP B 1 26 ? 13.984 -14.859 -25.688 1 88.94 26 ASP B N 1
ATOM 2559 C CA . ASP B 1 26 ? 15.227 -14.227 -26.125 1 88.94 26 ASP B CA 1
ATOM 2560 C C . ASP B 1 26 ? 15.297 -14.148 -27.641 1 88.94 26 ASP B C 1
ATOM 2562 O O . ASP B 1 26 ? 15.891 -13.211 -28.188 1 88.94 26 ASP B O 1
ATOM 2566 N N . ASN B 1 27 ? 14.711 -15.086 -28.328 1 85.88 27 ASN B N 1
ATOM 2567 C CA . ASN B 1 27 ? 14.758 -15.117 -29.781 1 85.88 27 ASN B CA 1
ATOM 2568 C C . ASN B 1 27 ? 13.664 -14.258 -30.406 1 85.88 27 ASN B C 1
ATOM 2570 O O . ASN B 1 27 ? 13.492 -14.234 -31.625 1 85.88 27 ASN B O 1
ATOM 2574 N N . GLY B 1 28 ? 12.867 -13.633 -29.484 1 85.5 28 GLY B N 1
ATOM 2575 C CA . GLY B 1 28 ? 11.859 -12.695 -29.953 1 85.5 28 GLY B CA 1
ATOM 2576 C C . GLY B 1 28 ? 10.484 -13.312 -30.094 1 85.5 28 GLY B C 1
ATOM 2577 O O . GLY B 1 28 ? 9.492 -12.609 -30.281 1 85.5 28 GLY B O 1
ATOM 2578 N N . LYS B 1 29 ? 10.461 -14.617 -30.016 1 89.75 29 LYS B N 1
ATOM 2579 C CA . LYS B 1 29 ? 9.18 -15.305 -30.141 1 89.75 29 LYS B CA 1
ATOM 2580 C C . LYS B 1 29 ? 8.328 -15.133 -28.891 1 89.75 29 LYS B C 1
ATOM 2582 O O . LYS B 1 29 ? 8.859 -14.906 -27.797 1 89.75 29 LYS B O 1
ATOM 2587 N N . ILE B 1 30 ? 7.02 -15.227 -29.141 1 94.06 30 ILE B N 1
ATOM 2588 C CA . ILE B 1 30 ? 6.094 -15.242 -28.016 1 94.06 30 ILE B CA 1
ATOM 2589 C C . ILE B 1 30 ? 6.047 -16.641 -27.406 1 94.06 30 ILE B C 1
ATOM 2591 O O . ILE B 1 30 ? 5.906 -17.625 -28.125 1 94.06 30 ILE B O 1
ATOM 2595 N N . GLY B 1 31 ? 6.297 -16.672 -26.125 1 95.62 31 GLY B N 1
ATOM 2596 C CA . GLY B 1 31 ? 6.223 -17.922 -25.406 1 95.62 31 GLY B CA 1
ATOM 2597 C C . GLY B 1 31 ? 5.129 -17.938 -24.344 1 95.62 31 GLY B C 1
ATOM 2598 O O . GLY B 1 31 ? 4.402 -16.953 -24.188 1 95.62 31 GLY B O 1
ATOM 2599 N N . SER B 1 32 ? 4.969 -19.109 -23.719 1 97.38 32 SER B N 1
ATOM 2600 C CA . SER B 1 32 ? 4.023 -19.312 -22.625 1 97.38 32 SER B CA 1
ATOM 2601 C C . SER B 1 32 ? 4.691 -19.109 -21.266 1 97.38 32 SER B C 1
ATOM 2603 O O . SER B 1 32 ? 5.73 -19.703 -20.984 1 97.38 32 SER B O 1
ATOM 2605 N N . TYR B 1 33 ? 4.012 -18.312 -20.391 1 98.31 33 TYR B N 1
ATOM 2606 C CA . TYR B 1 33 ? 4.504 -18.172 -19.031 1 98.31 33 TYR B CA 1
ATOM 2607 C C . TYR B 1 33 ? 4.449 -19.516 -18.297 1 98.31 33 TYR B C 1
ATOM 2609 O O . TYR B 1 33 ? 5.227 -19.75 -17.359 1 98.31 33 TYR B O 1
ATOM 2617 N N . MET B 1 34 ? 3.551 -20.375 -18.656 1 98.38 34 MET B N 1
ATOM 2618 C CA . MET B 1 34 ? 3.318 -21.641 -17.969 1 98.38 34 MET B CA 1
ATOM 2619 C C . MET B 1 34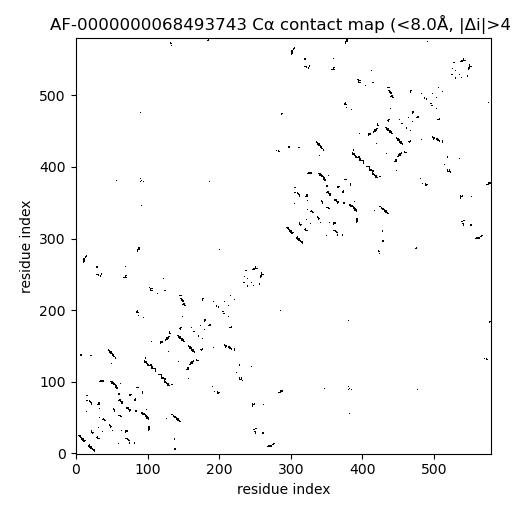 ? 4.32 -22.703 -18.422 1 98.38 34 MET B C 1
ATOM 2621 O O . MET B 1 34 ? 4.719 -23.562 -17.641 1 98.38 34 MET B O 1
ATOM 2625 N N . HIS B 1 35 ? 4.816 -22.578 -19.75 1 98.31 35 HIS B N 1
ATOM 2626 C CA . HIS B 1 35 ? 5.465 -23.75 -20.297 1 98.31 35 HIS B CA 1
ATOM 2627 C C . HIS B 1 35 ? 6.879 -23.438 -20.781 1 98.31 35 HIS B C 1
ATOM 2629 O O . HIS B 1 35 ? 7.738 -24.312 -20.828 1 98.31 35 HIS B O 1
ATOM 2635 N N . ASP B 1 36 ? 7.156 -22.188 -21.109 1 97.62 36 ASP B N 1
ATOM 2636 C CA . ASP B 1 36 ? 8.375 -21.906 -21.875 1 97.62 36 ASP B CA 1
ATOM 2637 C C . ASP B 1 36 ? 9.469 -21.344 -20.969 1 97.62 36 ASP B C 1
ATOM 2639 O O . ASP B 1 36 ? 10.602 -21.172 -21.406 1 97.62 36 ASP B O 1
ATOM 2643 N N . ILE B 1 37 ? 9.148 -21.016 -19.734 1 97.5 37 ILE B N 1
ATOM 2644 C CA . ILE B 1 37 ? 10.164 -20.641 -18.75 1 97.5 37 ILE B CA 1
ATOM 2645 C C . ILE B 1 37 ? 10.648 -21.891 -18.016 1 97.5 37 ILE B C 1
ATOM 2647 O O . ILE B 1 37 ? 9.867 -22.547 -17.328 1 97.5 37 ILE B O 1
ATOM 2651 N N . PRO B 1 38 ? 11.922 -22.188 -18.188 1 96.81 38 PRO B N 1
ATOM 2652 C CA . PRO B 1 38 ? 12.398 -23.359 -17.469 1 96.81 38 PRO B CA 1
ATOM 2653 C C . PRO B 1 38 ? 12.312 -23.203 -15.953 1 96.81 38 PRO B C 1
ATOM 2655 O O . PRO B 1 38 ? 12.656 -22.141 -15.422 1 96.81 38 PRO B O 1
ATOM 2658 N N . ILE B 1 39 ? 11.758 -24.203 -15.312 1 97.25 39 ILE B N 1
ATOM 2659 C CA . ILE B 1 39 ? 11.633 -24.156 -13.867 1 97.25 39 ILE B CA 1
ATOM 2660 C C . ILE B 1 39 ? 13.016 -24.047 -13.227 1 97.25 39 ILE B C 1
ATOM 2662 O O . ILE B 1 39 ? 13.188 -23.344 -12.227 1 97.25 39 ILE B O 1
ATOM 2666 N N . GLU B 1 40 ? 14.055 -24.703 -13.75 1 93.62 40 GLU B N 1
ATOM 2667 C CA . GLU B 1 40 ? 15.438 -24.719 -13.289 1 93.62 40 GLU B CA 1
ATOM 2668 C C . GLU B 1 40 ? 15.516 -24.984 -11.789 1 93.62 40 GLU B C 1
ATOM 2670 O O . GLU B 1 40 ? 16.188 -24.25 -11.055 1 93.62 40 GLU B O 1
ATOM 2675 N N . TYR B 1 41 ? 14.688 -25.938 -11.406 1 88.25 41 TYR B N 1
ATOM 2676 C CA . TYR B 1 41 ? 14.703 -26.219 -9.977 1 88.25 41 TYR B CA 1
ATOM 2677 C C . TYR B 1 41 ? 15.922 -27.062 -9.602 1 88.25 41 TYR B C 1
ATOM 2679 O O . TYR B 1 41 ? 16.312 -27.969 -10.336 1 88.25 41 TYR B O 1
ATOM 2687 N N . ASP B 1 42 ? 16.547 -26.547 -8.664 1 87.44 42 ASP B N 1
ATOM 2688 C CA . ASP B 1 42 ? 17.672 -27.234 -8.047 1 87.44 42 ASP B CA 1
ATOM 2689 C C . ASP B 1 42 ? 17.281 -27.828 -6.699 1 87.44 42 ASP B C 1
ATOM 2691 O O . ASP B 1 42 ? 17.094 -27.109 -5.719 1 87.44 42 ASP B O 1
ATOM 2695 N N . GLN B 1 43 ? 17.281 -29.094 -6.691 1 80.88 43 GLN B N 1
ATOM 2696 C CA . GLN B 1 43 ? 16.812 -29.781 -5.5 1 80.88 43 GLN B CA 1
ATOM 2697 C C . GLN B 1 43 ? 17.719 -29.516 -4.309 1 80.88 43 GLN B C 1
ATOM 2699 O O . GLN B 1 43 ? 17.266 -29.469 -3.164 1 80.88 43 GLN B O 1
ATOM 2704 N N . THR B 1 44 ? 18.953 -29.328 -4.547 1 83.12 44 THR B N 1
ATOM 2705 C CA . THR B 1 44 ? 19.938 -29.141 -3.48 1 83.12 44 THR B CA 1
ATOM 2706 C C . THR B 1 44 ? 19.812 -27.734 -2.873 1 83.12 44 THR B C 1
ATOM 2708 O O . THR B 1 44 ? 19.703 -27.594 -1.654 1 83.12 44 THR B O 1
ATOM 2711 N N . SER B 1 45 ? 19.656 -26.75 -3.664 1 85.75 45 SER B N 1
ATOM 2712 C CA . SER B 1 45 ? 19.641 -25.359 -3.184 1 85.75 45 SER B CA 1
ATOM 2713 C C . SER B 1 45 ? 18.219 -24.875 -2.975 1 85.75 45 SER B C 1
ATOM 2715 O O . SER B 1 45 ? 18 -23.875 -2.273 1 85.75 45 SER B O 1
ATOM 2717 N N . GLY B 1 46 ? 17.297 -25.578 -3.604 1 93.56 46 GLY B N 1
ATOM 2718 C CA . GLY B 1 46 ? 15.906 -25.156 -3.514 1 93.56 46 GLY B CA 1
ATOM 2719 C C . GLY B 1 46 ? 15.609 -23.922 -4.344 1 93.56 46 GLY B C 1
ATOM 2720 O O . GLY B 1 46 ? 14.68 -23.172 -4.043 1 93.56 46 GLY B O 1
ATOM 2721 N N . LEU B 1 47 ? 16.516 -23.625 -5.309 1 97.31 47 LEU B N 1
ATOM 2722 C CA . LEU B 1 47 ? 16.359 -22.469 -6.18 1 97.31 47 LEU B CA 1
ATOM 2723 C C . LEU B 1 47 ? 15.539 -22.844 -7.418 1 97.31 47 LEU B C 1
ATOM 2725 O O . LEU B 1 47 ? 15.656 -23.953 -7.945 1 97.31 47 LEU B O 1
ATOM 2729 N N . LEU B 1 48 ? 14.719 -21.953 -7.879 1 98.25 48 LEU B N 1
ATOM 2730 C CA . LEU B 1 48 ? 13.984 -22.141 -9.125 1 98.25 48 LEU B CA 1
ATOM 2731 C C . LEU B 1 48 ? 13.469 -20.812 -9.656 1 98.25 48 LEU B C 1
ATOM 2733 O O . LEU B 1 48 ? 13.578 -19.781 -8.984 1 98.25 48 LEU B O 1
ATOM 2737 N N . ASN B 1 49 ? 12.992 -20.781 -10.883 1 97.81 49 ASN B N 1
ATOM 2738 C CA . ASN B 1 49 ? 12.414 -19.594 -11.492 1 97.81 49 ASN B CA 1
ATOM 2739 C C . ASN B 1 49 ? 10.93 -19.453 -11.156 1 97.81 49 ASN B C 1
ATOM 2741 O O . ASN B 1 49 ? 10.203 -20.438 -11.094 1 97.81 49 ASN B O 1
ATOM 2745 N N . VAL B 1 50 ? 10.547 -18.25 -10.938 1 98.38 50 VAL B N 1
ATOM 2746 C CA . VAL B 1 50 ? 9.125 -17.953 -10.797 1 98.38 50 VAL B CA 1
ATOM 2747 C C . VAL B 1 50 ? 8.742 -16.781 -11.688 1 98.38 50 VAL B C 1
ATOM 2749 O O . VAL B 1 50 ? 9.617 -16.062 -12.18 1 98.38 50 VAL B O 1
ATOM 2752 N N . VAL B 1 51 ? 7.441 -16.672 -11.953 1 98.56 51 VAL B N 1
ATOM 2753 C CA . VAL B 1 51 ? 6.879 -15.547 -12.688 1 98.56 51 VAL B CA 1
ATOM 2754 C C . VAL B 1 51 ? 5.98 -14.727 -11.758 1 98.56 51 VAL B C 1
ATOM 2756 O O . VAL B 1 51 ? 5.148 -15.281 -11.039 1 98.56 51 VAL B O 1
ATOM 2759 N N . VAL B 1 52 ? 6.133 -13.398 -11.797 1 98.69 52 VAL B N 1
ATOM 2760 C CA . VAL B 1 52 ? 5.305 -12.508 -10.984 1 98.69 52 VAL B CA 1
ATOM 2761 C C . VAL B 1 52 ? 4.016 -12.18 -11.734 1 98.69 52 VAL B C 1
ATOM 2763 O O . VAL B 1 52 ? 4.055 -11.742 -12.883 1 98.69 52 VAL B O 1
ATOM 2766 N N . GLU B 1 53 ? 2.896 -12.438 -11.047 1 98.81 53 GLU B N 1
ATOM 2767 C CA . GLU B 1 53 ? 1.594 -12.102 -11.617 1 98.81 53 GLU B CA 1
ATOM 2768 C C . GLU B 1 53 ? 1.053 -10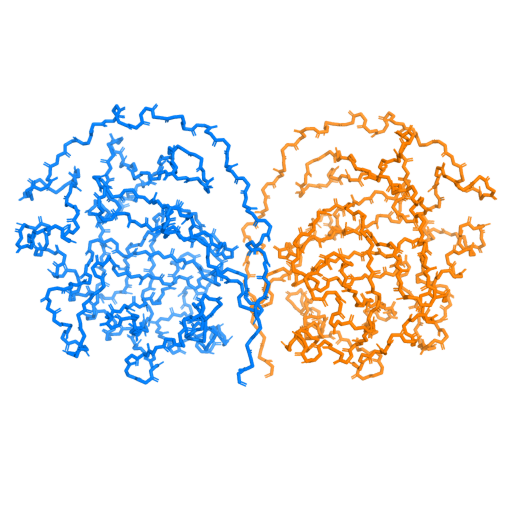.805 -11.016 1 98.81 53 GLU B C 1
ATOM 2770 O O . GLU B 1 53 ? 0.469 -9.984 -11.719 1 98.81 53 GLU B O 1
ATOM 2775 N N . ILE B 1 54 ? 1.23 -10.688 -9.766 1 98.88 54 ILE B N 1
ATOM 2776 C CA . ILE B 1 54 ? 0.652 -9.578 -9.016 1 98.88 54 ILE B CA 1
ATOM 2777 C C . ILE B 1 54 ? 1.723 -8.938 -8.133 1 98.88 54 ILE B C 1
ATOM 2779 O O . ILE B 1 54 ? 2.219 -9.562 -7.191 1 98.88 54 ILE B O 1
ATOM 2783 N N . PRO B 1 55 ? 2.098 -7.695 -8.43 1 98.38 55 PRO B N 1
ATOM 2784 C CA . PRO B 1 55 ? 3.064 -7.016 -7.566 1 98.38 55 PRO B CA 1
ATOM 2785 C C . PRO B 1 55 ? 2.518 -6.75 -6.164 1 98.38 55 PRO B C 1
ATOM 2787 O O . PRO B 1 55 ? 1.317 -6.512 -6.004 1 98.38 55 PRO B O 1
ATOM 2790 N N . ARG B 1 56 ? 3.393 -6.758 -5.195 1 98.19 56 ARG B N 1
ATOM 2791 C CA . ARG B 1 56 ? 3.02 -6.387 -3.834 1 98.19 56 ARG B CA 1
ATOM 2792 C C . ARG B 1 56 ? 2.301 -5.039 -3.812 1 98.19 56 ARG B C 1
ATOM 2794 O O . ARG B 1 56 ? 2.654 -4.129 -4.562 1 98.19 56 ARG B O 1
ATOM 2801 N N . TRP B 1 57 ? 1.298 -4.918 -2.959 1 98 57 TRP B N 1
ATOM 2802 C CA . TRP B 1 57 ? 0.562 -3.695 -2.65 1 98 57 TRP B CA 1
ATOM 2803 C C . TRP B 1 57 ? -0.278 -3.252 -3.844 1 98 57 TRP B C 1
ATOM 2805 O O . TRP B 1 57 ? -0.485 -2.055 -4.055 1 98 57 TRP B O 1
ATOM 2815 N N . THR B 1 58 ? -0.719 -4.199 -4.672 1 98 58 THR B N 1
ATOM 2816 C CA . THR B 1 58 ? -1.691 -3.947 -5.73 1 98 58 THR B CA 1
ATOM 2817 C C . THR B 1 58 ? -2.914 -4.844 -5.562 1 98 58 THR B C 1
ATOM 2819 O O . THR B 1 58 ? -2.881 -5.816 -4.805 1 98 58 THR B O 1
ATOM 2822 N N . ASN B 1 59 ? -3.979 -4.516 -6.258 1 98.38 59 ASN B N 1
ATOM 2823 C CA . ASN B 1 59 ? -5.25 -5.176 -5.977 1 98.38 59 ASN B CA 1
ATOM 2824 C C . ASN B 1 59 ? -5.723 -6.008 -7.164 1 98.38 59 ASN B C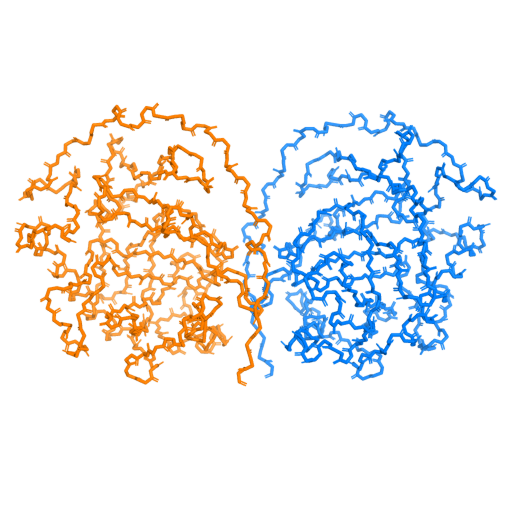 1
ATOM 2826 O O . ASN B 1 59 ? -6.551 -6.906 -7.004 1 98.38 59 ASN B O 1
ATOM 2830 N N . ALA B 1 60 ? -5.285 -5.664 -8.367 1 98.5 60 ALA B N 1
ATOM 2831 C CA . ALA B 1 60 ? -5.812 -6.344 -9.547 1 98.5 60 ALA B CA 1
ATOM 2832 C C . ALA B 1 60 ? -5.406 -7.812 -9.562 1 98.5 60 ALA B C 1
ATOM 2834 O O . ALA B 1 60 ? -4.223 -8.141 -9.414 1 98.5 60 ALA B O 1
ATOM 2835 N N . LYS B 1 61 ? -6.344 -8.695 -9.758 1 98.31 61 LYS B N 1
ATOM 2836 C CA . LYS B 1 61 ? -6.082 -10.133 -9.781 1 98.31 61 LYS B CA 1
ATOM 2837 C C . LYS B 1 61 ? -5.598 -10.586 -11.156 1 98.31 61 LYS B C 1
ATOM 2839 O O . LYS B 1 61 ? -6.387 -11.086 -11.961 1 98.31 61 LYS B O 1
ATOM 2844 N N . PHE B 1 62 ? -4.355 -10.398 -11.336 1 98.62 62 PHE B N 1
ATOM 2845 C CA . PHE B 1 62 ? -3.699 -10.875 -12.547 1 98.62 62 PHE B CA 1
ATOM 2846 C C . PHE B 1 62 ? -3.305 -12.336 -12.414 1 98.62 62 PHE B C 1
ATOM 2848 O O . PHE B 1 62 ? -2.881 -12.773 -11.344 1 98.62 62 PHE B O 1
ATOM 2855 N N . GLU B 1 63 ? -3.467 -13.047 -13.492 1 98.12 63 GLU B N 1
ATOM 2856 C CA . GLU B 1 63 ? -3.133 -14.469 -13.477 1 98.12 63 GLU B CA 1
ATOM 2857 C C . GLU B 1 63 ? -2.773 -14.969 -14.875 1 98.12 63 GLU B C 1
ATOM 2859 O O . GLU B 1 63 ? -3.244 -14.43 -15.875 1 98.12 63 GLU B O 1
ATOM 2864 N N . ILE B 1 64 ? -1.946 -15.945 -14.883 1 98.62 64 ILE B N 1
ATOM 2865 C CA . ILE B 1 64 ? -1.676 -16.656 -16.125 1 98.62 64 ILE B CA 1
ATOM 2866 C C . ILE B 1 64 ? -2.957 -17.312 -16.641 1 98.62 64 ILE B C 1
ATOM 2868 O O . ILE B 1 64 ? -3.596 -18.078 -15.914 1 98.62 64 ILE B O 1
ATOM 2872 N N . SER B 1 65 ? -3.309 -17.031 -17.875 1 97.69 65 SER B N 1
ATOM 2873 C CA . SER B 1 65 ? -4.52 -17.609 -18.438 1 97.69 65 SER B CA 1
ATOM 2874 C C . SER B 1 65 ? -4.27 -19.031 -18.938 1 97.69 65 SER B C 1
ATOM 2876 O O . SER B 1 65 ? -3.438 -19.25 -19.812 1 97.69 65 SER B O 1
ATOM 2878 N N . ARG B 1 66 ? -5.008 -19.969 -18.469 1 96.88 66 ARG B N 1
ATOM 2879 C CA . ARG B 1 66 ? -4.91 -21.359 -18.906 1 96.88 66 ARG B CA 1
ATOM 2880 C C . ARG B 1 66 ? -5.695 -21.594 -20.188 1 96.88 66 ARG B C 1
ATOM 2882 O O . ARG B 1 66 ? -5.461 -22.578 -20.906 1 96.88 66 ARG B O 1
ATOM 2889 N N . SER B 1 67 ? -6.598 -20.656 -20.453 1 95.62 67 SER B N 1
ATOM 2890 C CA . SER B 1 67 ? -7.559 -20.906 -21.531 1 95.62 67 SER B CA 1
ATOM 2891 C C . SER B 1 67 ? -7.113 -20.25 -22.828 1 95.62 67 SER B C 1
ATOM 2893 O O . SER B 1 67 ? -7.637 -20.547 -23.891 1 95.62 67 SER B O 1
ATOM 2895 N N . LEU B 1 68 ? -6.145 -19.344 -22.703 1 94.38 68 LEU B N 1
ATOM 2896 C CA . LEU B 1 68 ? -5.676 -18.656 -23.891 1 94.38 68 LEU B CA 1
ATOM 2897 C C . LEU B 1 68 ? -4.383 -19.266 -24.406 1 94.38 68 LEU B C 1
ATOM 2899 O O . LEU B 1 68 ? -3.521 -19.672 -23.625 1 94.38 68 LEU B O 1
ATOM 2903 N N . GLU B 1 69 ? -4.25 -19.266 -25.703 1 93.5 69 GLU B N 1
ATOM 2904 C CA . GLU B 1 69 ? -2.992 -19.688 -26.312 1 93.5 69 GLU B CA 1
ATOM 2905 C C . GLU B 1 69 ? -1.83 -18.828 -25.844 1 93.5 69 GLU B C 1
ATOM 2907 O O . GLU B 1 69 ? -1.978 -17.609 -25.703 1 93.5 69 GLU B O 1
ATOM 2912 N N . ALA B 1 70 ? -0.671 -19.453 -25.609 1 94.75 70 ALA B N 1
ATOM 2913 C CA . ALA B 1 70 ? 0.569 -18.828 -25.156 1 94.75 70 ALA B CA 1
ATOM 2914 C C . ALA B 1 70 ? 0.465 -18.391 -23.703 1 94.75 70 ALA B C 1
ATOM 2916 O O . ALA B 1 70 ? 1.422 -17.859 -23.141 1 94.75 70 ALA B O 1
ATOM 2917 N N . ASN B 1 71 ? -0.709 -18.562 -23.125 1 97.19 71 ASN B N 1
ATOM 2918 C CA . ASN B 1 71 ? -0.943 -18.391 -21.688 1 97.19 71 ASN B CA 1
ATOM 2919 C C . ASN B 1 71 ? -0.474 -17.016 -21.219 1 97.19 71 ASN B C 1
ATOM 2921 O O . ASN B 1 71 ? 0.324 -16.922 -20.281 1 97.19 71 ASN B O 1
ATOM 2925 N N . PRO B 1 72 ? -0.974 -15.914 -21.781 1 97.06 72 PRO B N 1
ATOM 2926 C CA . PRO B 1 72 ? -0.611 -14.586 -21.266 1 97.06 72 PRO B CA 1
ATOM 2927 C C . PRO B 1 72 ? -1.17 -14.32 -19.875 1 97.06 72 PRO B C 1
ATOM 2929 O O . PRO B 1 72 ? -2.049 -15.047 -19.406 1 97.06 72 PRO B O 1
ATOM 2932 N N . ILE B 1 73 ? -0.611 -13.352 -19.203 1 98.31 73 ILE B N 1
ATOM 2933 C CA . ILE B 1 73 ? -1.209 -12.852 -17.969 1 98.31 73 ILE B CA 1
ATOM 2934 C C . ILE B 1 73 ? -2.361 -11.906 -18.297 1 98.31 73 ILE B C 1
ATOM 2936 O O . ILE B 1 73 ? -2.213 -11 -19.109 1 98.31 73 ILE B O 1
ATOM 2940 N N . THR B 1 74 ? -3.484 -12.188 -17.75 1 98.06 74 THR B N 1
ATOM 2941 C CA . THR B 1 74 ? -4.68 -11.359 -17.875 1 98.06 74 THR B CA 1
ATOM 2942 C C . THR B 1 74 ? -5.266 -11.031 -16.516 1 98.06 74 THR B C 1
ATOM 2944 O O . THR B 1 74 ? -4.812 -11.555 -15.492 1 98.06 74 THR B O 1
ATOM 2947 N N . GLN B 1 75 ? -6.16 -10.141 -16.531 1 98.25 75 GLN B N 1
ATOM 2948 C CA . GLN B 1 75 ? -6.879 -9.898 -15.281 1 98.25 75 GLN B CA 1
ATOM 2949 C C . GLN B 1 75 ? -8.117 -10.789 -15.18 1 98.25 75 GLN B C 1
ATOM 2951 O O . GLN B 1 75 ? -8.898 -10.883 -16.125 1 98.25 75 GLN B O 1
ATOM 2956 N N . ASP B 1 76 ? -8.273 -11.398 -14.023 1 97.06 76 ASP B N 1
ATOM 2957 C CA . ASP B 1 76 ? -9.422 -12.266 -13.766 1 97.06 76 ASP B CA 1
ATOM 2958 C C . ASP B 1 76 ? -10.727 -11.484 -13.859 1 97.06 76 ASP B C 1
ATOM 2960 O O . ASP B 1 76 ? -10.758 -10.281 -13.586 1 97.06 76 ASP B O 1
ATOM 2964 N N . GLN B 1 77 ? -11.734 -12.195 -14.32 1 95.5 77 GLN B N 1
ATOM 2965 C CA . GLN B 1 77 ? -13.078 -11.625 -14.438 1 95.5 77 GLN B CA 1
ATOM 2966 C C . GLN B 1 77 ? -14.125 -12.547 -13.82 1 95.5 77 GLN B C 1
ATOM 2968 O O . GLN B 1 77 ? -13.977 -13.773 -13.859 1 95.5 77 GLN B O 1
ATOM 2973 N N . LYS B 1 78 ? -15.078 -11.984 -13.211 1 90.94 78 LYS B N 1
ATOM 2974 C CA . LYS B 1 78 ? -16.266 -12.672 -12.734 1 90.94 78 LYS B CA 1
ATOM 2975 C C . LYS B 1 78 ? -17.547 -11.945 -13.172 1 90.94 78 LYS B C 1
ATOM 2977 O O . LYS B 1 78 ? -17.719 -10.766 -12.859 1 90.94 78 LYS B O 1
ATOM 2982 N N . ASN B 1 79 ? -18.359 -12.633 -13.969 1 91.56 79 ASN B N 1
ATOM 2983 C CA . ASN B 1 79 ? -19.594 -12.055 -14.492 1 91.56 79 ASN B CA 1
ATOM 2984 C C . ASN B 1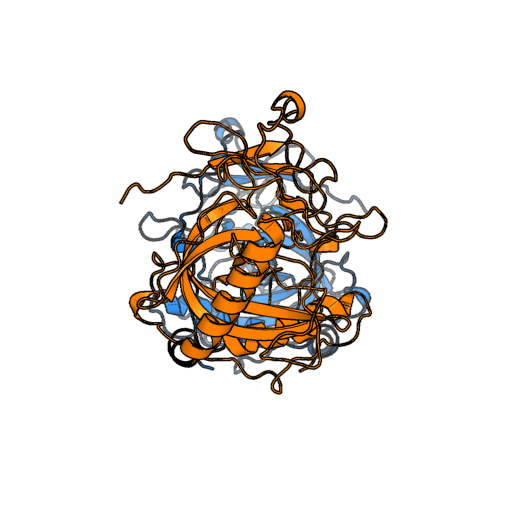 79 ? -19.312 -10.781 -15.281 1 91.56 79 ASN B C 1
ATOM 2986 O O . ASN B 1 79 ? -19.984 -9.766 -15.078 1 91.56 79 ASN B O 1
ATOM 2990 N N . GLY B 1 80 ? -18.266 -10.805 -16.016 1 91.69 80 GLY B N 1
ATOM 2991 C CA . GLY B 1 80 ? -17.938 -9.695 -16.891 1 91.69 80 GLY B CA 1
ATOM 2992 C C . GLY B 1 80 ? -17.234 -8.555 -16.188 1 91.69 80 GLY B C 1
ATOM 2993 O O . GLY B 1 80 ? -16.875 -7.555 -16.797 1 91.69 80 GLY B O 1
ATOM 2994 N N . GLN B 1 81 ? -17.031 -8.711 -14.961 1 94.75 81 GLN B N 1
ATOM 2995 C CA . GLN B 1 81 ? -16.391 -7.648 -14.188 1 94.75 81 GLN B CA 1
ATOM 2996 C C . GLN B 1 81 ? -14.977 -8.039 -13.781 1 94.75 81 GLN B C 1
ATOM 2998 O O . GLN B 1 81 ? -14.734 -9.172 -13.352 1 94.75 81 GLN B O 1
ATOM 3003 N N . LEU B 1 82 ? -14.07 -7.066 -13.984 1 97.25 82 LEU B N 1
ATOM 3004 C CA . LEU B 1 82 ? -12.688 -7.281 -13.578 1 97.25 82 LEU B CA 1
ATOM 3005 C C . LEU B 1 82 ? -12.586 -7.461 -12.062 1 97.25 82 LEU B C 1
ATOM 3007 O O . LEU B 1 82 ? -13.273 -6.77 -11.305 1 97.25 82 LEU B O 1
ATOM 3011 N N . ARG B 1 83 ? -11.688 -8.328 -11.672 1 97.38 83 ARG B N 1
ATOM 3012 C CA . ARG B 1 83 ? -11.609 -8.656 -10.25 1 97.38 83 ARG B CA 1
ATOM 3013 C C . ARG B 1 83 ? -10.422 -7.961 -9.594 1 97.38 83 ARG B C 1
ATOM 3015 O O . ARG B 1 83 ? -9.328 -7.93 -10.148 1 97.38 83 ARG B O 1
ATOM 3022 N N . PHE B 1 84 ? -10.734 -7.371 -8.445 1 97.94 84 PHE B N 1
ATOM 3023 C CA . PHE B 1 84 ? -9.766 -6.801 -7.523 1 97.94 84 PHE B CA 1
ATOM 3024 C C . PHE B 1 84 ? -9.859 -7.461 -6.152 1 97.94 84 PHE B C 1
ATOM 3026 O O . PHE B 1 84 ? -10.961 -7.758 -5.68 1 97.94 84 PHE B O 1
ATOM 3033 N N . VAL B 1 85 ? -8.688 -7.75 -5.613 1 97.62 85 VAL B N 1
ATOM 3034 C CA . VAL B 1 85 ? -8.703 -8.211 -4.23 1 97.62 85 VAL B CA 1
ATOM 3035 C C . VAL B 1 85 ? -9.039 -7.051 -3.297 1 97.62 85 VAL B C 1
ATOM 3037 O O . VAL B 1 85 ? -8.711 -5.898 -3.592 1 97.62 85 VAL B O 1
ATOM 3040 N N . HIS B 1 86 ? -9.68 -7.367 -2.205 1 96.94 86 HIS B N 1
ATOM 3041 C CA . HIS B 1 86 ? -10.055 -6.355 -1.225 1 96.94 86 HIS B CA 1
ATOM 3042 C C . HIS B 1 86 ? -8.898 -6.055 -0.272 1 96.94 86 HIS B C 1
ATOM 3044 O O . HIS B 1 86 ? -7.98 -6.867 -0.127 1 96.94 86 HIS B O 1
ATOM 3050 N N . ASN B 1 87 ? -8.945 -4.844 0.318 1 97.25 87 ASN B N 1
ATOM 3051 C CA . ASN B 1 87 ? -7.957 -4.441 1.317 1 97.25 87 ASN B CA 1
ATOM 3052 C C . ASN B 1 87 ? -8.391 -4.852 2.723 1 97.25 87 ASN B C 1
ATOM 3054 O O . ASN B 1 87 ? -9.266 -4.223 3.318 1 97.25 87 ASN B O 1
ATOM 3058 N N . LEU B 1 88 ? -7.781 -5.867 3.229 1 96.81 88 LEU B N 1
ATOM 3059 C CA . LEU B 1 88 ? -8 -6.242 4.621 1 96.81 88 LEU B CA 1
ATOM 3060 C C . LEU B 1 88 ? -7.078 -5.461 5.547 1 96.81 88 LEU B C 1
ATOM 3062 O O . LEU B 1 88 ? -5.867 -5.691 5.566 1 96.81 88 LEU B O 1
ATOM 3066 N N . TYR B 1 89 ? -7.645 -4.59 6.34 1 96.12 89 TYR B N 1
ATOM 3067 C CA . TYR B 1 89 ? -6.836 -3.719 7.184 1 96.12 89 TYR B CA 1
ATOM 3068 C C . TYR B 1 89 ? -5.984 -4.535 8.148 1 96.12 89 TYR B C 1
ATOM 3070 O O . TYR B 1 89 ? -6.477 -5.465 8.789 1 96.12 89 TYR B O 1
ATOM 3078 N N . PRO B 1 90 ? -4.652 -4.242 8.195 1 95.69 90 PRO B N 1
ATOM 3079 C CA . PRO B 1 90 ? -4 -3.031 7.691 1 95.69 90 PRO B CA 1
ATOM 3080 C C . PRO B 1 90 ? -3.293 -3.254 6.355 1 95.69 90 PRO B C 1
ATOM 3082 O O . PRO B 1 90 ? -2.566 -2.375 5.883 1 95.69 90 PRO B O 1
ATOM 3085 N N . ASN B 1 91 ? -3.52 -4.414 5.727 1 96.56 91 ASN B N 1
ATOM 3086 C CA . ASN B 1 91 ? -2.834 -4.738 4.48 1 96.56 91 ASN B CA 1
ATOM 3087 C C . ASN B 1 91 ? -3.377 -3.922 3.312 1 96.56 91 ASN B C 1
ATOM 3089 O O . ASN B 1 91 ? -4.543 -3.525 3.316 1 96.56 91 ASN B O 1
ATOM 3093 N N . HIS B 1 92 ? -2.531 -3.654 2.342 1 97.25 92 HIS B N 1
ATOM 3094 C CA . HIS B 1 92 ? -2.885 -3.037 1.068 1 97.25 92 HIS B CA 1
ATOM 3095 C C . HIS B 1 92 ? -2.801 -4.043 -0.074 1 97.25 92 HIS B C 1
ATOM 3097 O O . HIS B 1 92 ? -1.707 -4.391 -0.522 1 97.25 92 HIS B O 1
ATOM 3103 N N . GLY B 1 93 ? -4.004 -4.445 -0.579 1 97.44 93 GLY B N 1
ATOM 3104 C CA . GLY B 1 93 ? -3.98 -5.43 -1.647 1 97.44 93 GLY B CA 1
ATOM 3105 C C . GLY B 1 93 ? -3.25 -6.703 -1.268 1 97.44 93 GLY B C 1
ATOM 3106 O O . GLY B 1 93 ? -3.479 -7.258 -0.19 1 97.44 93 GLY B O 1
ATOM 3107 N N . PHE B 1 94 ? -2.508 -7.219 -2.199 1 98.25 94 PHE B N 1
ATOM 3108 C CA . PHE B 1 94 ? -1.618 -8.336 -1.893 1 98.25 94 PHE B CA 1
ATOM 3109 C C . PHE B 1 94 ? -0.426 -7.863 -1.067 1 98.25 94 PHE B C 1
ATOM 3111 O O . PHE B 1 94 ? 0.343 -7.008 -1.509 1 98.25 94 PHE B O 1
ATOM 3118 N N . PRO B 1 95 ? -0.222 -8.453 0.123 1 97.38 95 PRO B N 1
ATOM 3119 C CA . PRO B 1 95 ? 0.875 -7.984 0.971 1 97.38 95 PRO B CA 1
ATOM 3120 C C . PRO B 1 95 ? 2.227 -8.57 0.568 1 97.38 95 PRO B C 1
ATOM 3122 O O . PRO B 1 95 ? 3.223 -8.367 1.266 1 97.38 95 PRO B O 1
ATOM 3125 N N . PHE B 1 96 ? 2.338 -9.32 -0.466 1 98.06 96 PHE B N 1
ATOM 3126 C CA . PHE B 1 96 ? 3.5 -9.984 -1.042 1 98.06 96 PHE B CA 1
ATOM 3127 C C . PHE B 1 96 ? 3.445 -9.953 -2.564 1 98.06 96 PHE B C 1
ATOM 3129 O O . PHE B 1 96 ? 2.404 -9.633 -3.146 1 98.06 96 PHE B O 1
ATOM 3136 N N . ASN B 1 97 ? 4.645 -10.133 -3.168 1 98.69 97 ASN B N 1
ATOM 3137 C CA . ASN B 1 97 ? 4.562 -10.461 -4.586 1 98.69 97 ASN B CA 1
ATOM 3138 C C . ASN B 1 97 ? 3.945 -11.836 -4.809 1 98.69 97 ASN B C 1
ATOM 3140 O O . ASN B 1 97 ? 4.254 -12.789 -4.082 1 98.69 97 ASN B O 1
ATOM 3144 N N . TYR B 1 98 ? 3.049 -11.844 -5.703 1 98.81 98 TYR B N 1
ATOM 3145 C CA . TYR B 1 98 ? 2.314 -13.07 -5.973 1 98.81 98 TYR B CA 1
ATOM 3146 C C . TYR B 1 98 ? 2.551 -13.547 -7.402 1 98.81 98 TYR B C 1
ATOM 3148 O O . TYR B 1 98 ? 2.734 -12.734 -8.312 1 98.81 98 TYR B O 1
ATOM 3156 N N . GLY B 1 99 ? 2.613 -14.891 -7.578 1 98.81 99 GLY B N 1
ATOM 3157 C CA . GLY B 1 99 ? 2.865 -15.406 -8.914 1 98.81 99 GLY B CA 1
ATOM 3158 C C . GLY B 1 99 ? 2.789 -16.922 -9 1 98.81 99 GLY B C 1
ATOM 3159 O O . GLY B 1 99 ? 1.956 -17.547 -8.336 1 98.81 99 GLY B O 1
ATOM 3160 N N . ALA B 1 100 ? 3.621 -17.438 -9.93 1 98.88 100 ALA B N 1
ATOM 3161 C CA . ALA B 1 100 ? 3.494 -18.875 -10.211 1 98.88 100 ALA B CA 1
ATOM 3162 C C . ALA B 1 100 ? 4.852 -19.484 -10.516 1 98.88 100 ALA B C 1
ATOM 3164 O O . ALA B 1 100 ? 5.785 -18.797 -10.922 1 98.88 100 ALA B O 1
ATOM 3165 N N . ILE B 1 101 ? 4.941 -20.75 -10.266 1 98.88 101 ILE B N 1
ATOM 3166 C CA . ILE B 1 101 ? 6.09 -21.531 -10.711 1 98.88 101 ILE B CA 1
ATOM 3167 C C . ILE B 1 101 ? 5.82 -22.125 -12.094 1 98.88 101 ILE B C 1
ATOM 3169 O O . ILE B 1 101 ? 4.945 -22.984 -12.25 1 98.88 101 ILE B O 1
ATOM 3173 N N . PRO B 1 102 ? 6.609 -21.656 -13.078 1 98.62 102 PRO B N 1
ATOM 3174 C CA . PRO B 1 102 ? 6.418 -22.25 -14.398 1 98.62 102 PRO B CA 1
ATOM 3175 C C . PRO B 1 102 ? 6.715 -23.75 -14.406 1 98.62 102 PRO B C 1
ATOM 3177 O O . PRO B 1 102 ? 7.402 -24.25 -13.516 1 98.62 102 PRO B O 1
ATOM 3180 N N . GLN B 1 103 ? 6.117 -24.453 -15.359 1 98.62 103 GLN B N 1
ATOM 3181 C CA . GLN B 1 103 ? 6.332 -25.891 -15.555 1 98.62 103 GLN B CA 1
ATOM 3182 C C . GLN B 1 103 ? 5.941 -26.672 -14.312 1 98.62 103 GLN B C 1
ATOM 3184 O O . GLN B 1 103 ? 6.656 -27.594 -13.898 1 98.62 103 GLN B O 1
ATOM 3189 N N . THR B 1 104 ? 4.934 -26.25 -13.68 1 98.88 104 THR B N 1
ATOM 3190 C CA . THR B 1 104 ? 4.203 -26.984 -12.656 1 98.88 104 THR B CA 1
ATOM 3191 C C . THR B 1 104 ? 2.703 -26.953 -12.938 1 98.88 104 THR B C 1
ATOM 3193 O O . THR B 1 104 ? 2.232 -26.156 -13.742 1 98.88 104 THR B O 1
ATOM 3196 N N . TRP B 1 105 ? 1.997 -27.875 -12.32 1 98.81 105 TRP B N 1
ATOM 3197 C CA . TRP B 1 105 ? 0.551 -27.938 -12.508 1 98.81 105 TRP B CA 1
ATOM 3198 C C . TRP B 1 105 ? -0.116 -28.672 -11.352 1 98.81 105 TRP B C 1
ATOM 3200 O O . TRP B 1 105 ? 0.277 -29.797 -11.008 1 98.81 105 TRP B O 1
ATOM 3210 N N . GLU B 1 106 ? -1.049 -27.953 -10.672 1 98.5 106 GLU B N 1
ATOM 3211 C CA . GLU B 1 106 ? -1.884 -28.641 -9.688 1 98.5 106 GLU B CA 1
ATOM 3212 C C . GLU B 1 106 ? -3.021 -29.406 -10.367 1 98.5 106 GLU B C 1
ATOM 3214 O O . GLU B 1 106 ? -4.023 -28.812 -10.766 1 98.5 106 GLU B O 1
ATOM 3219 N N . ASP B 1 107 ? -2.906 -30.672 -10.414 1 98.25 107 ASP B N 1
ATOM 3220 C CA . ASP B 1 107 ? -3.736 -31.578 -11.203 1 98.25 107 ASP B CA 1
ATOM 3221 C C . ASP B 1 107 ? -5.16 -31.641 -10.664 1 98.25 107 ASP B C 1
ATOM 3223 O O . ASP B 1 107 ? -5.375 -32.031 -9.516 1 98.25 107 ASP B O 1
ATOM 3227 N N . TYR B 1 108 ? -6.117 -31.219 -11.461 1 97.38 108 TYR B N 1
ATOM 3228 C CA . TYR B 1 108 ? -7.508 -31.219 -11.031 1 97.38 108 TYR B CA 1
ATOM 3229 C C . TYR B 1 108 ? -8.141 -32.594 -11.242 1 97.38 108 TYR B C 1
ATOM 3231 O O . TYR B 1 108 ? -9.273 -32.812 -10.828 1 97.38 108 TYR B O 1
ATOM 3239 N N . THR B 1 109 ? -7.441 -33.562 -11.883 1 97.12 109 THR B N 1
ATOM 3240 C CA . THR B 1 109 ? -8.031 -34.812 -12.289 1 97.12 109 THR B CA 1
ATOM 3241 C C . THR B 1 109 ? -7.824 -35.875 -11.203 1 97.12 109 THR B C 1
ATOM 3243 O O . THR B 1 109 ? -8.508 -36.906 -11.195 1 97.12 109 THR B O 1
ATOM 3246 N N . GLN B 1 110 ? -6.883 -35.719 -10.367 1 95.62 110 GLN B N 1
ATOM 3247 C CA . GLN B 1 110 ? -6.602 -36.688 -9.305 1 95.62 110 GLN B CA 1
ATOM 3248 C C . GLN B 1 110 ? -6.145 -36 -8.031 1 95.62 110 GLN B C 1
ATOM 3250 O O . GLN B 1 110 ? -5.574 -34.906 -8.086 1 95.62 110 GLN B O 1
ATOM 3255 N N . PRO B 1 111 ? -6.297 -36.625 -6.906 1 96.88 111 PRO B N 1
ATOM 3256 C CA . PRO B 1 111 ? -5.887 -36.031 -5.637 1 96.88 111 PRO B CA 1
ATOM 3257 C C . PRO B 1 111 ? -4.371 -35.906 -5.5 1 96.88 111 PRO B C 1
ATOM 3259 O O . PRO B 1 111 ? -3.631 -36.656 -6.125 1 96.88 111 PRO B O 1
ATOM 3262 N N . SER B 1 112 ? -3.971 -34.938 -4.719 1 96.56 112 SER B N 1
ATOM 3263 C CA . SER B 1 112 ? -2.561 -34.812 -4.367 1 96.56 112 SER B CA 1
ATOM 3264 C C . SER B 1 112 ? -2.105 -35.938 -3.467 1 96.56 112 SER B C 1
ATOM 3266 O O . SER B 1 112 ? -2.859 -36.406 -2.605 1 96.56 112 SER B O 1
ATOM 3268 N N . LYS B 1 113 ? -0.885 -36.375 -3.602 1 95.69 113 LYS B N 1
ATOM 3269 C CA . LYS B 1 113 ? -0.318 -37.406 -2.736 1 95.69 113 LYS B CA 1
ATOM 3270 C C . LYS B 1 113 ? -0.172 -36.906 -1.305 1 95.69 113 LYS B C 1
ATOM 3272 O O . LYS B 1 113 ? -0.102 -37.688 -0.365 1 95.69 113 LYS B O 1
ATOM 3277 N N . PHE B 1 114 ? -0.149 -35.594 -1.131 1 96.44 114 PHE B N 1
ATOM 3278 C CA . PHE B 1 114 ? 0.142 -35 0.17 1 96.44 114 PHE B CA 1
ATOM 3279 C C . PHE B 1 114 ? -1.146 -34.625 0.893 1 96.44 114 PHE B C 1
ATOM 3281 O O . PHE B 1 114 ? -1.159 -34.5 2.119 1 96.44 114 PHE B O 1
ATOM 3288 N N . VAL B 1 115 ? -2.145 -34.281 0.14 1 96.81 115 VAL B N 1
ATOM 3289 C CA . VAL B 1 115 ? -3.475 -34 0.667 1 96.81 115 VAL B CA 1
ATOM 3290 C C . VAL B 1 115 ? -4.516 -34.812 -0.106 1 96.81 115 VAL B C 1
ATOM 3292 O O . VAL B 1 115 ? -5.207 -34.281 -0.976 1 96.81 115 VAL B O 1
ATOM 3295 N N . SER B 1 116 ? -4.793 -36.031 0.246 1 95.25 116 SER B N 1
ATOM 3296 C CA . SER B 1 116 ? -5.469 -37.031 -0.576 1 95.25 116 SER B CA 1
ATOM 3297 C C . SER B 1 116 ? -6.961 -36.75 -0.675 1 95.25 116 SER B C 1
ATOM 3299 O O . SER B 1 116 ? -7.652 -37.312 -1.526 1 95.25 116 SER B O 1
ATOM 3301 N N . ALA B 1 117 ? -7.414 -35.875 0.137 1 96.19 117 ALA B N 1
ATOM 3302 C CA . ALA B 1 117 ? -8.844 -35.562 0.156 1 96.19 117 ALA B CA 1
ATOM 3303 C C . ALA B 1 117 ? -9.203 -34.562 -0.935 1 96.19 117 ALA B C 1
ATOM 3305 O O . ALA B 1 117 ? -10.375 -34.375 -1.246 1 96.19 117 ALA B O 1
ATOM 3306 N N . TYR B 1 118 ? -8.203 -33.938 -1.533 1 97.38 118 TYR B N 1
ATOM 3307 C CA . TYR B 1 118 ? -8.5 -32.844 -2.438 1 97.38 118 TYR B CA 1
ATOM 3308 C C . TYR B 1 118 ? -7.715 -32.969 -3.738 1 97.38 118 TYR B C 1
ATOM 3310 O O . TYR B 1 118 ? -6.562 -33.406 -3.732 1 97.38 118 TYR B O 1
ATOM 3318 N N . LYS B 1 119 ? -8.359 -32.5 -4.84 1 97.88 119 LYS B N 1
ATOM 3319 C CA . LYS B 1 119 ? -7.695 -32.344 -6.129 1 97.88 119 LYS B CA 1
ATOM 3320 C C . LYS B 1 119 ? -7.125 -30.922 -6.281 1 97.88 119 LYS B C 1
ATOM 3322 O O . LYS B 1 119 ? -7.512 -30.016 -5.551 1 97.88 119 LYS B O 1
ATOM 3327 N N . GLY B 1 120 ? -6.219 -30.828 -7.184 1 97.88 120 GLY B N 1
ATOM 3328 C CA . GLY B 1 120 ? -5.605 -29.531 -7.43 1 97.88 120 GLY B CA 1
ATOM 3329 C C . GLY B 1 120 ? -6.555 -28.531 -8.07 1 97.88 120 GLY B C 1
ATOM 3330 O O . GLY B 1 120 ? -7.637 -28.906 -8.531 1 97.88 120 GLY B O 1
ATOM 3331 N N . ASP B 1 121 ? -6.117 -27.266 -8.195 1 97.31 121 ASP B N 1
ATOM 3332 C CA . ASP B 1 121 ? -7 -26.188 -8.633 1 97.31 121 ASP B CA 1
ATOM 3333 C C . ASP B 1 121 ? -6.824 -25.922 -10.125 1 97.31 121 ASP B C 1
ATOM 3335 O O . ASP B 1 121 ? -7.281 -24.891 -10.625 1 97.31 121 ASP B O 1
ATOM 3339 N N . ASN B 1 122 ? -6.043 -26.719 -10.828 1 98 122 ASN B N 1
ATOM 3340 C CA . ASN B 1 122 ? -5.898 -26.672 -12.273 1 98 122 ASN B CA 1
ATOM 3341 C C . ASN B 1 122 ? -5.004 -25.516 -12.711 1 98 122 ASN B C 1
ATOM 3343 O O . ASN B 1 122 ? -5.035 -25.094 -13.867 1 98 122 ASN B O 1
ATOM 3347 N N . ASP B 1 123 ? -4.219 -24.891 -11.82 1 98.12 123 ASP B N 1
ATOM 3348 C CA . ASP B 1 123 ? -3.279 -23.812 -12.125 1 98.12 123 ASP B CA 1
ATOM 3349 C C . ASP B 1 123 ? -1.841 -24.25 -11.852 1 98.12 123 ASP B C 1
ATOM 3351 O O . ASP B 1 123 ? -1.608 -25.281 -11.211 1 98.12 123 ASP B O 1
ATOM 3355 N N . PRO B 1 124 ? -0.827 -23.469 -12.461 1 98.69 124 PRO B N 1
ATOM 3356 C CA . PRO B 1 124 ? 0.519 -23.641 -11.906 1 98.69 124 PRO B CA 1
ATOM 3357 C C . PRO B 1 124 ? 0.583 -23.344 -10.406 1 98.69 124 PRO B C 1
ATOM 3359 O O . PRO B 1 124 ? -0.297 -22.672 -9.867 1 98.69 124 PRO B O 1
ATOM 3362 N N . LEU B 1 125 ? 1.565 -23.922 -9.773 1 98.81 125 LEU B N 1
ATOM 3363 C CA . LEU B 1 125 ? 1.745 -23.641 -8.352 1 98.81 125 LEU B CA 1
ATOM 3364 C C . LEU B 1 125 ? 1.878 -22.141 -8.109 1 98.81 125 LEU B C 1
ATOM 3366 O O . LEU B 1 125 ? 2.631 -21.469 -8.805 1 98.81 125 LEU B O 1
ATOM 3370 N N . ASP B 1 126 ? 1.159 -21.672 -7.109 1 98.81 126 ASP B N 1
ATOM 3371 C CA . ASP B 1 126 ? 1.259 -20.266 -6.723 1 98.81 126 ASP B CA 1
ATOM 3372 C C . ASP B 1 126 ? 2.471 -20.031 -5.824 1 98.81 126 ASP B C 1
ATOM 3374 O O . ASP B 1 126 ? 2.84 -20.906 -5.031 1 98.81 126 ASP B O 1
ATOM 3378 N N . ILE B 1 127 ? 2.975 -18.844 -6 1 98.88 127 ILE B N 1
ATOM 3379 C CA . ILE B 1 127 ? 4.039 -18.469 -5.074 1 98.88 127 ILE B CA 1
ATOM 3380 C C . ILE B 1 127 ? 3.656 -17.188 -4.332 1 98.88 127 ILE B C 1
ATOM 3382 O O . ILE B 1 127 ? 2.9 -16.359 -4.852 1 98.88 127 ILE B O 1
ATOM 3386 N N . ILE B 1 128 ? 4.152 -17.109 -3.178 1 98.62 128 ILE B N 1
ATOM 3387 C CA . ILE B 1 128 ? 4.305 -15.891 -2.393 1 98.62 128 ILE B CA 1
ATOM 3388 C C . ILE B 1 128 ? 5.785 -15.539 -2.271 1 98.62 128 ILE B C 1
ATOM 3390 O O . ILE B 1 128 ? 6.582 -16.328 -1.767 1 98.62 128 ILE B O 1
ATOM 3394 N N . GLU B 1 129 ? 6.172 -14.477 -2.791 1 98.69 129 GLU B N 1
ATOM 3395 C CA . GLU B 1 129 ? 7.543 -13.984 -2.654 1 98.69 129 GLU B CA 1
ATOM 3396 C C . GLU B 1 129 ? 7.637 -12.898 -1.588 1 98.69 129 GLU B C 1
ATOM 3398 O O . GLU B 1 129 ? 7.027 -11.836 -1.722 1 98.69 129 GLU B O 1
ATOM 3403 N N . VAL B 1 130 ? 8.391 -13.125 -0.484 1 98 130 VAL B N 1
ATOM 3404 C CA . VAL B 1 130 ? 8.266 -12.359 0.751 1 98 130 VAL B CA 1
ATOM 3405 C C . VAL B 1 130 ? 9.375 -11.305 0.821 1 98 130 VAL B C 1
ATOM 3407 O O . VAL B 1 130 ? 9.484 -10.586 1.813 1 98 130 VAL B O 1
ATOM 3410 N N . GLY B 1 131 ? 10.211 -11.188 -0.182 1 96.62 131 GLY B N 1
ATOM 3411 C CA . GLY B 1 131 ? 11.281 -10.195 -0.185 1 96.62 131 GLY B CA 1
ATOM 3412 C C . GLY B 1 131 ? 10.773 -8.766 -0.196 1 96.62 131 GLY B C 1
ATOM 3413 O O . GLY B 1 131 ? 9.562 -8.531 -0.236 1 96.62 131 GLY B O 1
ATOM 3414 N N . SER B 1 132 ? 11.688 -7.836 -0.174 1 92.94 132 SER B N 1
ATOM 3415 C CA . SER B 1 132 ? 11.359 -6.43 0.053 1 92.94 132 SER B CA 1
ATOM 3416 C C . SER B 1 132 ? 11.047 -5.719 -1.259 1 92.94 132 SER B C 1
ATOM 3418 O O . SER B 1 132 ? 10.352 -4.703 -1.267 1 92.94 132 SER B O 1
ATOM 3420 N N . LYS B 1 133 ? 11.57 -6.23 -2.348 1 94.31 133 LYS B N 1
ATOM 3421 C CA . LYS B 1 133 ? 11.375 -5.547 -3.623 1 94.31 133 LYS B CA 1
ATOM 3422 C C . LYS B 1 133 ? 9.945 -5.715 -4.129 1 94.31 133 LYS B C 1
ATOM 3424 O O . LYS B 1 133 ? 9.336 -6.77 -3.951 1 94.31 133 LYS B O 1
ATOM 3429 N N . VAL B 1 134 ? 9.398 -4.617 -4.672 1 97 134 VAL B N 1
ATOM 3430 C CA . VAL B 1 134 ? 8.172 -4.723 -5.441 1 97 134 VAL B CA 1
ATOM 3431 C C . VAL B 1 134 ? 8.492 -5.102 -6.887 1 97 134 VAL B C 1
ATOM 3433 O O . VAL B 1 134 ? 9.148 -4.344 -7.602 1 97 134 VAL B O 1
ATOM 3436 N N . LEU B 1 135 ? 8.062 -6.215 -7.281 1 97.06 135 LEU B N 1
ATOM 3437 C CA . LEU B 1 135 ? 8.383 -6.746 -8.602 1 97.06 135 LEU B CA 1
ATOM 3438 C C . LEU B 1 135 ? 7.297 -6.383 -9.609 1 97.06 135 LEU B C 1
ATOM 3440 O O . LEU B 1 135 ? 6.297 -5.754 -9.258 1 97.06 135 LEU B O 1
ATOM 3444 N N . GLU B 1 136 ? 7.539 -6.688 -10.898 1 96.56 136 GLU B N 1
ATOM 3445 C CA . GLU B 1 136 ? 6.641 -6.27 -11.969 1 96.56 136 GLU B CA 1
ATOM 3446 C C . GLU B 1 136 ? 5.871 -7.453 -12.539 1 96.56 136 GLU B C 1
ATOM 3448 O O . GLU B 1 136 ? 6.359 -8.586 -12.523 1 96.56 136 GLU B O 1
ATOM 3453 N N . VAL B 1 137 ? 4.723 -7.16 -13.055 1 97.88 137 VAL B N 1
ATOM 3454 C CA . VAL B 1 137 ? 3.938 -8.188 -13.734 1 97.88 137 VAL B CA 1
ATOM 3455 C C . VAL B 1 137 ? 4.758 -8.805 -14.867 1 97.88 137 VAL B C 1
ATOM 3457 O O . VAL B 1 137 ? 5.332 -8.086 -15.688 1 97.88 137 VAL B O 1
ATOM 3460 N N . GLY B 1 138 ? 4.844 -10.094 -14.875 1 97.94 138 GLY B N 1
ATOM 3461 C CA . GLY B 1 138 ? 5.539 -10.805 -15.93 1 97.94 138 GLY B CA 1
ATOM 3462 C C . GLY B 1 138 ? 7.02 -10.984 -15.656 1 97.94 138 GLY B C 1
ATOM 3463 O O . GLY B 1 138 ? 7.715 -11.695 -16.391 1 97.94 138 GLY B O 1
ATOM 3464 N N . GLN B 1 139 ? 7.484 -10.383 -14.602 1 97.25 139 GLN B N 1
ATOM 3465 C CA . GLN B 1 139 ? 8.906 -10.484 -14.273 1 97.25 139 GLN B CA 1
ATOM 3466 C C . GLN B 1 139 ? 9.266 -11.914 -13.867 1 97.25 139 GLN B C 1
ATOM 3468 O O . GLN B 1 139 ? 8.539 -12.547 -13.109 1 97.25 139 GLN B O 1
ATOM 3473 N N . VAL B 1 140 ? 10.359 -12.414 -14.469 1 97.5 140 VAL B N 1
ATOM 3474 C CA . VAL B 1 140 ? 10.898 -13.719 -14.102 1 97.5 140 VAL B CA 1
ATOM 3475 C C . VAL B 1 140 ? 12.078 -13.539 -13.148 1 97.5 140 VAL B C 1
ATOM 3477 O O . VAL B 1 140 ? 13.031 -12.82 -13.461 1 97.5 140 VAL B O 1
ATOM 3480 N N . VAL B 1 141 ? 11.953 -14.164 -11.984 1 97.06 141 VAL B N 1
ATOM 3481 C CA . VAL B 1 141 ? 13.023 -14 -11.008 1 97.06 141 VAL B CA 1
ATOM 3482 C C . VAL B 1 141 ? 13.422 -15.367 -10.453 1 97.06 141 VAL B C 1
ATOM 3484 O O . VAL B 1 141 ? 12.633 -16.312 -10.484 1 97.06 141 VAL B O 1
ATOM 3487 N N . ARG B 1 142 ? 14.695 -15.422 -10.039 1 97.25 142 ARG B N 1
ATOM 3488 C CA . ARG B 1 142 ? 15.203 -16.609 -9.344 1 97.25 142 ARG B CA 1
ATOM 3489 C C . ARG B 1 142 ? 14.93 -16.516 -7.844 1 97.25 142 ARG B C 1
ATOM 3491 O O . ARG B 1 142 ? 15.227 -15.492 -7.215 1 97.25 142 ARG B O 1
ATOM 3498 N N . VAL B 1 143 ? 14.297 -17.547 -7.293 1 98.44 143 VAL B N 1
ATOM 3499 C CA . VAL B 1 143 ? 13.906 -17.484 -5.891 1 98.44 143 VAL B CA 1
ATOM 3500 C C . VAL B 1 143 ? 14.43 -18.703 -5.145 1 98.44 143 VAL B C 1
ATOM 3502 O O . VAL B 1 143 ? 14.836 -19.688 -5.766 1 98.44 143 VAL B O 1
ATOM 3505 N N . LYS B 1 144 ? 14.523 -18.578 -3.883 1 97.81 144 LYS B N 1
ATOM 3506 C CA . LYS B 1 144 ? 14.742 -19.672 -2.953 1 97.81 144 LYS B CA 1
ATOM 3507 C C . LYS B 1 144 ? 13.43 -20.125 -2.318 1 97.81 144 LYS B C 1
ATOM 3509 O O . LYS B 1 144 ? 12.688 -19.312 -1.771 1 97.81 144 LYS B O 1
ATOM 3514 N N . VAL B 1 145 ? 13.125 -21.422 -2.4 1 98.62 145 VAL B N 1
ATOM 3515 C CA . VAL B 1 145 ? 11.93 -21.984 -1.774 1 98.62 145 VAL B CA 1
ATOM 3516 C C . VAL B 1 145 ? 12.148 -22.109 -0.269 1 98.62 145 VAL B C 1
ATOM 3518 O O . VAL B 1 145 ? 13.164 -22.656 0.174 1 98.62 145 VAL B O 1
ATOM 3521 N N . LEU B 1 146 ? 11.141 -21.672 0.525 1 98.44 146 LEU B N 1
ATOM 3522 C CA . LEU B 1 146 ? 11.289 -21.672 1.976 1 98.44 146 LEU B CA 1
ATOM 3523 C C . LEU B 1 146 ? 10.289 -22.609 2.629 1 98.44 146 LEU B C 1
ATOM 3525 O O . LEU B 1 146 ? 10.586 -23.219 3.664 1 98.44 146 LEU B O 1
ATOM 3529 N N . GLY B 1 147 ? 9.164 -22.703 2.092 1 98.44 147 GLY B N 1
ATOM 3530 C CA . GLY B 1 147 ? 8.086 -23.516 2.629 1 98.44 147 GLY B CA 1
ATOM 3531 C C . GLY B 1 147 ? 6.785 -23.359 1.858 1 98.44 147 GLY B C 1
ATOM 3532 O O . GLY B 1 147 ? 6.793 -22.938 0.702 1 98.44 147 GLY B O 1
ATOM 3533 N N . SER B 1 148 ? 5.664 -23.812 2.502 1 98.75 148 SER B N 1
ATOM 3534 C CA . SER B 1 148 ? 4.387 -23.734 1.796 1 98.75 148 SER B CA 1
ATOM 3535 C C . SER B 1 148 ? 3.215 -23.75 2.77 1 98.75 148 SER B C 1
ATOM 3537 O O . SER B 1 148 ? 3.383 -24.078 3.945 1 98.75 148 SER B O 1
ATOM 3539 N N . LEU B 1 149 ? 2.164 -23.266 2.312 1 98.81 149 LEU B N 1
ATOM 3540 C CA . LEU B 1 149 ? 0.857 -23.312 2.959 1 98.81 149 LEU B CA 1
ATOM 3541 C C . LEU B 1 149 ? -0.18 -23.969 2.053 1 98.81 149 LEU B C 1
ATOM 3543 O O . LEU B 1 149 ? -0.24 -23.672 0.856 1 98.81 149 LEU B O 1
ATOM 3547 N N . ALA B 1 150 ? -0.98 -24.906 2.574 1 98.75 150 ALA B N 1
ATOM 3548 C CA . ALA B 1 150 ? -1.98 -25.609 1.779 1 98.75 150 ALA B CA 1
ATOM 3549 C C . ALA B 1 150 ? -3.371 -25.016 1.992 1 98.75 150 ALA B C 1
ATOM 3551 O O . ALA B 1 150 ? -4.051 -25.359 2.965 1 98.75 150 ALA B O 1
ATOM 3552 N N . LEU B 1 151 ? -3.771 -24.219 1.078 1 98.56 151 LEU B N 1
ATOM 3553 C CA . LEU B 1 151 ? -5.102 -23.625 1.11 1 98.56 151 LEU B CA 1
ATOM 3554 C C . LEU B 1 151 ? -6.125 -24.547 0.455 1 98.56 151 LEU B C 1
ATOM 3556 O O . LEU B 1 151 ? -5.848 -25.156 -0.58 1 98.56 151 LEU B O 1
ATOM 3560 N N . ILE B 1 152 ? -7.246 -24.703 1.086 1 97.69 152 ILE B N 1
ATOM 3561 C CA . ILE B 1 152 ? -8.398 -25.359 0.471 1 97.69 152 ILE B CA 1
ATOM 3562 C C . ILE B 1 152 ? -9.422 -24.297 0.051 1 97.69 152 ILE B C 1
ATOM 3564 O O . ILE B 1 152 ? -10.117 -23.734 0.896 1 97.69 152 ILE B O 1
ATOM 3568 N N . ASP B 1 153 ? -9.422 -24 -1.203 1 92.12 153 ASP B N 1
ATOM 3569 C CA . ASP B 1 153 ? -10.305 -22.984 -1.754 1 92.12 153 ASP B CA 1
ATOM 3570 C C . ASP B 1 153 ? -11.453 -23.609 -2.539 1 92.12 153 ASP B C 1
ATOM 3572 O O . ASP B 1 153 ? -11.25 -24.141 -3.631 1 92.12 153 ASP B O 1
ATOM 3576 N N . GLU B 1 154 ? -12.711 -23.484 -1.989 1 89.56 154 GLU B N 1
ATOM 3577 C CA . GLU B 1 154 ? -13.922 -24.016 -2.617 1 89.56 154 GLU B CA 1
ATOM 3578 C C . GLU B 1 154 ? -13.75 -25.469 -2.996 1 89.56 154 GLU B C 1
ATOM 3580 O O . GLU B 1 154 ? -14.07 -25.875 -4.117 1 89.56 154 GLU B O 1
ATOM 3585 N N . GLY B 1 155 ? -13.055 -26.25 -2.164 1 92.94 155 GLY B N 1
ATOM 3586 C CA . GLY B 1 155 ? -12.914 -27.688 -2.303 1 92.94 155 GLY B CA 1
ATOM 3587 C C . GLY B 1 155 ? -11.711 -28.094 -3.129 1 92.94 155 GLY B C 1
ATOM 3588 O O . GLY B 1 155 ? -11.516 -29.281 -3.416 1 92.94 155 GLY B O 1
ATOM 3589 N N . GLU B 1 156 ? -10.945 -27.156 -3.506 1 96.81 156 GLU B N 1
ATOM 3590 C CA . GLU B 1 156 ? -9.742 -27.438 -4.285 1 96.81 156 GLU B CA 1
ATOM 3591 C C . GLU B 1 156 ? -8.484 -27.125 -3.488 1 96.81 156 GLU B C 1
ATOM 3593 O O . GLU B 1 156 ? -8.438 -26.125 -2.762 1 96.81 156 GLU B O 1
ATOM 3598 N N . LEU B 1 157 ? -7.52 -28.062 -3.639 1 98.31 157 LEU B N 1
ATOM 3599 C CA . LEU B 1 157 ? -6.203 -27.797 -3.062 1 98.31 157 LEU B CA 1
ATOM 3600 C C . LEU B 1 157 ? -5.469 -26.719 -3.852 1 98.31 157 LEU B C 1
ATOM 3602 O O . LEU B 1 157 ? -5.41 -26.781 -5.082 1 98.31 157 LEU B O 1
ATOM 3606 N N . ASP B 1 158 ? -5.047 -25.75 -3.133 1 98.25 158 ASP B N 1
ATOM 3607 C CA . ASP B 1 158 ? -4.344 -24.594 -3.693 1 98.25 158 ASP B CA 1
ATOM 3608 C C . ASP B 1 158 ? -3.096 -24.266 -2.877 1 98.25 158 ASP B C 1
ATOM 3610 O O . ASP B 1 158 ? -3.16 -23.484 -1.927 1 98.25 158 ASP B O 1
ATOM 3614 N N . TRP B 1 159 ? -1.971 -24.844 -3.299 1 98.75 159 TRP B N 1
ATOM 3615 C CA . TRP B 1 159 ? -0.722 -24.641 -2.576 1 98.75 159 TRP B CA 1
ATOM 3616 C C . TRP B 1 159 ? -0.216 -23.203 -2.773 1 98.75 159 TRP B C 1
ATOM 3618 O O . TRP B 1 159 ? -0.251 -22.672 -3.889 1 98.75 159 TRP B O 1
ATOM 3628 N N . LYS B 1 160 ? 0.204 -22.594 -1.686 1 98.94 160 LYS B N 1
ATOM 3629 C CA . LYS B 1 160 ? 0.931 -21.328 -1.691 1 98.94 160 LYS B CA 1
ATOM 3630 C C . LYS B 1 160 ? 2.391 -21.531 -1.292 1 98.94 160 LYS B C 1
ATOM 3632 O O . LYS B 1 160 ? 2.693 -21.734 -0.114 1 98.94 160 LYS B O 1
ATOM 3637 N N . ILE B 1 161 ? 3.279 -21.484 -2.307 1 98.88 161 ILE B N 1
ATOM 3638 C CA . ILE B 1 161 ? 4.699 -21.719 -2.059 1 98.88 161 ILE B CA 1
ATOM 3639 C C . ILE B 1 161 ? 5.359 -20.422 -1.594 1 98.88 161 ILE B C 1
ATOM 3641 O O . ILE B 1 161 ? 5.305 -19.406 -2.289 1 98.88 161 ILE B O 1
ATOM 3645 N N . ILE B 1 162 ? 5.945 -20.469 -0.44 1 98.88 162 ILE B N 1
ATOM 3646 C CA . ILE B 1 162 ? 6.613 -19.312 0.142 1 98.88 162 ILE B CA 1
ATOM 3647 C C . ILE B 1 162 ? 8.055 -19.25 -0.344 1 98.88 162 ILE B C 1
ATOM 3649 O O . ILE B 1 162 ? 8.812 -20.203 -0.183 1 98.88 162 ILE B O 1
ATOM 3653 N N . THR B 1 163 ? 8.406 -18.094 -0.925 1 98.75 163 THR B N 1
ATOM 3654 C CA . THR B 1 163 ? 9.719 -17.953 -1.543 1 98.75 163 THR B CA 1
ATOM 3655 C C . THR B 1 163 ? 10.336 -16.594 -1.203 1 98.75 163 THR B C 1
ATOM 3657 O O . THR B 1 163 ? 9.656 -15.727 -0.652 1 98.75 163 THR B O 1
ATOM 3660 N N . ILE B 1 164 ? 11.594 -16.484 -1.47 1 98.62 164 ILE B N 1
ATOM 3661 C CA . ILE B 1 164 ? 12.266 -15.195 -1.382 1 98.62 164 ILE B CA 1
ATOM 3662 C C . ILE B 1 164 ? 13.203 -15.023 -2.574 1 98.62 164 ILE B C 1
ATOM 3664 O O . ILE B 1 164 ? 13.898 -15.953 -2.965 1 98.62 164 ILE B O 1
ATOM 3668 N N . ASN B 1 165 ? 13.133 -13.844 -3.182 1 97.94 165 ASN B N 1
ATOM 3669 C CA . ASN B 1 165 ? 14.062 -13.492 -4.254 1 97.94 165 ASN B CA 1
ATOM 3670 C C . ASN B 1 165 ? 15.516 -13.672 -3.82 1 97.94 165 ASN B C 1
ATOM 3672 O O . ASN B 1 165 ? 15.906 -13.227 -2.738 1 97.94 165 ASN B O 1
ATOM 3676 N N . THR B 1 166 ? 16.312 -14.289 -4.672 1 97.12 166 THR B N 1
ATOM 3677 C CA . THR B 1 166 ? 17.703 -14.555 -4.324 1 97.12 166 THR B CA 1
ATOM 3678 C C . THR B 1 166 ? 18.484 -13.242 -4.164 1 97.12 166 THR B C 1
ATOM 3680 O O . THR B 1 166 ? 19.531 -13.211 -3.512 1 97.12 166 THR B O 1
ATOM 3683 N N . GLU B 1 167 ? 17.953 -12.18 -4.695 1 95.44 167 GLU B N 1
ATOM 3684 C CA . GLU B 1 167 ? 18.641 -10.891 -4.66 1 95.44 167 GLU B CA 1
ATOM 3685 C C . GLU B 1 167 ? 18.188 -10.055 -3.471 1 95.44 167 GLU B C 1
ATOM 3687 O O . GLU B 1 167 ? 18.656 -8.938 -3.271 1 95.44 167 GLU B O 1
ATOM 3692 N N . ASP B 1 168 ? 17.297 -10.555 -2.703 1 96.12 168 ASP B N 1
ATOM 3693 C CA . ASP B 1 168 ? 16.781 -9.797 -1.563 1 96.12 168 ASP B CA 1
ATOM 3694 C C . ASP B 1 168 ? 17.844 -9.688 -0.464 1 96.12 168 ASP B C 1
ATOM 3696 O O . ASP B 1 168 ? 18.656 -10.602 -0.284 1 96.12 168 ASP B O 1
ATOM 3700 N N . TYR B 1 169 ? 17.656 -8.609 0.29 1 92.38 169 TYR B N 1
ATOM 3701 C CA . TYR B 1 169 ? 18.562 -8.312 1.391 1 92.38 169 TYR B CA 1
ATOM 3702 C C . TYR B 1 169 ? 18.562 -9.43 2.42 1 92.38 169 TYR B C 1
ATOM 3704 O O . TYR B 1 169 ? 19.594 -9.727 3.029 1 92.38 169 TYR B O 1
ATOM 3712 N N . HIS B 1 170 ? 17.484 -10.156 2.602 1 95.81 170 HIS B N 1
ATOM 3713 C CA . HIS B 1 170 ? 17.344 -11.172 3.641 1 95.81 170 HIS B CA 1
ATOM 3714 C C . HIS B 1 170 ? 17.531 -12.57 3.07 1 95.81 170 HIS B C 1
ATOM 3716 O O . HIS B 1 170 ? 17.438 -13.562 3.799 1 95.81 170 HIS B O 1
ATOM 3722 N N . ALA B 1 171 ? 17.828 -12.672 1.812 1 96.81 171 ALA B N 1
ATOM 3723 C CA . ALA B 1 171 ? 17.844 -13.977 1.153 1 96.81 171 ALA B CA 1
ATOM 3724 C C . ALA B 1 171 ? 18.812 -14.93 1.854 1 96.81 171 ALA B C 1
ATOM 3726 O O . ALA B 1 171 ? 18.5 -16.109 2.025 1 96.81 171 ALA B O 1
ATOM 3727 N N . SER B 1 172 ? 19.953 -14.453 2.295 1 96.88 172 SER B N 1
ATOM 3728 C CA . SER B 1 172 ? 20.953 -15.312 2.91 1 96.88 172 SER B CA 1
ATOM 3729 C C . SER B 1 172 ? 20.547 -15.719 4.32 1 96.88 172 SER B C 1
ATOM 3731 O O . SER B 1 172 ? 21.031 -16.734 4.84 1 96.88 172 SER B O 1
ATOM 3733 N N . ASP B 1 173 ? 19.656 -14.992 4.945 1 97.06 173 ASP B N 1
ATOM 3734 C CA . ASP B 1 173 ? 19.297 -15.203 6.344 1 97.06 173 ASP B CA 1
ATOM 3735 C C . ASP B 1 173 ? 18.125 -16.172 6.469 1 97.06 173 ASP B C 1
ATOM 3737 O O . ASP B 1 173 ? 17.844 -16.672 7.562 1 97.06 173 ASP B O 1
ATOM 3741 N N . VAL B 1 174 ? 17.438 -16.422 5.363 1 97.25 174 VAL B N 1
ATOM 3742 C CA . VAL B 1 174 ? 16.25 -17.266 5.414 1 97.25 174 VAL B CA 1
ATOM 3743 C C . VAL B 1 174 ? 16.438 -18.469 4.484 1 97.25 174 VAL B C 1
ATOM 3745 O O . VAL B 1 174 ? 16.578 -18.297 3.268 1 97.25 174 VAL B O 1
ATOM 3748 N N . ASN B 1 175 ? 16.391 -19.719 5.07 1 96.5 175 ASN B N 1
ATOM 3749 C CA . ASN B 1 175 ? 16.641 -20.922 4.277 1 96.5 175 ASN B CA 1
ATOM 3750 C C . ASN B 1 175 ? 15.539 -21.953 4.48 1 96.5 175 ASN B C 1
ATOM 3752 O O . ASN B 1 175 ? 15.508 -22.969 3.791 1 96.5 175 ASN B O 1
ATOM 3756 N N . ASP B 1 176 ? 14.719 -21.734 5.406 1 97.19 176 ASP B N 1
ATOM 3757 C CA . ASP B 1 176 ? 13.57 -22.578 5.727 1 97.19 176 ASP B CA 1
ATOM 3758 C C . ASP B 1 176 ? 12.422 -21.734 6.285 1 97.19 176 ASP B C 1
ATOM 3760 O O . ASP B 1 176 ? 12.609 -20.578 6.641 1 97.19 176 ASP B O 1
ATOM 3764 N N . ILE B 1 177 ? 11.289 -22.344 6.359 1 97.81 177 ILE B N 1
ATOM 3765 C CA . ILE B 1 177 ? 10.094 -21.656 6.801 1 97.81 177 ILE B CA 1
ATOM 3766 C C . ILE B 1 177 ? 10.297 -21.109 8.211 1 97.81 177 ILE B C 1
ATOM 3768 O O . ILE B 1 177 ? 9.828 -20.016 8.539 1 97.81 177 ILE B O 1
ATOM 3772 N N . TYR B 1 178 ? 10.984 -21.719 9.023 1 96.12 178 TYR B N 1
ATOM 3773 C CA . TYR B 1 178 ? 11.148 -21.359 10.43 1 96.12 178 TYR B CA 1
ATOM 3774 C C . TYR B 1 178 ? 12.008 -20.109 10.57 1 96.12 178 TYR B C 1
ATOM 3776 O O . TYR B 1 178 ? 11.859 -19.359 11.531 1 96.12 178 TYR B O 1
ATOM 3784 N N . ASP B 1 179 ? 12.953 -19.906 9.617 1 97.88 179 ASP B N 1
ATOM 3785 C CA . ASP B 1 179 ? 13.797 -18.703 9.641 1 97.88 179 ASP B CA 1
ATOM 3786 C C . ASP B 1 179 ? 12.953 -17.438 9.516 1 97.88 179 ASP B C 1
ATOM 3788 O O . ASP B 1 179 ? 13.344 -16.375 10.016 1 97.88 179 ASP B O 1
ATOM 3792 N N . ILE B 1 180 ? 11.828 -17.578 8.922 1 97.19 180 ILE B N 1
ATOM 3793 C CA . ILE B 1 180 ? 10.969 -16.422 8.672 1 97.19 180 ILE B CA 1
ATOM 3794 C C . ILE B 1 180 ? 10.43 -15.891 10 1 97.19 180 ILE B C 1
ATOM 3796 O O . ILE B 1 180 ? 10.32 -14.672 10.188 1 97.19 180 ILE B O 1
ATOM 3800 N N . TYR B 1 181 ? 10.164 -16.781 10.914 1 94.81 181 TYR B N 1
ATOM 3801 C CA . TYR B 1 181 ? 9.656 -16.359 12.219 1 94.81 181 TYR B CA 1
ATOM 3802 C C . TYR B 1 181 ? 10.641 -15.43 12.914 1 94.81 181 TYR B C 1
ATOM 3804 O O . TYR B 1 181 ? 10.234 -14.508 13.625 1 94.81 181 TYR B O 1
ATOM 3812 N N . HIS B 1 182 ? 11.875 -15.625 12.617 1 93.94 182 HIS B N 1
ATOM 3813 C CA . HIS B 1 182 ? 12.906 -14.867 13.312 1 93.94 182 HIS B CA 1
ATOM 3814 C C . HIS B 1 182 ? 13.312 -13.633 12.516 1 93.94 182 HIS B C 1
ATOM 3816 O O . HIS B 1 182 ? 13.469 -12.547 13.078 1 93.94 182 HIS B O 1
ATOM 3822 N N . VAL B 1 183 ? 13.445 -13.812 11.219 1 96.25 183 VAL B N 1
ATOM 3823 C CA . VAL B 1 183 ? 14.023 -12.773 10.367 1 96.25 183 VAL B CA 1
ATOM 3824 C C . VAL B 1 183 ? 12.93 -11.797 9.93 1 96.25 183 VAL B C 1
ATOM 3826 O O . VAL B 1 183 ? 13.18 -10.594 9.812 1 96.25 183 VAL B O 1
ATOM 3829 N N . LEU B 1 184 ? 11.734 -12.234 9.727 1 96.56 184 LEU B N 1
ATOM 3830 C CA . LEU B 1 184 ? 10.57 -11.469 9.297 1 96.56 184 LEU B CA 1
ATOM 3831 C C . LEU B 1 184 ? 9.383 -11.719 10.227 1 96.56 184 LEU B C 1
ATOM 3833 O O . LEU B 1 184 ? 8.352 -12.242 9.789 1 96.56 184 LEU B O 1
ATOM 3837 N N . PRO B 1 185 ? 9.531 -11.312 11.453 1 96.19 185 PRO B N 1
ATOM 3838 C CA . PRO B 1 185 ? 8.5 -11.633 12.438 1 96.19 185 PRO B CA 1
ATOM 3839 C C . PRO B 1 185 ? 7.121 -11.117 12.047 1 96.19 185 PRO B C 1
ATOM 3841 O O . PRO B 1 185 ? 6.992 -9.977 11.602 1 96.19 185 PRO B O 1
ATOM 3844 N N . GLY B 1 186 ? 6.082 -12.016 12.188 1 95.62 186 GLY B N 1
ATOM 3845 C CA . GLY B 1 186 ? 4.699 -11.656 11.914 1 95.62 186 GLY B CA 1
ATOM 3846 C C . GLY B 1 186 ? 4.281 -11.93 10.484 1 95.62 186 GLY B C 1
ATOM 3847 O O . GLY B 1 186 ? 3.088 -11.953 10.172 1 95.62 186 GLY B O 1
ATOM 3848 N N . MET B 1 187 ? 5.227 -12.148 9.586 1 96.69 187 MET B N 1
ATOM 3849 C CA . MET B 1 187 ? 4.934 -12.281 8.164 1 96.69 187 MET B CA 1
ATOM 3850 C C . MET B 1 187 ? 4.09 -13.523 7.891 1 96.69 187 MET B C 1
ATOM 3852 O O . MET B 1 187 ? 3.092 -13.461 7.172 1 96.69 187 MET B O 1
ATOM 3856 N N . LEU B 1 188 ? 4.453 -14.664 8.469 1 97.56 188 LEU B N 1
ATOM 3857 C CA . LEU B 1 188 ? 3.734 -15.906 8.211 1 97.56 188 LEU B CA 1
ATOM 3858 C C . LEU B 1 188 ? 2.328 -15.852 8.805 1 97.56 188 LEU B C 1
ATOM 3860 O O . LEU B 1 188 ? 1.365 -16.281 8.164 1 97.56 188 LEU B O 1
ATOM 3864 N N . GLU B 1 189 ? 2.217 -15.344 10.023 1 95.62 189 GLU B N 1
ATOM 3865 C CA . GLU B 1 189 ? 0.906 -15.195 10.648 1 95.62 189 GLU B CA 1
ATOM 3866 C C . GLU B 1 189 ? -0.003 -14.289 9.828 1 95.62 189 GLU B C 1
ATOM 3868 O O . GLU B 1 189 ? -1.174 -14.609 9.609 1 95.62 189 GLU B O 1
ATOM 3873 N N . ASN B 1 190 ? 0.542 -13.164 9.422 1 96.19 190 ASN B N 1
ATOM 3874 C CA . ASN B 1 190 ? -0.215 -12.242 8.586 1 96.19 190 ASN B CA 1
ATOM 3875 C C . ASN B 1 190 ? -0.638 -12.891 7.27 1 96.19 190 ASN B C 1
ATOM 3877 O O . ASN B 1 190 ? -1.769 -12.703 6.816 1 96.19 190 ASN B O 1
ATOM 3881 N N . THR B 1 191 ? 0.239 -13.648 6.652 1 97.44 191 THR B N 1
ATOM 3882 C CA . THR B 1 191 ? -0.035 -14.344 5.395 1 97.44 191 THR B CA 1
ATOM 3883 C C . THR B 1 191 ? -1.177 -15.336 5.566 1 97.44 191 THR B C 1
ATOM 3885 O O . THR B 1 191 ? -2.115 -15.359 4.766 1 97.44 191 THR B O 1
ATOM 3888 N N . ARG B 1 192 ? -1.106 -16.141 6.562 1 97.31 192 ARG B N 1
ATOM 3889 C CA . ARG B 1 192 ? -2.148 -17.125 6.828 1 97.31 192 ARG B CA 1
ATOM 3890 C C . ARG B 1 192 ? -3.494 -16.438 7.062 1 97.31 192 ARG B C 1
ATOM 3892 O O . ARG B 1 192 ? -4.512 -16.859 6.508 1 97.31 192 ARG B O 1
ATOM 3899 N N . GLU B 1 193 ? -3.482 -15.406 7.84 1 96.12 193 GLU B N 1
ATOM 3900 C CA . GLU B 1 193 ? -4.719 -14.688 8.133 1 96.12 193 GLU B CA 1
ATOM 3901 C C . GLU B 1 193 ? -5.285 -14.031 6.871 1 96.12 193 GLU B C 1
ATOM 3903 O O . GLU B 1 193 ? -6.5 -14.008 6.668 1 96.12 193 GLU B O 1
ATOM 3908 N N . TRP B 1 194 ? -4.43 -13.484 6.102 1 97.44 194 TRP B N 1
ATOM 3909 C CA . TRP B 1 194 ? -4.863 -12.844 4.863 1 97.44 194 TRP B CA 1
ATOM 3910 C C . TRP B 1 194 ? -5.562 -13.852 3.951 1 97.44 194 TRP B C 1
ATOM 3912 O O . TRP B 1 194 ? -6.684 -13.617 3.496 1 97.44 194 TRP B O 1
ATOM 3922 N N . PHE B 1 195 ? -4.934 -15.031 3.719 1 97.69 195 PHE B N 1
ATOM 3923 C CA . PHE B 1 195 ? -5.52 -16.047 2.854 1 97.69 195 PHE B CA 1
ATOM 3924 C C . PHE B 1 195 ? -6.809 -16.594 3.457 1 97.69 195 PHE B C 1
ATOM 3926 O O . PHE B 1 195 ? -7.723 -16.984 2.73 1 97.69 195 PHE B O 1
ATOM 3933 N N . LYS B 1 196 ? -6.867 -16.594 4.723 1 96.44 196 LYS B N 1
ATOM 3934 C CA . LYS B 1 196 ? -8.055 -17.094 5.418 1 96.44 196 LYS B CA 1
ATOM 3935 C C . LYS B 1 196 ? -9.266 -16.219 5.121 1 96.44 196 LYS B C 1
ATOM 3937 O O . LYS B 1 196 ? -10.383 -16.719 4.953 1 96.44 196 LYS B O 1
ATOM 3942 N N . ASN B 1 197 ? -9.039 -14.867 4.949 1 96.06 197 ASN B N 1
ATOM 3943 C CA . ASN B 1 197 ? -10.18 -13.969 5.027 1 96.06 197 ASN B CA 1
ATOM 3944 C C . ASN B 1 197 ? -10.305 -13.109 3.773 1 96.06 197 ASN B C 1
ATOM 3946 O O . ASN B 1 197 ? -11.266 -12.352 3.627 1 96.06 197 ASN B O 1
ATOM 3950 N N . TYR B 1 198 ? -9.398 -13.164 2.818 1 95.44 198 TYR B N 1
ATOM 3951 C CA . TYR B 1 198 ? -9.289 -12.156 1.766 1 95.44 198 TYR B CA 1
ATOM 3952 C C . TYR B 1 198 ? -10.484 -12.219 0.829 1 95.44 198 TYR B C 1
ATOM 3954 O O . TYR B 1 198 ? -10.727 -11.289 0.056 1 95.44 198 TYR B O 1
ATOM 3962 N N . LYS B 1 199 ? -11.359 -13.211 0.927 1 94.56 199 LYS B N 1
ATOM 3963 C CA . LYS B 1 199 ? -12.562 -13.312 0.1 1 94.56 199 LYS B CA 1
ATOM 3964 C C . LYS B 1 199 ? -13.812 -12.977 0.904 1 94.56 199 LYS B C 1
ATOM 3966 O O . LYS B 1 199 ? -14.914 -12.906 0.351 1 94.56 199 LYS B O 1
ATOM 3971 N N . LYS B 1 200 ? -13.68 -12.766 2.15 1 94.56 200 LYS B N 1
ATOM 3972 C CA . LYS B 1 200 ? -14.82 -12.523 3.027 1 94.56 200 LYS B CA 1
ATOM 3973 C C . LYS B 1 200 ? -15.602 -11.289 2.582 1 94.56 200 LYS B C 1
ATOM 3975 O O . LYS B 1 200 ? -16.828 -11.258 2.668 1 94.56 200 LYS B O 1
ATOM 3980 N N . PRO B 1 201 ? -14.938 -10.25 2.156 1 94.5 201 PRO B N 1
ATOM 3981 C CA . PRO B 1 201 ? -15.688 -9.07 1.715 1 94.5 201 PRO B CA 1
ATOM 3982 C C . PRO B 1 201 ? -16.656 -9.375 0.577 1 94.5 201 PRO B C 1
ATOM 3984 O O . PRO B 1 201 ? -17.609 -8.625 0.353 1 94.5 201 PRO B O 1
ATOM 3987 N N . GLU B 1 202 ? -16.438 -10.453 -0.1 1 91.88 202 GLU B N 1
ATOM 3988 C CA . GLU B 1 202 ? -17.328 -10.867 -1.181 1 91.88 202 GLU B CA 1
ATOM 3989 C C . GLU B 1 202 ? -18.484 -11.719 -0.652 1 91.88 202 GLU B C 1
ATOM 3991 O O . GLU B 1 202 ? -19.281 -12.25 -1.431 1 91.88 202 GLU B O 1
ATOM 3996 N N . GLY B 1 203 ? -18.531 -11.953 0.577 1 91.5 203 GLY B N 1
ATOM 3997 C CA . GLY B 1 203 ? -19.609 -12.742 1.172 1 91.5 203 GLY B CA 1
ATOM 3998 C C . GLY B 1 203 ? -19.266 -14.211 1.283 1 91.5 203 GLY B C 1
ATOM 3999 O O . GLY B 1 203 ? -20.141 -15.031 1.573 1 91.5 203 GLY B O 1
ATOM 4000 N N . LYS B 1 204 ? -18.016 -14.5 1.046 1 91.38 204 LYS B N 1
ATOM 4001 C CA . LYS B 1 204 ? -17.594 -15.891 1.151 1 91.38 204 LYS B CA 1
ATOM 4002 C C . LYS B 1 204 ? -17.156 -16.219 2.574 1 91.38 204 LYS B C 1
ATOM 4004 O O . LYS B 1 204 ? -16.75 -15.336 3.332 1 91.38 204 LYS B O 1
ATOM 4009 N N . PRO B 1 205 ? -17.328 -17.484 2.982 1 92.69 205 PRO B N 1
ATOM 4010 C CA . PRO B 1 205 ? -16.781 -17.875 4.285 1 92.69 205 PRO B CA 1
ATOM 4011 C C . PRO B 1 205 ? -15.258 -17.844 4.324 1 92.69 205 PRO B C 1
ATOM 4013 O O . PRO B 1 205 ? -14.617 -17.734 3.277 1 92.69 205 PRO B O 1
ATOM 4016 N N . SER B 1 206 ? -14.75 -17.875 5.543 1 94.06 206 SER B N 1
ATOM 4017 C CA . SER B 1 206 ? -13.305 -18 5.684 1 94.06 206 SER B CA 1
ATOM 4018 C C . SER B 1 206 ? -12.781 -19.25 5 1 94.06 206 SER B C 1
ATOM 4020 O O . SER B 1 206 ? -13.406 -20.312 5.074 1 94.06 206 SER B O 1
ATOM 4022 N N . ASN B 1 207 ? -11.617 -19.094 4.391 1 95.25 207 ASN B N 1
ATOM 4023 C CA . ASN B 1 207 ? -10.961 -20.25 3.809 1 95.25 207 ASN B CA 1
ATOM 4024 C C . ASN B 1 207 ? -10.422 -21.188 4.883 1 95.25 207 ASN B C 1
ATOM 4026 O O . ASN B 1 207 ? -10.172 -20.766 6.012 1 95.25 207 ASN B O 1
ATOM 4030 N N . VAL B 1 208 ? -10.336 -22.453 4.504 1 96.56 208 VAL B N 1
ATOM 4031 C CA . VAL B 1 208 ? -9.727 -23.453 5.395 1 96.56 208 VAL B CA 1
ATOM 4032 C C . VAL B 1 208 ? -8.398 -23.922 4.816 1 96.56 208 VAL B C 1
ATOM 4034 O O . VAL B 1 208 ? -8.078 -23.625 3.662 1 96.56 208 VAL B O 1
ATOM 4037 N N . PHE B 1 209 ? -7.629 -24.594 5.66 1 98.25 209 PHE B N 1
ATOM 4038 C CA . PHE B 1 209 ? -6.305 -25.062 5.273 1 98.25 209 PHE B CA 1
ATOM 4039 C C . PHE B 1 209 ? -6.16 -26.562 5.555 1 98.25 209 PHE B C 1
ATOM 4041 O O . PHE B 1 209 ? -6.781 -27.078 6.48 1 98.25 209 PHE B O 1
ATOM 4048 N N . ALA B 1 210 ? -5.406 -27.203 4.715 1 97.88 210 ALA B N 1
ATOM 4049 C CA . ALA B 1 210 ? -4.914 -28.516 5.125 1 97.88 210 ALA B CA 1
ATOM 4050 C C . ALA B 1 210 ? -3.896 -28.375 6.258 1 97.88 210 ALA B C 1
ATOM 4052 O O . ALA B 1 210 ? -3.412 -27.281 6.547 1 97.88 210 ALA B O 1
ATOM 4053 N N . PHE B 1 211 ? -3.711 -29.469 7.047 1 97.62 211 PHE B N 1
ATOM 4054 C CA . PHE B 1 211 ? -2.721 -29.578 8.109 1 97.62 211 PHE B CA 1
ATOM 4055 C C . PHE B 1 211 ? -2.973 -28.531 9.188 1 97.62 211 PHE B C 1
ATOM 4057 O O . PHE B 1 211 ? -2.029 -27.953 9.727 1 97.62 211 PHE B O 1
ATOM 4064 N N . ASN B 1 212 ? -4.148 -28.156 9.352 1 95.94 212 ASN B N 1
ATOM 4065 C CA . ASN B 1 212 ? -4.57 -27.203 10.375 1 95.94 212 ASN B CA 1
ATOM 4066 C C . ASN B 1 212 ? -3.906 -25.844 10.188 1 95.94 212 ASN B C 1
ATOM 4068 O O . ASN B 1 212 ? -3.561 -25.172 11.164 1 95.94 212 ASN B O 1
ATOM 4072 N N . GLY B 1 213 ? -3.551 -25.578 9.008 1 97 213 GLY B N 1
ATOM 4073 C CA . GLY B 1 213 ? -2.971 -24.266 8.703 1 97 213 GLY B CA 1
ATOM 4074 C C . GLY B 1 213 ? -1.49 -24.188 9.023 1 97 213 GLY B C 1
ATOM 4075 O O . GLY B 1 213 ? -0.909 -23.109 9.016 1 97 213 GLY B O 1
ATOM 4076 N N . GLU B 1 214 ? -0.934 -25.312 9.227 1 97.69 214 GLU B N 1
ATOM 4077 C CA . GLU B 1 214 ? 0.502 -25.328 9.492 1 97.69 214 GLU B CA 1
ATOM 4078 C C . GLU B 1 214 ? 1.3 -25.172 8.203 1 97.69 214 GLU B C 1
ATOM 4080 O O . GLU B 1 214 ? 0.953 -25.75 7.172 1 97.69 214 GLU B O 1
ATOM 4085 N N . PHE B 1 215 ? 2.367 -24.406 8.32 1 98.56 215 PHE B N 1
ATOM 4086 C CA . PHE B 1 215 ? 3.287 -24.297 7.195 1 98.56 215 PHE B CA 1
ATOM 4087 C C . PHE B 1 215 ? 4.148 -25.547 7.07 1 98.56 215 PHE B C 1
ATOM 4089 O O . PHE B 1 215 ? 4.574 -26.125 8.078 1 98.56 215 PHE B O 1
ATOM 4096 N N . LYS B 1 216 ? 4.363 -25.953 5.82 1 98.31 216 LYS B N 1
ATOM 4097 C CA . LYS B 1 216 ? 5.301 -27.047 5.551 1 98.31 216 LYS B CA 1
ATOM 4098 C C . LYS B 1 216 ? 6.715 -26.516 5.332 1 98.31 216 LYS B C 1
ATOM 4100 O O . LYS B 1 216 ? 6.895 -25.406 4.809 1 98.31 216 LYS B O 1
ATOM 4105 N N . ASN B 1 217 ? 7.656 -27.312 5.75 1 97.62 217 ASN B N 1
ATOM 4106 C CA . ASN B 1 217 ? 9.055 -26.891 5.645 1 97.62 217 ASN B CA 1
ATOM 4107 C C . ASN B 1 217 ? 9.562 -27 4.211 1 97.62 217 ASN B C 1
ATOM 4109 O O . ASN B 1 217 ? 8.828 -27.438 3.32 1 97.62 217 ASN B O 1
ATOM 4113 N N . HIS B 1 218 ? 10.789 -26.578 4.062 1 97.25 218 HIS B N 1
ATOM 4114 C CA . HIS B 1 218 ? 11.453 -26.562 2.764 1 97.25 218 HIS B CA 1
ATOM 4115 C C . HIS B 1 218 ? 11.438 -27.938 2.123 1 97.25 218 HIS B C 1
ATOM 4117 O O . HIS B 1 218 ? 11.016 -28.094 0.978 1 97.25 218 HIS B O 1
ATOM 4123 N N . GLU B 1 219 ? 11.875 -28.906 2.848 1 96.56 219 GLU B N 1
ATOM 4124 C CA . GLU B 1 219 ? 12.016 -30.266 2.318 1 96.56 219 GLU B CA 1
ATOM 4125 C C . GLU B 1 219 ? 10.672 -30.797 1.816 1 96.56 219 GLU B C 1
ATOM 4127 O O . GLU B 1 219 ? 10.586 -31.312 0.704 1 96.56 219 GLU B O 1
ATOM 4132 N N . ASP B 1 220 ? 9.68 -30.688 2.6 1 97.31 220 ASP B N 1
ATOM 4133 C CA . ASP B 1 220 ? 8.359 -31.172 2.221 1 97.31 220 ASP B CA 1
ATOM 4134 C C . ASP B 1 220 ? 7.801 -30.375 1.041 1 97.31 220 ASP B C 1
ATOM 4136 O O . ASP B 1 220 ? 7.125 -30.922 0.173 1 97.31 220 ASP B O 1
ATOM 4140 N N . THR B 1 221 ? 8.07 -29.125 1.048 1 97.94 221 THR B N 1
ATOM 4141 C CA . THR B 1 221 ? 7.605 -28.266 -0.035 1 97.94 221 THR B CA 1
ATOM 4142 C C . THR B 1 221 ? 8.25 -28.656 -1.358 1 97.94 221 THR B C 1
ATOM 4144 O O . THR B 1 221 ? 7.594 -28.656 -2.4 1 97.94 221 THR B O 1
ATOM 4147 N N . MET B 1 222 ? 9.5 -29.016 -1.325 1 97.75 222 MET B N 1
ATOM 4148 C CA . MET B 1 222 ? 10.188 -29.422 -2.543 1 97.75 222 MET B CA 1
ATOM 4149 C C . MET B 1 222 ? 9.547 -30.672 -3.131 1 97.75 222 MET B C 1
ATOM 4151 O O . MET B 1 222 ? 9.508 -30.844 -4.352 1 97.75 222 MET B O 1
ATOM 4155 N N . LYS B 1 223 ? 9.023 -31.531 -2.297 1 97.5 223 LYS B N 1
ATOM 4156 C CA . LYS B 1 223 ? 8.32 -32.719 -2.779 1 97.5 223 LYS B CA 1
ATOM 4157 C C . LYS B 1 223 ? 7.031 -32.344 -3.494 1 97.5 223 LYS B C 1
ATOM 4159 O O . LYS B 1 223 ? 6.656 -32.969 -4.488 1 97.5 223 LYS B O 1
ATOM 4164 N N . VAL B 1 224 ? 6.348 -31.359 -2.932 1 97.94 224 VAL B N 1
ATOM 4165 C CA . VAL B 1 224 ? 5.129 -30.844 -3.559 1 97.94 224 VAL B CA 1
ATOM 4166 C C . VAL B 1 224 ? 5.457 -30.297 -4.945 1 97.94 224 VAL B C 1
ATOM 4168 O O . VAL B 1 224 ? 4.746 -30.594 -5.914 1 97.94 224 VAL B O 1
ATOM 4171 N N . ILE B 1 225 ? 6.512 -29.516 -5.016 1 98.5 225 ILE B N 1
ATOM 4172 C CA . ILE B 1 225 ? 6.926 -28.922 -6.285 1 98.5 225 ILE B CA 1
ATOM 4173 C C . ILE B 1 225 ? 7.273 -30.031 -7.277 1 98.5 225 ILE B C 1
ATOM 4175 O O . ILE B 1 225 ? 6.902 -29.969 -8.453 1 98.5 225 ILE B O 1
ATOM 4179 N N . GLU B 1 226 ? 7.953 -31.047 -6.824 1 97.5 226 GLU B N 1
ATOM 4180 C CA . GLU B 1 226 ? 8.289 -32.188 -7.668 1 97.5 226 GLU B CA 1
ATOM 4181 C C . GLU B 1 226 ? 7.035 -32.875 -8.203 1 97.5 226 GLU B C 1
ATOM 4183 O O . GLU B 1 226 ? 6.957 -33.188 -9.391 1 97.5 226 GLU B O 1
ATOM 4188 N N . GLU B 1 227 ? 6.109 -33.125 -7.324 1 98.12 227 GLU B N 1
ATOM 4189 C CA . GLU B 1 227 ? 4.852 -33.719 -7.758 1 98.12 227 GLU B CA 1
ATOM 4190 C C . GLU B 1 227 ? 4.191 -32.906 -8.852 1 98.12 227 GLU B C 1
ATOM 4192 O O . GLU B 1 227 ? 3.762 -33.438 -9.875 1 98.12 227 GLU B O 1
ATOM 4197 N N . CYS B 1 228 ? 4.086 -31.594 -8.648 1 98.5 228 CYS B N 1
ATOM 4198 C CA . CYS B 1 228 ? 3.371 -30.734 -9.578 1 98.5 228 CYS B CA 1
ATOM 4199 C C . CYS B 1 228 ? 4.145 -30.578 -10.883 1 98.5 228 CYS B C 1
ATOM 4201 O O . CYS B 1 228 ? 3.549 -30.344 -11.938 1 98.5 228 CYS B O 1
ATOM 4203 N N . HIS B 1 229 ? 5.492 -30.641 -10.766 1 98.38 229 HIS B N 1
ATOM 4204 C CA . HIS B 1 229 ? 6.281 -30.672 -11.992 1 98.38 229 HIS B CA 1
ATOM 4205 C C . HIS B 1 229 ? 5.992 -31.953 -12.789 1 98.38 229 HIS B C 1
ATOM 4207 O O . HIS B 1 229 ? 5.875 -31.906 -14.016 1 98.38 229 HIS B O 1
ATOM 4213 N N . LYS B 1 230 ? 5.918 -33.062 -12.141 1 98.06 230 LYS B N 1
ATOM 4214 C CA . LYS B 1 230 ? 5.574 -34.312 -12.789 1 98.06 230 LYS B CA 1
ATOM 4215 C C . LYS B 1 230 ? 4.191 -34.25 -13.43 1 98.06 230 LYS B C 1
ATOM 4217 O O . LYS B 1 230 ? 3.996 -34.719 -14.555 1 98.06 230 LYS B O 1
ATOM 4222 N N . ASN B 1 231 ? 3.238 -33.719 -12.641 1 98.56 231 ASN B N 1
ATOM 4223 C CA . ASN B 1 231 ? 1.908 -33.531 -13.203 1 98.56 231 ASN B CA 1
ATOM 4224 C C . ASN B 1 231 ? 1.966 -32.688 -14.484 1 98.56 231 ASN B C 1
ATOM 4226 O O . ASN B 1 231 ? 1.288 -33 -15.461 1 98.56 231 ASN B O 1
ATOM 4230 N N . TRP B 1 232 ? 2.734 -31.672 -14.445 1 98.5 232 TRP B N 1
ATOM 4231 C CA . TRP B 1 232 ? 2.896 -30.797 -15.602 1 98.5 232 TRP B CA 1
ATOM 4232 C C . TRP B 1 232 ? 3.486 -31.562 -16.781 1 98.5 232 TRP B C 1
ATOM 4234 O O . TRP B 1 232 ? 3.062 -31.375 -17.922 1 98.5 232 TRP B O 1
ATOM 4244 N N . LYS B 1 233 ? 4.477 -32.375 -16.562 1 98.12 233 LYS B N 1
ATOM 4245 C CA . LYS B 1 233 ? 5.062 -33.188 -17.625 1 98.12 233 LYS B CA 1
ATOM 4246 C C . LYS B 1 233 ? 4 -34.031 -18.312 1 98.12 233 LYS B C 1
ATOM 4248 O O . LYS B 1 233 ? 3.973 -34.125 -19.547 1 98.12 233 LYS B O 1
ATOM 4253 N N . ALA B 1 234 ? 3.178 -34.625 -17.516 1 98.06 234 ALA B N 1
ATOM 4254 C CA . ALA B 1 234 ? 2.088 -35.406 -18.094 1 98.06 234 ALA B CA 1
ATOM 4255 C C . ALA B 1 234 ? 1.164 -34.531 -18.922 1 98.06 234 ALA B C 1
ATOM 4257 O O . ALA B 1 234 ? 0.741 -34.906 -20.016 1 98.06 234 ALA B O 1
ATOM 4258 N N . LEU B 1 235 ? 0.883 -33.375 -18.438 1 98.19 235 LEU B N 1
ATOM 4259 C CA . LEU B 1 235 ? 0.023 -32.406 -19.125 1 98.19 235 LEU B CA 1
ATOM 4260 C C . LEU B 1 235 ? 0.632 -32 -20.453 1 98.19 235 LEU B C 1
ATOM 4262 O O . LEU B 1 235 ? -0.028 -32.062 -21.5 1 98.19 235 LEU B O 1
ATOM 4266 N N . ILE B 1 236 ? 1.935 -31.547 -20.406 1 97.88 236 ILE B N 1
ATOM 4267 C CA . ILE B 1 236 ? 2.592 -30.984 -21.578 1 97.88 236 ILE B CA 1
ATOM 4268 C C . ILE B 1 236 ? 2.803 -32.062 -22.625 1 97.88 236 ILE B C 1
ATOM 4270 O O . ILE B 1 236 ? 2.924 -31.781 -23.812 1 97.88 236 ILE B O 1
ATOM 4274 N N . GLU B 1 237 ? 2.801 -33.312 -22.203 1 97.38 237 GLU B N 1
ATOM 4275 C CA . GLU B 1 237 ? 2.957 -34.469 -23.109 1 97.38 237 GLU B CA 1
ATOM 4276 C C . GLU B 1 237 ? 1.622 -34.875 -23.719 1 97.38 237 GLU B C 1
ATOM 4278 O O . GLU B 1 237 ? 1.569 -35.781 -24.562 1 97.38 237 GLU B O 1
ATOM 4283 N N . GLY B 1 238 ? 0.553 -34.281 -23.281 1 96 238 GLY B N 1
ATOM 4284 C CA . GLY B 1 238 ? -0.741 -34.5 -23.891 1 96 238 GLY B CA 1
ATOM 4285 C C . GLY B 1 238 ? -1.536 -35.594 -23.219 1 96 238 GLY B C 1
ATOM 4286 O O . GLY B 1 238 ? -2.502 -36.125 -23.781 1 96 238 GLY B O 1
ATOM 4287 N N . LYS B 1 239 ? -1.178 -35.938 -22.016 1 96.12 239 LYS B N 1
ATOM 4288 C CA . LYS B 1 239 ? -1.842 -37.031 -21.328 1 96.12 239 LYS B CA 1
ATOM 4289 C C . LYS B 1 239 ? -3.127 -36.562 -20.656 1 96.12 239 LYS B C 1
ATOM 4291 O O . LYS B 1 239 ? -3.93 -37.406 -20.203 1 96.12 239 LYS B O 1
ATOM 4296 N N . VAL B 1 240 ? -3.301 -35.344 -20.484 1 95.31 240 VAL B N 1
ATOM 4297 C CA . VAL B 1 240 ? -4.512 -34.781 -19.906 1 95.31 240 VAL B CA 1
ATOM 4298 C C . VAL B 1 240 ? -5.289 -34.031 -21 1 95.31 240 VAL B C 1
ATOM 4300 O O . VAL B 1 240 ? -4.766 -33.094 -21.625 1 95.31 240 VAL B O 1
ATOM 4303 N N . THR B 1 241 ? -6.508 -34.438 -21.172 1 89.88 241 THR B N 1
ATOM 4304 C CA . THR B 1 241 ? -7.312 -33.875 -22.25 1 89.88 241 THR B CA 1
ATOM 4305 C C . THR B 1 241 ? -8.656 -33.375 -21.719 1 89.88 241 THR B C 1
ATOM 4307 O O . THR B 1 241 ? -8.992 -33.594 -20.547 1 89.88 241 THR B O 1
ATOM 4310 N N . GLY B 1 242 ? -9.352 -32.594 -22.547 1 90.94 242 GLY B N 1
ATOM 4311 C CA . GLY B 1 242 ? -10.664 -32.094 -22.172 1 90.94 242 GLY B CA 1
ATOM 4312 C C . GLY B 1 242 ? -10.75 -30.594 -22.172 1 90.94 242 GLY B C 1
ATOM 4313 O O . GLY B 1 242 ? -9.734 -29.906 -22.312 1 90.94 242 GLY B O 1
ATOM 4314 N N . ALA B 1 243 ? -11.961 -30.109 -21.938 1 91.19 243 ALA B N 1
ATOM 4315 C CA . ALA B 1 243 ? -12.258 -28.688 -22.047 1 91.19 243 ALA B CA 1
ATOM 4316 C C . ALA B 1 243 ? -11.625 -27.891 -20.906 1 91.19 243 ALA B C 1
ATOM 4318 O O . ALA B 1 243 ? -11.289 -26.719 -21.062 1 91.19 243 ALA B O 1
ATOM 4319 N N . LYS B 1 244 ? -11.406 -28.547 -19.781 1 94.75 244 LYS B N 1
ATOM 4320 C CA . LYS B 1 244 ? -10.891 -27.859 -18.609 1 94.75 244 LYS B CA 1
ATOM 4321 C C . LYS B 1 244 ? -9.367 -27.859 -18.594 1 94.75 244 LYS B C 1
ATOM 4323 O O . LYS B 1 244 ? -8.742 -27.141 -17.812 1 94.75 244 LYS B O 1
ATOM 4328 N N . ALA B 1 245 ? -8.727 -28.656 -19.438 1 96.81 245 ALA B N 1
ATOM 4329 C CA . ALA B 1 245 ? -7.27 -28.766 -19.453 1 96.81 245 ALA B CA 1
ATOM 4330 C C . ALA B 1 245 ? -6.617 -27.469 -19.922 1 96.81 245 ALA B C 1
ATOM 4332 O O . ALA B 1 245 ? -7.078 -26.844 -20.875 1 96.81 245 ALA B O 1
ATOM 4333 N N . PRO B 1 246 ? -5.574 -27.031 -19.219 1 97.81 246 PRO B N 1
ATOM 4334 C CA . PRO B 1 246 ? -4.855 -25.844 -19.688 1 97.81 246 PRO B CA 1
ATOM 4335 C C . PRO B 1 246 ? -4.328 -25.984 -21.109 1 97.81 246 PRO B C 1
ATOM 4337 O O . PRO B 1 246 ? -3.936 -27.094 -21.516 1 97.81 246 PRO B O 1
ATOM 4340 N N . LYS B 1 247 ? -4.355 -24.828 -21.844 1 96.62 247 LYS B N 1
ATOM 4341 C CA . LYS B 1 247 ? -3.686 -24.812 -23.141 1 96.62 247 LYS B CA 1
ATOM 4342 C C . LYS B 1 247 ? -2.195 -25.109 -22.984 1 96.62 247 LYS B C 1
ATOM 4344 O O . LYS B 1 247 ? -1.553 -24.641 -22.047 1 96.62 247 LYS B O 1
ATOM 4349 N N . VAL B 1 248 ? -1.625 -25.875 -23.938 1 97.38 248 VAL B N 1
ATOM 4350 C CA . VAL B 1 248 ? -0.25 -26.344 -23.766 1 97.38 248 VAL B CA 1
ATOM 4351 C C . VAL B 1 248 ? 0.628 -25.75 -24.875 1 97.38 248 VAL B C 1
ATOM 4353 O O . VAL B 1 248 ? 1.746 -26.219 -25.109 1 97.38 248 VAL B O 1
ATOM 4356 N N . THR B 1 249 ? 0.079 -24.75 -25.594 1 95.06 249 THR B N 1
ATOM 4357 C CA . THR B 1 249 ? 0.886 -24.094 -26.609 1 95.06 249 THR B CA 1
ATOM 4358 C C . THR B 1 249 ? 2.215 -23.625 -26.031 1 95.06 249 THR B C 1
ATOM 4360 O O . THR B 1 249 ? 2.254 -23.062 -24.938 1 95.06 249 THR B O 1
ATOM 4363 N N . ASN B 1 250 ? 3.307 -23.859 -26.734 1 96.75 250 ASN B N 1
ATOM 4364 C CA . ASN B 1 250 ? 4.633 -23.438 -26.312 1 96.75 250 ASN B CA 1
ATOM 4365 C C . ASN B 1 250 ? 5.574 -23.25 -27.5 1 96.75 250 ASN B C 1
ATOM 4367 O O . ASN B 1 250 ? 5.289 -23.719 -28.594 1 96.75 250 ASN B O 1
ATOM 4371 N N . ALA B 1 251 ? 6.637 -22.578 -27.219 1 95.81 251 ALA B N 1
ATOM 4372 C CA . ALA B 1 251 ? 7.516 -22.203 -28.328 1 95.81 251 ALA B CA 1
ATOM 4373 C C . ALA B 1 251 ? 8.891 -22.844 -28.172 1 95.81 251 ALA B C 1
ATOM 4375 O O . ALA B 1 251 ? 9.773 -22.641 -29.016 1 95.81 251 ALA B O 1
ATOM 4376 N N . THR B 1 252 ? 9.078 -23.656 -27.125 1 95.44 252 THR B N 1
ATOM 4377 C CA . THR B 1 252 ? 10.445 -24.109 -26.875 1 95.44 252 THR B CA 1
ATOM 4378 C C . THR B 1 252 ? 10.492 -25.625 -26.719 1 95.44 252 THR B C 1
ATOM 4380 O O . THR B 1 252 ? 11.57 -26.219 -26.766 1 95.44 252 THR B O 1
ATOM 4383 N N . LEU B 1 253 ? 9.375 -26.297 -26.531 1 96.69 253 LEU B N 1
ATOM 4384 C CA . LEU B 1 253 ? 9.359 -27.734 -26.234 1 96.69 253 LEU B CA 1
ATOM 4385 C C . LEU B 1 253 ? 8.969 -28.531 -27.469 1 96.69 253 LEU B C 1
ATOM 4387 O O . LEU B 1 253 ? 7.836 -29.016 -27.578 1 96.69 253 LEU B O 1
ATOM 4391 N N . GLU B 1 254 ? 9.891 -28.859 -28.281 1 95.5 254 GLU B N 1
ATOM 4392 C CA . GLU B 1 254 ? 9.695 -29.375 -29.641 1 95.5 254 GLU B CA 1
ATOM 4393 C C . GLU B 1 254 ? 9.031 -30.75 -29.625 1 95.5 254 GLU B C 1
ATOM 4395 O O . GLU B 1 254 ? 8.297 -31.109 -30.547 1 95.5 254 GLU B O 1
ATOM 4400 N N . GLU B 1 255 ? 9.219 -31.531 -28.641 1 95.25 255 GLU B N 1
ATOM 4401 C CA . GLU B 1 255 ? 8.734 -32.906 -28.625 1 95.25 255 GLU B CA 1
ATOM 4402 C C . GLU B 1 255 ? 7.316 -33 -28.062 1 95.25 255 GLU B C 1
ATOM 4404 O O . GLU B 1 255 ? 6.758 -34.094 -27.922 1 95.25 255 GLU B O 1
ATOM 4409 N N . THR B 1 256 ? 6.754 -31.875 -27.734 1 96.88 256 THR B N 1
ATOM 4410 C CA . THR B 1 256 ? 5.422 -31.859 -27.141 1 96.88 256 THR B CA 1
ATOM 4411 C C . THR B 1 256 ? 4.367 -31.531 -28.203 1 96.88 256 THR B C 1
ATOM 4413 O O . THR B 1 256 ? 4.656 -30.859 -29.188 1 96.88 256 THR B O 1
ATOM 4416 N N . PRO B 1 257 ? 3.123 -31.953 -28.047 1 95.31 257 PRO B N 1
ATOM 4417 C CA . PRO B 1 257 ? 2.055 -31.688 -29.016 1 95.31 257 PRO B CA 1
ATOM 4418 C C . PRO B 1 257 ? 1.707 -30.219 -29.125 1 95.31 257 PRO B C 1
ATOM 4420 O O . PRO B 1 257 ? 1.137 -29.781 -30.141 1 95.31 257 PRO B O 1
ATOM 4423 N N . GLY B 1 258 ? 1.996 -29.422 -28.125 1 95.25 258 GLY B N 1
ATOM 4424 C CA . GLY B 1 258 ? 1.635 -28 -28.109 1 95.25 258 GLY B CA 1
ATOM 4425 C C . GLY B 1 258 ? 2.695 -27.109 -28.719 1 95.25 258 GLY B C 1
ATOM 4426 O O . GLY B 1 258 ? 2.533 -25.891 -28.766 1 95.25 258 GLY B O 1
ATOM 4427 N N . PHE B 1 259 ? 3.834 -27.734 -29.219 1 96.38 259 PHE B N 1
ATOM 4428 C CA . PHE B 1 259 ? 4.902 -26.922 -29.797 1 96.38 259 PHE B CA 1
ATOM 4429 C C . PHE B 1 259 ? 4.434 -26.234 -31.078 1 96.38 259 PHE B C 1
ATOM 4431 O O . PHE B 1 259 ? 4.059 -26.906 -32.031 1 96.38 259 PHE B O 1
ATOM 4438 N N . THR B 1 260 ? 4.383 -24.891 -31.062 1 91 260 THR B N 1
ATOM 4439 C CA . THR B 1 260 ? 3.891 -24.141 -32.219 1 91 260 THR B CA 1
ATOM 4440 C C . THR B 1 260 ? 4.5 -22.734 -32.25 1 91 260 THR B C 1
ATOM 4442 O O . THR B 1 260 ? 5.145 -22.312 -31.281 1 91 260 THR B O 1
ATOM 4445 N N . SER B 1 261 ? 4.387 -22.141 -33.406 1 82.38 261 SER B N 1
ATOM 4446 C CA . SER B 1 261 ? 4.734 -20.719 -33.5 1 82.38 261 SER B CA 1
ATOM 4447 C C . SER B 1 261 ? 3.52 -19.844 -33.25 1 82.38 261 SER B C 1
ATOM 4449 O O . SER B 1 261 ? 2.473 -20.016 -33.875 1 82.38 261 SER B O 1
ATOM 4451 N N . PHE B 1 262 ? 3.703 -19.062 -32.219 1 81.19 262 PHE B N 1
ATOM 4452 C CA . PHE B 1 262 ? 2.609 -18.156 -31.922 1 81.19 262 PHE B CA 1
ATOM 4453 C C . PHE B 1 262 ? 2.459 -17.109 -33.031 1 81.19 262 PHE B C 1
ATOM 4455 O O . PHE B 1 262 ? 3.453 -16.594 -33.531 1 81.19 262 PHE B O 1
ATOM 4462 N N . ASP B 1 263 ? 1.201 -16.922 -33.469 1 75.19 263 ASP B N 1
ATOM 4463 C CA . ASP B 1 263 ? 0.881 -15.938 -34.5 1 75.19 263 ASP B CA 1
ATOM 4464 C C . ASP B 1 263 ? 0.986 -14.516 -33.938 1 75.19 263 ASP B C 1
ATOM 4466 O O . ASP B 1 263 ? 0.086 -14.055 -33.219 1 75.19 263 ASP B O 1
ATOM 4470 N N . GLU B 1 264 ? 1.982 -13.781 -34.25 1 73.62 264 GLU B N 1
ATOM 4471 C CA . GLU B 1 264 ? 2.275 -12.453 -33.719 1 73.62 264 GLU B CA 1
ATOM 4472 C C . GLU B 1 264 ? 1.224 -11.438 -34.156 1 73.62 264 GLU B C 1
ATOM 4474 O O . GLU B 1 264 ? 1.105 -10.359 -33.562 1 73.62 264 GLU B O 1
ATOM 4479 N N . GLN B 1 265 ? 0.502 -11.727 -35.25 1 65.5 265 GLN B N 1
ATOM 4480 C CA . GLN B 1 265 ? -0.546 -10.812 -35.688 1 65.5 265 GLN B CA 1
ATOM 4481 C C . GLN B 1 265 ? -1.583 -10.602 -34.594 1 65.5 265 GLN B C 1
ATOM 4483 O O . GLN B 1 265 ? -2.275 -9.578 -34.562 1 65.5 265 GLN B O 1
ATOM 4488 N N . LYS B 1 266 ? -1.521 -11.516 -33.75 1 64.69 266 LYS B N 1
ATOM 4489 C CA . LYS B 1 266 ? -2.465 -11.43 -32.625 1 64.69 266 LYS B CA 1
ATOM 4490 C C . LYS B 1 266 ? -2.033 -10.367 -31.625 1 64.69 266 LYS B C 1
ATOM 4492 O O . LYS B 1 266 ? -2.83 -9.938 -30.781 1 64.69 266 LYS B O 1
ATOM 4497 N N . LEU B 1 267 ? -0.744 -10.047 -31.688 1 69.25 267 LEU B N 1
ATOM 4498 C CA . LEU B 1 267 ? -0.2 -9.016 -30.812 1 69.25 267 LEU B CA 1
ATOM 4499 C C . LEU B 1 267 ? -0.495 -7.625 -31.359 1 69.25 267 LEU B C 1
ATOM 4501 O O . LEU B 1 267 ? -0.269 -6.621 -30.688 1 69.25 267 LEU B O 1
ATOM 4505 N N . LEU B 1 268 ? -0.841 -7.453 -32.625 1 58.5 268 LEU B N 1
ATOM 4506 C CA . LEU B 1 268 ? -0.935 -6.176 -33.312 1 58.5 268 LEU B CA 1
ATOM 4507 C C . LEU B 1 268 ? -1.937 -5.254 -32.625 1 58.5 268 LEU B C 1
ATOM 4509 O O . LEU B 1 268 ? -2.131 -4.113 -33.062 1 58.5 268 LEU B O 1
ATOM 4513 N N . VAL B 1 269 ? -2.4 -5.582 -31.531 1 58.31 269 VAL B N 1
ATOM 4514 C CA . VAL B 1 269 ? -3.234 -4.602 -30.844 1 58.31 269 VAL B CA 1
ATOM 4515 C C . VAL B 1 269 ? -2.348 -3.584 -30.125 1 58.31 269 VAL B C 1
ATOM 4517 O O . VAL B 1 269 ? -1.194 -3.875 -29.797 1 58.31 269 VAL B O 1
ATOM 4520 N N . LYS B 1 270 ? -2.975 -2.338 -29.828 1 62.03 270 LYS B N 1
ATOM 4521 C CA . LYS B 1 270 ? -2.322 -1.116 -29.375 1 62.03 270 LYS B CA 1
ATOM 4522 C C . LYS B 1 270 ? -1.512 -1.371 -28.094 1 62.03 270 LYS B C 1
ATOM 4524 O O . LYS B 1 270 ? -2.07 -1.729 -27.062 1 62.03 270 LYS B O 1
ATOM 4529 N N . THR B 1 271 ? -0.198 -1.602 -28.25 1 64.38 271 THR B N 1
ATOM 4530 C CA . THR B 1 271 ? 0.768 -1.828 -27.188 1 64.38 271 THR B CA 1
ATOM 4531 C C . THR B 1 271 ? 0.958 -0.564 -26.344 1 64.38 271 THR B C 1
ATOM 4533 O O . THR B 1 271 ? 1.487 -0.621 -25.234 1 64.38 271 THR B O 1
ATOM 4536 N N . ASP B 1 272 ? 0.35 0.543 -26.719 1 67.19 272 ASP B N 1
ATOM 4537 C CA . ASP B 1 272 ? 0.705 1.767 -26 1 67.19 272 ASP B CA 1
ATOM 4538 C C . ASP B 1 272 ? -0.515 2.375 -25.312 1 67.19 272 ASP B C 1
ATOM 4540 O O . ASP B 1 272 ? -0.538 3.574 -25.031 1 67.19 272 ASP B O 1
ATOM 4544 N N . ALA B 1 273 ? -1.399 1.431 -25.125 1 80.12 273 ALA B N 1
ATOM 4545 C CA . ALA B 1 273 ? -2.598 1.983 -24.5 1 80.12 273 ALA B CA 1
ATOM 4546 C C . ALA B 1 273 ? -2.332 2.354 -23.031 1 80.12 273 ALA B C 1
ATOM 4548 O O . ALA B 1 273 ? -1.661 1.612 -22.312 1 80.12 273 ALA B O 1
ATOM 4549 N N . LYS B 1 274 ? -2.779 3.574 -22.594 1 86.31 274 LYS B N 1
ATOM 4550 C CA . LYS B 1 274 ? -2.662 4.02 -21.203 1 86.31 274 LYS B CA 1
ATOM 4551 C C . LYS B 1 274 ? -3.529 3.17 -20.281 1 86.31 274 LYS B C 1
ATOM 4553 O O . LYS B 1 274 ? -4.652 2.807 -20.625 1 86.31 274 LYS B O 1
ATOM 4558 N N . ASP B 1 275 ? -2.914 2.779 -19.188 1 92.31 275 ASP B N 1
ATOM 4559 C CA . ASP B 1 275 ? -3.668 2.018 -18.188 1 92.31 275 ASP B CA 1
ATOM 4560 C C . ASP B 1 275 ? -4.984 2.713 -17.844 1 92.31 275 ASP B C 1
ATOM 4562 O O . ASP B 1 275 ? -5.047 3.943 -17.797 1 92.31 275 ASP B O 1
ATOM 4566 N N . GLU B 1 276 ? -6.004 1.934 -17.688 1 94.38 276 GLU B N 1
ATOM 4567 C CA . GLU B 1 276 ? -7.266 2.488 -17.219 1 94.38 276 GLU B CA 1
ATOM 4568 C C . GLU B 1 276 ? -7.199 2.805 -15.719 1 94.38 276 GLU B C 1
ATOM 4570 O O . GLU B 1 276 ? -6.359 2.258 -15.008 1 94.38 276 GLU B O 1
ATOM 4575 N N . GLU B 1 277 ? -8.016 3.748 -15.336 1 93.31 277 GLU B N 1
ATOM 4576 C CA . GLU B 1 277 ? -8.078 4.098 -13.914 1 93.31 277 GLU B CA 1
ATOM 4577 C C . GLU B 1 277 ? -8.688 2.963 -13.094 1 93.31 277 GLU B C 1
ATOM 4579 O O . GLU B 1 277 ? -9.648 2.326 -13.523 1 93.31 277 GLU B O 1
ATOM 4584 N N . ILE B 1 278 ? -8.07 2.721 -11.992 1 95.31 278 ILE B N 1
ATOM 4585 C CA . ILE B 1 278 ? -8.656 1.781 -11.039 1 95.31 278 ILE B CA 1
ATOM 4586 C C . ILE B 1 278 ? -9.812 2.449 -10.297 1 95.31 278 ILE B C 1
ATOM 4588 O O . ILE B 1 278 ? -9.664 3.557 -9.773 1 95.31 278 ILE B O 1
ATOM 4592 N N . PRO B 1 279 ? -10.969 1.824 -10.234 1 92.69 279 PRO B N 1
ATOM 4593 C CA . PRO B 1 279 ? -12.094 2.418 -9.516 1 92.69 279 PRO B CA 1
ATOM 4594 C C . PRO B 1 279 ? -11.773 2.693 -8.047 1 92.69 279 PRO B C 1
ATOM 4596 O O . PRO B 1 279 ? -11.078 1.899 -7.402 1 92.69 279 PRO B O 1
ATOM 4599 N N . GLN B 1 280 ? -12.289 3.848 -7.527 1 91.56 280 GLN B N 1
ATOM 4600 C CA . GLN B 1 280 ? -12.008 4.27 -6.16 1 91.56 280 GLN B CA 1
ATOM 4601 C C . GLN B 1 280 ? -12.516 3.242 -5.152 1 91.56 280 GLN B C 1
ATOM 4603 O O . GLN B 1 280 ? -11.953 3.102 -4.062 1 91.56 280 GLN B O 1
ATOM 4608 N N . GLU B 1 281 ? -13.539 2.49 -5.547 1 93.19 281 GLU B N 1
ATOM 4609 C CA . GLU B 1 281 ? -14.125 1.501 -4.652 1 93.19 281 GLU B CA 1
ATOM 4610 C C . GLU B 1 281 ? -13.117 0.42 -4.281 1 93.19 281 GLU B C 1
ATOM 4612 O O . GLU B 1 281 ? -13.258 -0.243 -3.252 1 93.19 281 GLU B O 1
ATOM 4617 N N . VAL B 1 282 ? -12.117 0.279 -5.168 1 96.25 282 VAL B N 1
ATOM 4618 C CA . VAL B 1 282 ? -11.086 -0.727 -4.938 1 96.25 282 VAL B CA 1
ATOM 4619 C C . VAL B 1 282 ? -10.273 -0.359 -3.697 1 96.25 282 VAL B C 1
ATOM 4621 O O . VAL B 1 282 ? -9.703 -1.232 -3.043 1 96.25 282 VAL B O 1
ATOM 4624 N N . ASN B 1 283 ? -10.32 0.902 -3.268 1 95.88 283 ASN B N 1
ATOM 4625 C CA . ASN B 1 283 ? -9.5 1.379 -2.154 1 95.88 283 ASN B CA 1
ATOM 4626 C C . ASN B 1 283 ? -10.195 1.141 -0.813 1 95.88 283 ASN B C 1
ATOM 4628 O O . ASN B 1 283 ? -9.602 1.366 0.242 1 95.88 283 ASN B O 1
ATOM 4632 N N . ARG B 1 284 ? -11.43 0.618 -0.8 1 95.12 284 ARG B N 1
ATOM 4633 C CA . ARG B 1 284 ? -12.18 0.4 0.43 1 95.12 284 ARG B CA 1
ATOM 4634 C C . ARG B 1 284 ? -11.43 -0.527 1.378 1 95.12 284 ARG B C 1
ATOM 4636 O O . ARG B 1 284 ? -10.828 -1.516 0.944 1 95.12 284 ARG B O 1
ATOM 4643 N N . LEU B 1 285 ? -11.492 -0.174 2.686 1 95.69 285 LEU B N 1
ATOM 4644 C CA . LEU B 1 285 ? -10.867 -0.978 3.732 1 95.69 285 LEU B CA 1
ATOM 4645 C C . LEU B 1 285 ? -11.891 -1.891 4.398 1 95.69 285 LEU B C 1
ATOM 4647 O O . LEU B 1 285 ? -13.023 -1.477 4.648 1 95.69 285 LEU B O 1
ATOM 4651 N N . TYR B 1 286 ? -11.508 -3.096 4.594 1 95.94 286 TYR B N 1
ATOM 4652 C CA . TYR B 1 286 ? -12.344 -4.051 5.316 1 95.94 286 TYR B CA 1
ATOM 4653 C C . TYR B 1 286 ? -11.672 -4.477 6.621 1 95.94 286 TYR B C 1
ATOM 4655 O O . TYR B 1 286 ? -10.469 -4.727 6.652 1 95.94 286 TYR B O 1
ATOM 4663 N N . PHE B 1 287 ? -12.438 -4.469 7.656 1 93.75 287 PHE B N 1
ATOM 4664 C CA . PHE B 1 287 ? -11.938 -4.738 9 1 93.75 287 PHE B CA 1
ATOM 4665 C C . PHE B 1 287 ? -12.523 -6.039 9.539 1 93.75 287 PHE B C 1
ATOM 4667 O O . PHE B 1 287 ? -13.711 -6.301 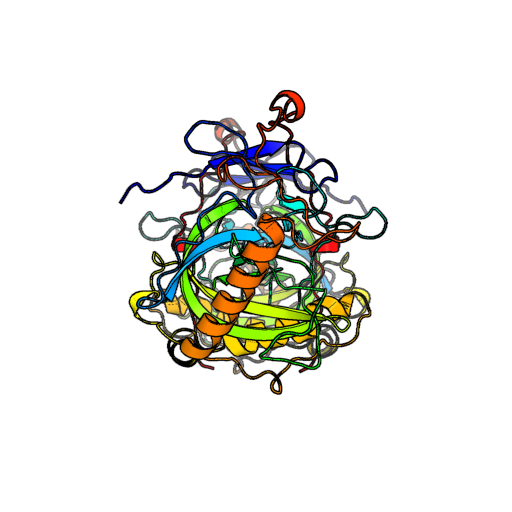9.383 1 93.75 287 PHE B O 1
ATOM 4674 N N . PHE B 1 288 ? -11.594 -6.895 10.031 1 84 288 PHE B N 1
ATOM 4675 C CA . PHE B 1 288 ? -12.086 -8.125 10.633 1 84 288 PHE B CA 1
ATOM 4676 C C . PHE B 1 288 ? -11.492 -8.328 12.023 1 84 288 PHE B C 1
ATOM 4678 O O . PHE B 1 288 ? -10.352 -7.922 12.281 1 84 288 PHE B O 1
ATOM 4685 N N . ASN B 1 289 ? -12.289 -8.508 13.047 1 67.44 289 ASN B N 1
ATOM 4686 C CA . ASN B 1 289 ? -11.859 -8.781 14.422 1 67.44 289 ASN B CA 1
ATOM 4687 C C . ASN B 1 289 ? -11.25 -10.18 14.547 1 67.44 289 ASN B C 1
ATOM 4689 O O . ASN B 1 289 ? -11.781 -11.141 14 1 67.44 289 ASN B O 1
ATOM 4693 N N . ASN B 1 290 ? -9.859 -10.219 14.703 1 51.59 290 ASN B N 1
ATOM 4694 C CA . ASN B 1 290 ? -9.383 -11.555 15.055 1 51.59 290 ASN B CA 1
ATOM 4695 C C . ASN B 1 290 ? -9.977 -12.031 16.375 1 51.59 290 ASN B C 1
ATOM 4697 O O . ASN B 1 290 ? -10.25 -11.227 17.266 1 51.59 290 ASN B O 1
#

Foldseek 3Di:
DPPFDKDWFWFDFAPDQGTWIFIAGPVRFTWAQQAAAFQPADLVQQKGKWFFQDWALFWFAWAQDLQDARRTIGTDDDPRHGGTFAAAPPGRHHRFGKGARHLFFQAQPAADPVGRQAGAPGGGAMEGANADDGDDHGDMAMWHWAWWWWWQDPRHTHIYTYIYGCPGPCRVQGRYPVSCCVPVNPPLVVVLVCQQCRCVVVVDHGIATPPRGDIGMSNVVVVVRVRRSVVSVCLQQPVDDDDSHGQNAGDHDVNGPNHDGDDCVVSPHDSPDYHDDDDPVSVDYDYDDD/DPPFDKDWFWFDFAPDQGTWIFIAGPVRFTWAQQAAAFQPADLVQQKGKWFFQDWALFWFAWAQDLQDARRTIGTDDDPRHGGTFAAAPPGRHHRFGKGARHLFFQAQPAADPVGRQAGAPGGGAMEGANADDGDDHGDMAMWHWAWWWWWQDPRHTHIYTYIYGCPGPCRVQGRYPVSCCVPVNPPLVVVLVCQQCRCVVVVDHGIATPPRGDIGMSNVVVVVRVVRSVVSVCLQQPVDDDDSHGQNAGDHDVNGPNHDGDDCVVVPHDSPDYHDDDDPVSRDYDYDDD

Radius of gyration: 26.75 Å; Cα contacts (8 Å, |Δi|>4): 1396; chains: 2; bounding box: 48×81×65 Å

Sequence (580 aa):
MFKRLFSSVQTGSKYSSAYKNYLKLDNGKIGSYMHDIPIEYDQTSGLLNVVVEIPRWTNAKFEISRSLEANPITQDQKNGQLRFVHNLYPNHGFPFNYGAIPQTWEDYTQPSKFVSAYKGDNDPLDIIEVGSKVLEVGQVVRVKVLGSLALIDEGELDWKIITINTEDYHASDVNDIYDIYHVLPGMLENTREWFKNYKKPEGKPSNVFAFNGEFKNHEDTMKVIEECHKNWKALIEGKVTGAKAPKVTNATLEETPGFTSFDEQKLLVKTDAKDEEIPQEVNRLYFFNNMFKRLFSSVQTGSKYSSAYKNYLKLDNGKIGSYMHDIPIEYDQTSGLLNVVVEIPRWTNAKFEISRSLEANPITQDQKNGQLRFVHNLYPNHGFPFNYGAIPQTWEDYTQPSKFVSAYKGDNDPLDIIEVGSKVLEVGQVVRVKVLGSLALIDEGELDWKIITINTEDYHASDVNDIYDIYHVLPGMLENTREWFKNYKKPEGKPSNVFAFNGEFKNHEDTMKVIEECHKNWKALIEGKVTGAKAPKVTNATLEETPGFTSFDEQKLLVKTDAKDEEIPQEVNRLYFFNN

Organism: Komagataella pastoris (NCBI:txid4922)

Nearest PDB structures (foldseek):
  1m38-assembly1_B  TM=9.517E-01  e=3.234E-36  Saccharomyces cerevisiae
  2ik0-assembly1_B  TM=9.438E-01  e=2.720E-36  Saccharomyces cerevisiae
  2ik1-assembly1_B  TM=9.432E-01  e=4.568E-36  Saccharomyces cerevisiae
  2ik9-assembly1_B  TM=9.418E-01  e=3.425E-36  Saccharomyces cerevisiae
  117e-assembly1_B  TM=9.424E-01  e=6.837E-36  Saccharomyces cerevisiae

pLDDT: mean 93.74, std 9.59, range [29.11, 98.94]

Solvent-accessible surface area (backbone atoms only — not comparable to full-atom values): 30296 Å² total; per-residue (Å²): 128,83,74,80,61,72,48,67,47,54,22,35,22,47,81,40,94,61,23,33,38,32,34,26,41,79,88,66,46,54,23,8,54,52,61,48,41,72,31,69,67,34,85,88,76,35,31,28,36,32,36,29,35,26,32,38,61,40,33,62,41,38,35,70,33,43,86,40,78,32,21,28,35,29,62,41,65,57,95,88,34,78,40,62,46,52,17,49,62,75,34,47,32,36,84,33,28,28,29,30,32,21,46,26,22,29,45,56,87,47,54,38,95,88,48,68,90,25,24,22,64,62,40,49,40,31,32,36,32,70,43,41,69,70,57,49,67,65,38,72,45,56,25,32,49,18,17,26,38,42,33,34,58,96,75,18,34,43,54,38,33,34,29,28,37,61,83,30,93,56,34,88,72,44,74,32,45,70,34,39,59,71,77,41,54,63,50,65,62,50,49,54,53,44,67,27,43,58,52,34,90,77,73,43,74,67,46,50,44,46,77,84,61,46,70,38,42,31,70,60,32,53,52,52,52,51,51,21,27,51,45,24,52,41,43,48,62,58,73,53,75,65,89,84,44,59,55,53,38,20,57,72,50,78,92,28,83,29,44,46,81,65,66,65,76,74,54,73,48,59,61,77,45,70,61,47,78,76,62,69,75,60,46,40,70,41,70,75,87,130,126,83,74,80,60,72,47,69,47,53,24,36,22,47,82,44,94,60,23,33,38,32,34,26,41,78,90,66,46,55,25,8,54,52,61,50,41,69,31,69,69,33,85,88,75,35,32,27,36,32,36,29,35,26,32,39,62,39,32,62,40,38,35,70,33,43,85,40,79,32,20,29,35,28,62,40,64,58,93,87,34,77,41,59,45,52,16,49,62,74,36,46,31,37,83,34,30,28,30,28,33,23,45,26,22,29,46,58,86,48,52,37,93,87,49,67,90,26,25,24,65,63,40,49,40,31,31,36,32,70,43,40,69,71,56,50,65,66,39,73,45,55,26,34,48,19,16,28,39,44,34,35,57,95,75,18,35,43,53,37,33,33,28,28,37,63,82,30,93,58,35,88,72,43,73,31,44,70,34,37,59,71,76,41,54,61,50,67,62,51,50,54,52,43,67,27,41,56,51,33,91,78,72,42,73,66,46,49,44,48,76,83,62,47,70,38,42,31,72,61,33,52,50,53,52,49,50,19,28,52,45,23,51,42,41,48,63,59,74,56,76,65,91,83,45,58,57,53,38,18,56,71,51,77,92,27,84,30,44,49,81,65,68,64,77,74,55,71,48,59,61,76,46,69,62,48,78,76,63,68,75,60,47,40,68,41,70,75,88,129

Secondary structure (DSSP, 8-state):
------EEEEES-TTSTT-EEEEE-TTS-EE-TTTTS----BTTTTEEEEEEEE-TT--B-EEE-SSSTT--EEE-EETTEE-B--EETT--S-SSEEEE-TT----SSSB-SSSTT-EE-SSPPEEEE-SSSPP-TT-EEEEEEEEEEEEEETTEEEEEEEEEETTSTTGGG--SHHHHHHHSTTHHHHHHHHHHHTTGGGTPPPPEEGGGGPPB-HHHHHHHHHHHHHHHHHHHTT---STTSPP--BSS-TTSTTB----GGGG-S-TTPPPPPPPGGGG-EE----/------EEEEES-TTSTT-EEEEE-TTS-EE-TTTTS----BTTTTEEEEEEEE-TT--B-EEE-SSSTT--EEE-EETTEE-B--EETT--S-SSEEEE-TT----SSSB-SSSTT-EE-SSPPEEEE-SSS---TT-EEEEEEEEEEEEEETTEEEEEEEEEETTSTTGGG--SHHHHHHHSTTHHHHHHHHHHHTTGGGTPPPPEEGGGGPPB-HHHHHHHHHHHHHHHHHHHTT---STTSPP--BSS-TTSTTB----GGGG-S-TTPPPPPPPGGGG-EE----

InterPro domains:
  IPR008162 Inorganic pyrophosphatase [PF00719] (50-233)
  IPR008162 Inorganic pyrophosphatase [PTHR10286] (10-240)
  IPR008162 Inorganic pyrophosphatase [cd00412] (46-230)
  IPR036649 Inorganic pyrophosphatase superfamily [G3DSA:3.90.80.10] (5-290)
  IPR036649 Inorganic pyrophosphatase superfamily [SSF50324] (6-288)